Protein AF-0000000079329195 (afdb_homodimer)

Structure (mmCIF, N/CA/C/O backbone):
data_AF-0000000079329195-model_v1
#
loop_
_entity.id
_entity.type
_entity.pdbx_description
1 polymer 'AraC family transcriptional regulator'
#
loop_
_atom_site.group_PDB
_atom_site.id
_atom_site.type_symbol
_atom_site.label_atom_id
_atom_site.label_alt_id
_atom_site.label_comp_id
_atom_site.label_asym_id
_atom_site.label_entity_id
_atom_site.label_seq_id
_atom_site.pdbx_PDB_ins_code
_atom_site.Cartn_x
_atom_site.Cartn_y
_atom_site.Cartn_z
_atom_site.occupancy
_atom_site.B_iso_or_equiv
_atom_site.auth_seq_id
_atom_site.auth_comp_id
_atom_site.auth_asym_id
_atom_site.auth_atom_id
_atom_site.pdbx_PDB_model_num
ATOM 1 N N . MET A 1 1 ? -10.969 -7.875 4.312 1 73.19 1 MET A N 1
ATOM 2 C CA . MET A 1 1 ? -11.578 -8.938 3.518 1 73.19 1 MET A CA 1
ATOM 3 C C . MET A 1 1 ? -11.688 -10.227 4.328 1 73.19 1 MET A C 1
ATOM 5 O O . MET A 1 1 ? -10.75 -10.602 5.031 1 73.19 1 MET A O 1
ATOM 9 N N . LYS A 1 2 ? -12.828 -10.867 4.293 1 76.25 2 LYS A N 1
ATOM 10 C CA . LYS A 1 2 ? -13.008 -12.133 4.992 1 76.25 2 LYS A CA 1
ATOM 11 C C . LYS A 1 2 ? -12.469 -13.297 4.164 1 76.25 2 LYS A C 1
ATOM 13 O O . LYS A 1 2 ? -12.641 -13.328 2.943 1 76.25 2 LYS A O 1
ATOM 18 N N . GLU A 1 3 ? -11.719 -14.094 4.859 1 80.12 3 GLU A N 1
ATOM 19 C CA . GLU A 1 3 ? -11.266 -15.305 4.188 1 80.12 3 GLU A CA 1
ATOM 20 C C . GLU A 1 3 ? -12.438 -16.172 3.748 1 80.12 3 GLU A C 1
ATOM 22 O O . GLU A 1 3 ? -13.414 -16.312 4.484 1 80.12 3 GLU A O 1
ATOM 27 N N . LEU A 1 4 ? -12.289 -16.703 2.555 1 80.81 4 LEU A N 1
ATOM 28 C CA . LEU A 1 4 ? -13.312 -17.609 2.043 1 80.81 4 LEU A CA 1
ATOM 29 C C . LEU A 1 4 ? -12.953 -19.062 2.334 1 80.81 4 LEU A C 1
ATOM 31 O O . LEU A 1 4 ? -11.797 -19.375 2.627 1 80.81 4 LEU A O 1
ATOM 35 N N . THR A 1 5 ? -13.914 -19.906 2.211 1 79 5 THR A N 1
ATOM 36 C CA . THR A 1 5 ? -13.703 -21.312 2.553 1 79 5 THR A CA 1
ATOM 37 C C . THR A 1 5 ? -13.766 -22.188 1.306 1 79 5 THR A C 1
ATOM 39 O O . THR A 1 5 ? -13.797 -23.406 1.405 1 79 5 THR A O 1
ATOM 42 N N . SER A 1 6 ? -13.852 -21.594 0.176 1 77.75 6 SER A N 1
ATOM 43 C CA . SER A 1 6 ? -13.875 -22.297 -1.103 1 77.75 6 SER A CA 1
ATOM 44 C C . SER A 1 6 ? -12.961 -21.625 -2.119 1 77.75 6 SER A C 1
ATOM 46 O O . SER A 1 6 ? -12.984 -20.406 -2.275 1 77.75 6 SER A O 1
ATOM 48 N N . CYS A 1 7 ? -12.234 -22.422 -2.734 1 81.38 7 CYS A N 1
ATOM 49 C CA . CYS A 1 7 ? -11.344 -21.891 -3.76 1 81.38 7 CYS A CA 1
ATOM 50 C C . CYS A 1 7 ? -12.125 -21.312 -4.926 1 81.38 7 CYS A C 1
ATOM 52 O O . CYS A 1 7 ? -11.766 -20.25 -5.453 1 81.38 7 CYS A O 1
ATOM 54 N N . LYS A 1 8 ? -13.141 -22.062 -5.262 1 80.06 8 LYS A N 1
ATOM 55 C CA . LYS A 1 8 ? -13.977 -21.594 -6.363 1 80.06 8 LYS A CA 1
ATOM 56 C C . LYS A 1 8 ? -14.57 -20.219 -6.066 1 80.06 8 LYS A C 1
ATOM 58 O O . LYS A 1 8 ? -14.562 -19.344 -6.926 1 80.06 8 LYS A O 1
ATOM 63 N N . LYS A 1 9 ? -15.016 -20.078 -4.895 1 80.31 9 LYS A N 1
ATOM 64 C CA . LYS A 1 9 ? -15.586 -18.797 -4.5 1 80.31 9 LYS A CA 1
ATOM 65 C C . LYS A 1 9 ? -14.523 -17.688 -4.504 1 80.31 9 LYS A C 1
ATOM 67 O O . LYS A 1 9 ? -14.805 -16.562 -4.883 1 80.31 9 LYS A O 1
ATOM 72 N N . SER A 1 10 ? -13.422 -18.062 -4.035 1 84.06 10 SER A N 1
ATOM 73 C CA . SER A 1 10 ? -12.312 -17.109 -4 1 84.06 10 SER A CA 1
ATOM 74 C C . SER A 1 10 ? -11.938 -16.641 -5.402 1 84.06 10 SER A C 1
ATOM 76 O O . SER A 1 10 ? -11.773 -15.445 -5.641 1 84.06 10 SER A O 1
ATOM 78 N N . ILE A 1 11 ? -11.836 -17.531 -6.309 1 83.75 11 ILE A N 1
ATOM 79 C CA . ILE A 1 11 ? -11.492 -17.219 -7.691 1 83.75 11 ILE A CA 1
ATOM 80 C C . ILE A 1 11 ? -12.562 -16.328 -8.312 1 83.75 11 ILE A C 1
ATOM 82 O O . ILE A 1 11 ? -12.25 -15.32 -8.953 1 83.75 11 ILE A O 1
ATOM 86 N N . ASN A 1 12 ? -13.758 -16.719 -8.094 1 84.44 12 ASN A N 1
ATOM 87 C CA . ASN A 1 12 ? -14.867 -15.938 -8.625 1 84.44 12 ASN A CA 1
ATOM 88 C C . ASN A 1 12 ? -14.852 -14.508 -8.078 1 84.44 12 ASN A C 1
ATOM 90 O O . ASN A 1 12 ? -15.062 -13.555 -8.82 1 84.44 12 ASN A O 1
ATOM 94 N N . ASN A 1 13 ? -14.633 -14.422 -6.812 1 84 13 ASN A N 1
ATOM 95 C CA . ASN A 1 13 ? -14.547 -13.109 -6.184 1 84 13 ASN A CA 1
ATOM 96 C C . ASN A 1 13 ? -13.414 -12.273 -6.781 1 84 13 ASN A C 1
ATOM 98 O O . ASN A 1 13 ? -13.586 -11.086 -7.047 1 84 13 ASN A O 1
ATOM 102 N N . CYS A 1 14 ? -12.367 -12.867 -6.984 1 87 14 CYS A N 1
ATOM 103 C CA . CYS A 1 14 ? -11.188 -12.234 -7.57 1 87 14 CYS A CA 1
ATOM 104 C C . CYS A 1 14 ? -11.492 -11.711 -8.969 1 87 14 CYS A C 1
ATOM 106 O O . CYS A 1 14 ? -11.188 -10.562 -9.289 1 87 14 CYS A O 1
ATOM 108 N N . ILE A 1 15 ? -12.109 -12.562 -9.742 1 84.12 15 ILE A N 1
ATOM 109 C CA . ILE A 1 15 ? -12.383 -12.219 -11.133 1 84.12 15 ILE A CA 1
ATOM 110 C C . ILE A 1 15 ? -13.445 -11.125 -11.203 1 84.12 15 ILE A C 1
ATOM 112 O O . ILE A 1 15 ? -13.289 -10.141 -11.93 1 84.12 15 ILE A O 1
ATOM 116 N N . GLU A 1 16 ? -14.461 -11.258 -10.43 1 84.19 16 GLU A N 1
ATOM 117 C CA . GLU A 1 16 ? -15.578 -10.32 -10.445 1 84.19 16 GLU A CA 1
ATOM 118 C C . GLU A 1 16 ? -15.141 -8.93 -9.992 1 84.19 16 GLU A C 1
ATOM 120 O O . GLU A 1 16 ? -15.555 -7.922 -10.57 1 84.19 16 GLU A O 1
ATOM 125 N N . ASN A 1 17 ? -14.289 -8.891 -9.047 1 88.12 17 ASN A N 1
ATOM 126 C CA . ASN A 1 17 ? -13.914 -7.613 -8.453 1 88.12 17 ASN A CA 1
ATOM 127 C C . ASN A 1 17 ? -12.609 -7.082 -9.047 1 88.12 17 ASN A C 1
ATOM 129 O O . ASN A 1 17 ? -12.195 -5.965 -8.742 1 88.12 17 ASN A O 1
ATOM 133 N N . LYS A 1 18 ? -11.953 -7.887 -9.93 1 93.06 18 LYS A N 1
ATOM 134 C CA . LYS A 1 18 ? -10.656 -7.523 -10.5 1 93.06 18 LYS A CA 1
ATOM 135 C C . LYS A 1 18 ? -9.672 -7.102 -9.414 1 93.06 18 LYS A C 1
ATOM 137 O O . LYS A 1 18 ? -9.055 -6.039 -9.508 1 93.06 18 LYS A O 1
ATOM 142 N N . TYR A 1 19 ? -9.641 -7.926 -8.406 1 95.06 19 TYR A N 1
ATOM 143 C CA . TYR A 1 19 ? -8.852 -7.727 -7.199 1 95.06 19 TYR A CA 1
ATOM 144 C C . TYR A 1 19 ? -8.227 -9.039 -6.738 1 95.06 19 TYR A C 1
ATOM 146 O O . TYR A 1 19 ? -7.895 -9.898 -7.559 1 95.06 19 TYR A O 1
ATOM 154 N N . PHE A 1 20 ? -7.852 -9.18 -5.52 1 95.31 20 PHE A N 1
ATOM 155 C CA . PHE A 1 20 ? -7.395 -10.453 -4.988 1 95.31 20 PHE A CA 1
ATOM 156 C C . PHE A 1 20 ? -8.383 -11 -3.961 1 95.31 20 PHE A C 1
ATOM 158 O O . PHE A 1 20 ? -9.25 -10.266 -3.479 1 95.31 20 PHE A O 1
ATOM 165 N N . SER A 1 21 ? -8.281 -12.273 -3.678 1 94.12 21 SER A N 1
ATOM 166 C CA . SER A 1 21 ? -9.102 -12.961 -2.684 1 94.12 21 SER A CA 1
ATOM 167 C C . SER A 1 21 ? -8.312 -14.062 -1.986 1 94.12 21 SER A C 1
ATOM 169 O O . SER A 1 21 ? -7.387 -14.633 -2.566 1 94.12 21 SER A O 1
ATOM 171 N N . ILE A 1 22 ? -8.672 -14.344 -0.758 1 94.44 22 ILE A N 1
ATOM 172 C CA . ILE A 1 22 ? -7.969 -15.344 0.036 1 94.44 22 ILE A CA 1
ATOM 173 C C . ILE A 1 22 ? -8.953 -16.406 0.518 1 94.44 22 ILE A C 1
ATOM 175 O O . ILE A 1 22 ? -10.055 -16.078 0.973 1 94.44 22 ILE A O 1
ATOM 179 N N . ALA A 1 23 ? -8.531 -17.625 0.383 1 92.31 23 ALA A N 1
ATOM 180 C CA . ALA A 1 23 ? -9.297 -18.75 0.905 1 92.31 23 ALA A CA 1
ATOM 181 C C . ALA A 1 23 ? -8.453 -19.578 1.871 1 92.31 23 ALA A C 1
ATOM 183 O O . ALA A 1 23 ? -7.289 -19.875 1.594 1 92.31 23 ALA A O 1
ATOM 184 N N . HIS A 1 24 ? -8.961 -19.844 2.947 1 91.31 24 HIS A N 1
ATOM 185 C CA . HIS A 1 24 ? -8.398 -20.781 3.904 1 91.31 24 HIS A CA 1
ATOM 186 C C . HIS A 1 24 ? -9.188 -22.094 3.916 1 91.31 24 HIS A C 1
ATOM 188 O O . HIS A 1 24 ? -10.344 -22.125 4.336 1 91.31 24 HIS A O 1
ATOM 194 N N . LEU A 1 25 ? -8.516 -23.141 3.479 1 86.56 25 LEU A N 1
ATOM 195 C CA . LEU A 1 25 ? -9.211 -24.391 3.23 1 86.56 25 LEU A CA 1
ATOM 196 C C . LEU A 1 25 ? -8.703 -25.484 4.172 1 86.56 25 LEU A C 1
ATOM 198 O O . LEU A 1 25 ? -7.5 -25.625 4.375 1 86.56 25 LEU A O 1
ATOM 202 N N . HIS A 1 26 ? -9.617 -26.172 4.699 1 81.75 26 HIS A N 1
ATOM 203 C CA . HIS A 1 26 ? -9.289 -27.234 5.645 1 81.75 26 HIS A CA 1
ATOM 204 C C . HIS A 1 26 ? -9.602 -28.609 5.059 1 81.75 26 HIS A C 1
ATOM 206 O O . HIS A 1 26 ? -9.125 -29.625 5.562 1 81.75 26 HIS A O 1
ATOM 212 N N . SER A 1 27 ? -10.547 -28.641 4.148 1 71.94 27 SER A N 1
ATOM 213 C CA . SER A 1 27 ? -10.914 -29.906 3.533 1 71.94 27 SER A CA 1
ATOM 214 C C . SER A 1 27 ? -10.695 -29.875 2.025 1 71.94 27 SER A C 1
ATOM 216 O O . SER A 1 27 ? -10.516 -28.812 1.439 1 71.94 27 SER A O 1
ATOM 218 N N . GLU A 1 28 ? -10.438 -31.078 1.535 1 62.38 28 GLU A N 1
ATOM 219 C CA . GLU A 1 28 ? -10.273 -31.156 0.086 1 62.38 28 GLU A CA 1
ATOM 220 C C . GLU A 1 28 ? -11.547 -30.734 -0.636 1 62.38 28 GLU A C 1
ATOM 222 O O . GLU A 1 28 ? -12.656 -31.062 -0.197 1 62.38 28 GLU A O 1
ATOM 227 N N . GLU A 1 29 ? -11.438 -29.578 -1.275 1 57.03 29 GLU A N 1
ATOM 228 C CA . GLU A 1 29 ? -12.57 -29.344 -2.162 1 57.03 29 GLU A CA 1
ATOM 229 C C . GLU A 1 29 ? -12.562 -30.312 -3.34 1 57.03 29 GLU A C 1
ATOM 231 O O . GLU A 1 29 ? -11.508 -30.812 -3.734 1 57.03 29 GLU A O 1
ATOM 236 N N . GLU A 1 30 ? -13.672 -30.781 -3.672 1 51.38 30 GLU A N 1
ATOM 237 C CA . GLU A 1 30 ? -13.883 -31.656 -4.82 1 51.38 30 GLU A CA 1
ATOM 238 C C . GLU A 1 30 ? -13.07 -31.203 -6.023 1 51.38 30 GLU A C 1
ATOM 240 O O . GLU A 1 30 ? -13.133 -31.812 -7.09 1 51.38 30 GLU A O 1
ATOM 245 N N . THR A 1 31 ? -12.438 -30.109 -5.977 1 51.91 31 THR A N 1
ATOM 246 C CA . THR A 1 31 ? -11.875 -29.594 -7.215 1 51.91 31 THR A CA 1
ATOM 247 C C . THR A 1 31 ? -10.695 -30.438 -7.676 1 51.91 31 THR A C 1
ATOM 249 O O . THR A 1 31 ? -9.547 -29.984 -7.609 1 51.91 31 THR A O 1
ATOM 252 N N . MET A 1 32 ? -10.859 -31.766 -7.598 1 55.34 32 MET A N 1
ATOM 253 C CA . MET A 1 32 ? -9.82 -32.781 -7.773 1 55.34 32 MET A CA 1
ATOM 254 C C . MET A 1 32 ? -9.406 -32.875 -9.234 1 55.34 32 MET A C 1
ATOM 256 O O . MET A 1 32 ? -8.523 -33.688 -9.578 1 55.34 32 MET A O 1
ATOM 260 N N . ALA A 1 33 ? -10.047 -32.156 -10.211 1 65.94 33 ALA A N 1
ATOM 261 C CA . ALA A 1 33 ? -9.57 -32.344 -11.578 1 65.94 33 ALA A CA 1
ATOM 262 C C . ALA A 1 33 ? -8.555 -31.266 -11.961 1 65.94 33 ALA A C 1
ATOM 264 O O . ALA A 1 33 ? -8.5 -30.203 -11.336 1 65.94 33 ALA A O 1
ATOM 265 N N . ILE A 1 34 ? -7.695 -31.672 -12.719 1 70.94 34 ILE A N 1
ATOM 266 C CA . ILE A 1 34 ? -6.75 -30.734 -13.305 1 70.94 34 ILE A CA 1
ATOM 267 C C . ILE A 1 34 ? -7.5 -29.547 -13.891 1 70.94 34 ILE A C 1
ATOM 269 O O . ILE A 1 34 ? -8.516 -29.719 -14.57 1 70.94 34 ILE A O 1
ATOM 273 N N . HIS A 1 35 ? -7.133 -28.297 -13.414 1 76.56 35 HIS A N 1
ATOM 274 C CA . HIS A 1 35 ? -7.898 -27.141 -13.852 1 76.56 35 HIS A CA 1
ATOM 275 C C . HIS A 1 35 ? -6.984 -25.953 -14.133 1 76.56 35 HIS A C 1
ATOM 277 O O . HIS A 1 35 ? -5.777 -26.016 -13.883 1 76.56 35 HIS A O 1
ATOM 283 N N . ILE A 1 36 ? -7.605 -25.031 -14.844 1 75.56 36 ILE A N 1
ATOM 284 C CA . ILE A 1 36 ? -6.953 -23.781 -15.219 1 75.56 36 ILE A CA 1
ATOM 285 C C . ILE A 1 36 ? -7.898 -22.609 -14.953 1 75.56 36 ILE A C 1
ATOM 287 O O . ILE A 1 36 ? -9.109 -22.719 -15.172 1 75.56 36 ILE A O 1
ATOM 291 N N . HIS A 1 37 ? -7.316 -21.531 -14.375 1 79.25 37 HIS A N 1
ATOM 292 C CA . HIS A 1 37 ? -8.141 -20.359 -14.109 1 79.25 37 HIS A CA 1
ATOM 293 C C . HIS A 1 37 ? -7.438 -19.078 -14.539 1 79.25 37 HIS A C 1
ATOM 295 O O . HIS A 1 37 ? -6.234 -19.094 -14.805 1 79.25 37 HIS A O 1
ATOM 301 N N . ASP A 1 38 ? -8.195 -17.969 -14.602 1 83.75 38 ASP A N 1
ATOM 302 C CA . ASP A 1 38 ? -7.742 -16.719 -15.234 1 83.75 38 ASP A CA 1
ATOM 303 C C . ASP A 1 38 ? -7.125 -15.781 -14.211 1 83.75 38 ASP A C 1
ATOM 305 O O . ASP A 1 38 ? -7.254 -14.555 -14.328 1 83.75 38 ASP A O 1
ATOM 309 N N . CYS A 1 39 ? -6.609 -16.359 -13.242 1 91.94 39 CYS A N 1
ATOM 310 C CA . CYS A 1 39 ? -5.938 -15.539 -12.242 1 91.94 39 CYS A CA 1
ATOM 311 C C . CYS A 1 39 ? -4.625 -16.172 -11.797 1 91.94 39 CYS A C 1
ATOM 313 O O . CYS A 1 39 ? -4.375 -17.344 -12.086 1 91.94 39 CYS A O 1
ATOM 315 N N . TYR A 1 40 ? -3.773 -15.375 -11.258 1 95.44 40 TYR A N 1
ATOM 316 C CA . TYR A 1 40 ? -2.611 -15.922 -10.562 1 95.44 40 TYR A CA 1
ATOM 317 C C . TYR A 1 40 ? -3.02 -16.609 -9.266 1 95.44 40 TYR A C 1
ATOM 319 O O . TYR A 1 40 ? -4.012 -16.219 -8.641 1 95.44 40 TYR A O 1
ATOM 327 N N . GLU A 1 41 ? -2.311 -17.562 -8.914 1 95.69 41 GLU A N 1
ATOM 328 C CA . GLU A 1 41 ? -2.613 -18.266 -7.668 1 95.69 41 GLU A CA 1
ATOM 329 C C . GLU A 1 41 ? -1.355 -18.469 -6.828 1 95.69 41 GLU A C 1
ATOM 331 O O . GLU A 1 41 ? -0.314 -18.875 -7.348 1 95.69 41 GLU A O 1
ATOM 336 N N . VAL A 1 42 ? -1.418 -18.094 -5.582 1 97.38 42 VAL A N 1
ATOM 337 C CA . VAL A 1 42 ? -0.44 -18.469 -4.562 1 97.38 42 VAL A CA 1
ATOM 338 C C . VAL A 1 42 ? -1.014 -19.562 -3.674 1 97.38 42 VAL A C 1
ATOM 340 O O . VAL A 1 42 ? -2.068 -19.391 -3.059 1 97.38 42 VAL A O 1
ATOM 343 N N . TYR A 1 43 ? -0.365 -20.656 -3.654 1 95.31 43 TYR A N 1
ATOM 344 C CA . TYR A 1 43 ? -0.765 -21.812 -2.859 1 95.31 43 TYR A CA 1
ATOM 345 C C . TYR A 1 43 ? 0.207 -22.047 -1.709 1 95.31 43 TYR A C 1
ATOM 347 O O . TYR A 1 43 ? 1.387 -22.328 -1.932 1 95.31 43 TYR A O 1
ATOM 355 N N . TYR A 1 44 ? -0.266 -21.922 -0.487 1 96.44 44 TYR A N 1
ATOM 356 C CA . TYR A 1 44 ? 0.545 -22.141 0.707 1 96.44 44 TYR A CA 1
ATOM 357 C C . TYR A 1 44 ? 0.053 -23.344 1.494 1 96.44 44 TYR A C 1
ATOM 359 O O . TYR A 1 44 ? -1.077 -23.359 1.988 1 96.44 44 TYR A O 1
ATOM 367 N N . SER A 1 45 ? 0.906 -24.297 1.669 1 93.94 45 SER A N 1
ATOM 368 C CA . SER A 1 45 ? 0.524 -25.516 2.365 1 93.94 45 SER A CA 1
ATOM 369 C C . SER A 1 45 ? 0.824 -25.422 3.857 1 93.94 45 SER A C 1
ATOM 371 O O . SER A 1 45 ? 1.96 -25.156 4.254 1 93.94 45 SER A O 1
ATOM 373 N N . ILE A 1 46 ? -0.121 -25.641 4.609 1 91.75 46 ILE A N 1
ATOM 374 C CA . ILE A 1 46 ? 0.039 -25.625 6.059 1 91.75 46 ILE A CA 1
ATOM 375 C C . ILE A 1 46 ? 0.325 -27.031 6.566 1 91.75 46 ILE A C 1
ATOM 377 O O . ILE A 1 46 ? 1.242 -27.25 7.367 1 91.75 46 ILE A O 1
ATOM 381 N N . SER A 1 47 ? -0.375 -28.047 6.031 1 89 47 SER A N 1
ATOM 382 C CA . SER A 1 47 ? -0.294 -29.406 6.57 1 89 47 SER A CA 1
ATOM 383 C C . SER A 1 47 ? 0.6 -30.297 5.711 1 89 47 SER A C 1
ATOM 385 O O . SER A 1 47 ? 0.983 -31.391 6.125 1 89 47 SER A O 1
ATOM 387 N N . GLY A 1 48 ? 0.92 -29.859 4.504 1 86.44 48 GLY A N 1
ATOM 388 C CA . GLY A 1 48 ? 1.601 -30.719 3.543 1 86.44 48 GLY A CA 1
ATOM 389 C C . GLY A 1 48 ? 0.647 -31.5 2.654 1 86.44 48 GLY A C 1
ATOM 390 O O . GLY A 1 48 ? -0.552 -31.219 2.627 1 86.44 48 GLY A O 1
ATOM 391 N N . GLY A 1 49 ? 1.207 -32.344 1.825 1 83.19 49 GLY A N 1
ATOM 392 C CA . GLY A 1 49 ? 0.472 -33.156 0.875 1 83.19 49 GLY A CA 1
ATOM 393 C C . GLY A 1 49 ? 1.354 -34.125 0.119 1 83.19 49 GLY A C 1
ATOM 394 O O . GLY A 1 49 ? 2.436 -34.5 0.591 1 83.19 49 GLY A O 1
ATOM 395 N N . LYS A 1 50 ? 0.753 -34.594 -0.941 1 82.31 50 LYS A N 1
ATOM 396 C CA . LYS A 1 50 ? 1.53 -35.594 -1.672 1 82.31 50 LYS A CA 1
ATOM 397 C C . LYS A 1 50 ? 2.32 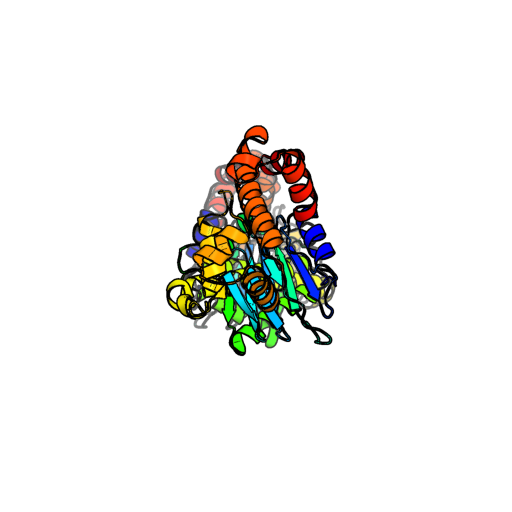-34.969 -2.809 1 82.31 50 LYS A C 1
ATOM 399 O O . LYS A 1 50 ? 3.484 -34.594 -2.635 1 82.31 50 LYS A O 1
ATOM 404 N N . GLN A 1 51 ? 1.543 -34.719 -3.955 1 87.81 51 GLN A N 1
ATOM 405 C CA . GLN A 1 51 ? 2.246 -34.156 -5.102 1 87.81 51 GLN A CA 1
ATOM 406 C C . GLN A 1 51 ? 1.443 -33.031 -5.734 1 87.81 51 GLN A C 1
ATOM 408 O O . GLN A 1 51 ? 0.213 -33.031 -5.668 1 87.81 51 GLN A O 1
ATOM 413 N N . PHE A 1 52 ? 2.188 -32.156 -6.242 1 90.06 52 PHE A N 1
ATOM 414 C CA . PHE A 1 52 ? 1.632 -31 -6.965 1 90.06 52 PHE A CA 1
ATOM 415 C C . PHE A 1 52 ? 2.164 -30.953 -8.391 1 90.06 52 PHE A C 1
ATOM 417 O O . PHE A 1 52 ? 3.355 -30.734 -8.609 1 90.06 52 PHE A O 1
ATOM 424 N N . LEU A 1 53 ? 1.288 -31.25 -9.297 1 89.38 53 LEU A N 1
ATOM 425 C CA . LEU A 1 53 ? 1.646 -31.156 -10.711 1 89.38 53 LEU A CA 1
ATOM 426 C C . LEU A 1 53 ? 1.258 -29.781 -11.266 1 89.38 53 LEU A C 1
ATOM 428 O O . LEU A 1 53 ? 0.077 -29.422 -11.281 1 89.38 53 LEU A O 1
ATOM 432 N N . ILE A 1 54 ? 2.215 -29 -11.672 1 90.88 54 ILE A N 1
ATOM 433 C CA . ILE A 1 54 ? 2 -27.703 -12.281 1 90.88 54 ILE A CA 1
ATOM 434 C C . ILE A 1 54 ? 2.668 -27.656 -13.656 1 90.88 54 ILE A C 1
ATOM 436 O O . ILE A 1 54 ? 3.896 -27.656 -13.758 1 90.88 54 ILE A O 1
ATOM 440 N N . ASP A 1 55 ? 1.82 -27.641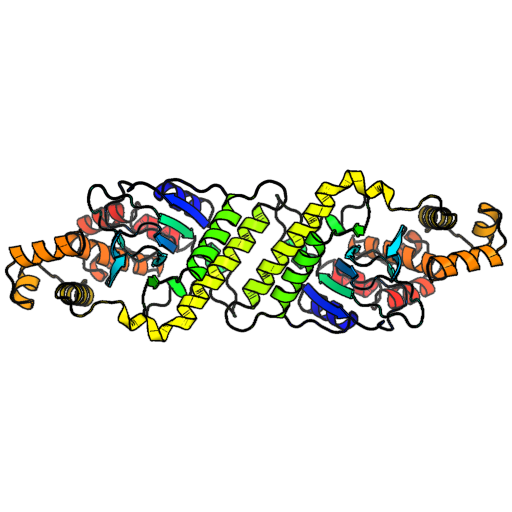 -14.656 1 89.62 55 ASP A N 1
ATOM 441 C CA . ASP A 1 55 ? 2.293 -27.703 -16.031 1 89.62 55 ASP A CA 1
ATOM 442 C C . ASP A 1 55 ? 3.215 -28.906 -16.25 1 89.62 55 ASP A C 1
ATOM 444 O O . ASP A 1 55 ? 2.805 -30.047 -16.062 1 89.62 55 ASP A O 1
ATOM 448 N N . ASN A 1 56 ? 4.496 -28.688 -16.406 1 87.88 56 ASN A N 1
ATOM 449 C CA . ASN A 1 56 ? 5.383 -29.797 -16.75 1 87.88 56 ASN A CA 1
ATOM 450 C C . ASN A 1 56 ? 6.312 -30.141 -15.586 1 87.88 56 ASN A C 1
ATOM 452 O O . ASN A 1 56 ? 7.332 -30.797 -15.773 1 87.88 56 ASN A O 1
ATOM 456 N N . LYS A 1 57 ? 5.949 -29.719 -14.398 1 89.75 57 LYS A N 1
ATOM 457 C CA . LYS A 1 57 ? 6.801 -29.969 -13.242 1 89.75 57 LYS A CA 1
ATOM 458 C C . LYS A 1 57 ? 6.008 -30.609 -12.109 1 89.75 57 LYS A C 1
ATOM 460 O O . LYS A 1 57 ? 4.863 -30.234 -11.852 1 89.75 57 LYS A O 1
ATOM 465 N N . LEU A 1 58 ? 6.656 -31.594 -11.547 1 89.75 58 LEU A N 1
ATOM 466 C CA . LEU A 1 58 ? 6.062 -32.312 -10.43 1 89.75 58 LEU A CA 1
ATOM 467 C C . LEU A 1 58 ? 6.793 -32 -9.125 1 89.75 58 LEU A C 1
ATOM 469 O O . LEU A 1 58 ? 8.023 -32.094 -9.062 1 89.75 58 LEU A O 1
ATOM 473 N N . TYR A 1 59 ? 6.016 -31.641 -8.062 1 90.31 59 TYR A N 1
ATOM 474 C CA . TYR A 1 59 ? 6.609 -31.266 -6.789 1 90.31 59 TYR A CA 1
ATOM 475 C C . TYR A 1 59 ? 6.043 -32.094 -5.652 1 90.31 59 TYR A C 1
ATOM 477 O O . TYR A 1 59 ? 4.855 -32.438 -5.645 1 90.31 59 TYR A O 1
ATOM 485 N N . ASP A 1 60 ? 6.918 -32.406 -4.699 1 88.88 60 ASP A N 1
ATOM 486 C CA . ASP A 1 60 ? 6.395 -32.812 -3.402 1 88.88 60 ASP A CA 1
ATOM 487 C C . ASP A 1 60 ? 5.836 -31.625 -2.627 1 88.88 60 ASP A C 1
ATOM 489 O O . ASP A 1 60 ? 6.262 -30.484 -2.834 1 88.88 60 ASP A O 1
ATOM 493 N N . ILE A 1 61 ? 4.945 -31.938 -1.694 1 90.44 61 ILE A N 1
ATOM 494 C CA . ILE A 1 61 ? 4.363 -30.875 -0.879 1 90.44 61 ILE A CA 1
ATOM 495 C C . ILE A 1 61 ? 4.703 -31.109 0.591 1 90.44 61 ILE A C 1
ATOM 497 O O . ILE A 1 61 ? 4.227 -32.094 1.198 1 90.44 61 ILE A O 1
ATOM 501 N N . ASN A 1 62 ? 5.488 -30.266 1.152 1 91.94 62 ASN A N 1
ATOM 502 C CA . ASN A 1 62 ? 5.762 -30.281 2.586 1 91.94 62 ASN A CA 1
ATOM 503 C C . ASN A 1 62 ? 5.098 -29.109 3.291 1 91.94 62 ASN A C 1
ATOM 505 O O . ASN A 1 62 ? 4.781 -28.094 2.662 1 91.94 62 ASN A O 1
ATOM 509 N N . PRO A 1 63 ? 4.855 -29.266 4.629 1 92.75 63 PRO A N 1
ATOM 510 C CA . PRO A 1 63 ? 4.355 -28.094 5.363 1 92.75 63 PRO A CA 1
ATOM 511 C C . PRO A 1 63 ? 5.258 -26.875 5.219 1 92.75 63 PRO A C 1
ATOM 513 O O . PRO A 1 63 ? 6.477 -26.984 5.395 1 92.75 63 PRO A O 1
ATOM 516 N N . GLY A 1 64 ? 4.621 -25.719 4.855 1 95 64 GLY A N 1
ATOM 517 C CA . GLY A 1 64 ? 5.387 -24.5 4.715 1 95 64 GLY A CA 1
ATOM 518 C C . GLY A 1 64 ? 5.777 -24.203 3.279 1 95 64 GLY A C 1
ATOM 519 O O . GLY A 1 64 ? 6.289 -23.125 2.98 1 95 64 GLY A O 1
ATOM 520 N N . ASP A 1 65 ? 5.508 -25.141 2.352 1 94.56 65 ASP A N 1
ATOM 521 C CA . ASP A 1 65 ? 5.809 -24.906 0.944 1 94.56 65 ASP A CA 1
ATOM 522 C C . ASP A 1 65 ? 4.84 -23.906 0.333 1 94.56 65 ASP A C 1
ATOM 524 O O . ASP A 1 65 ? 3.643 -23.922 0.635 1 94.56 65 ASP A O 1
ATOM 528 N N . LEU A 1 66 ? 5.383 -23.062 -0.479 1 97.12 66 LEU A N 1
ATOM 529 C CA . LEU A 1 66 ? 4.59 -22.078 -1.222 1 97.12 66 LEU A CA 1
ATOM 530 C C . LEU A 1 66 ? 4.773 -22.266 -2.725 1 97.12 66 LEU A C 1
ATOM 532 O O . LEU A 1 66 ? 5.898 -22.453 -3.199 1 97.12 66 LEU A O 1
ATOM 536 N N . PHE A 1 67 ? 3.676 -22.266 -3.459 1 95.88 67 PHE A N 1
ATOM 537 C CA . PHE A 1 67 ? 3.705 -22.422 -4.91 1 95.88 67 PHE A CA 1
ATOM 538 C C . PHE A 1 67 ? 3.047 -21.234 -5.598 1 95.88 67 PHE A C 1
ATOM 540 O O . PHE A 1 67 ? 2.023 -20.734 -5.133 1 95.88 67 PHE A O 1
ATOM 547 N N . VAL A 1 68 ? 3.588 -20.828 -6.688 1 97.12 68 VAL A N 1
ATOM 548 C CA . VAL A 1 68 ? 2.996 -19.766 -7.5 1 97.12 68 VAL A CA 1
ATOM 549 C C . VAL A 1 68 ? 2.605 -20.312 -8.867 1 97.12 68 VAL A C 1
ATOM 551 O O . VAL A 1 68 ? 3.393 -21.016 -9.508 1 97.12 68 VAL A O 1
ATOM 554 N N . ILE A 1 69 ? 1.389 -20 -9.312 1 94.75 69 ILE A N 1
ATOM 555 C CA . ILE A 1 69 ? 0.824 -20.562 -10.539 1 94.75 69 ILE A CA 1
ATOM 556 C C . ILE A 1 69 ? 0.341 -19.438 -11.445 1 94.75 69 ILE A C 1
ATOM 558 O O . ILE A 1 69 ? -0.418 -18.562 -11.016 1 94.75 69 ILE A O 1
ATOM 562 N N . ASN A 1 70 ? 0.758 -19.484 -12.68 1 94.25 70 ASN A N 1
ATOM 563 C CA . ASN A 1 70 ? 0.35 -18.516 -13.695 1 94.25 70 ASN A CA 1
ATOM 564 C C . ASN A 1 70 ? -1.064 -18.797 -14.195 1 94.25 70 ASN A C 1
ATOM 566 O O . ASN A 1 70 ? -1.558 -19.922 -14.086 1 94.25 70 ASN A O 1
ATOM 570 N N . GLN A 1 71 ? -1.694 -17.812 -14.797 1 89.06 71 GLN A N 1
ATOM 571 C CA . GLN A 1 71 ? -3.08 -17.906 -15.242 1 89.06 71 GLN A CA 1
ATOM 572 C C . GLN A 1 71 ? -3.211 -18.891 -16.406 1 89.06 71 GLN A C 1
ATOM 574 O O . GLN A 1 71 ? -4.316 -19.328 -16.734 1 89.06 71 GLN A O 1
ATOM 579 N N . PHE A 1 72 ? -2.148 -19.359 -16.984 1 87.5 72 PHE A N 1
ATOM 580 C CA . PHE A 1 72 ? -2.197 -20.234 -18.156 1 87.5 72 PHE A CA 1
ATOM 581 C C . PHE A 1 72 ? -1.74 -21.641 -17.781 1 87.5 72 PHE A C 1
ATOM 583 O O . PHE A 1 72 ? -1.723 -22.531 -18.641 1 87.5 72 PHE A O 1
ATOM 590 N N . GLU A 1 73 ? -1.379 -21.781 -16.609 1 89.69 73 GLU A N 1
ATOM 591 C CA . GLU A 1 73 ? -0.819 -23.062 -16.188 1 89.69 73 GLU A CA 1
ATOM 592 C C . GLU A 1 73 ? -1.891 -23.953 -15.578 1 89.69 73 GLU A C 1
ATOM 594 O O . GLU A 1 73 ? -2.615 -23.547 -14.672 1 89.69 73 GLU A O 1
ATOM 599 N N . SER A 1 74 ? -1.906 -25.156 -16.125 1 88.25 74 SER A N 1
ATOM 600 C CA . SER A 1 74 ? -2.748 -26.172 -15.492 1 88.25 74 SER A CA 1
ATOM 601 C C . SER A 1 74 ? -2.08 -26.75 -14.258 1 88.25 74 SER A C 1
ATOM 603 O O . SER A 1 74 ? -0.851 -26.766 -14.156 1 88.25 74 SER A O 1
ATOM 605 N N . HIS A 1 75 ? -2.883 -27.125 -13.289 1 88.69 75 HIS A N 1
ATOM 606 C CA . HIS A 1 75 ? -2.301 -27.703 -12.086 1 88.69 75 HIS A CA 1
ATOM 607 C C . HIS A 1 75 ? -3.281 -28.656 -11.406 1 88.69 75 HIS A C 1
ATOM 609 O O . HIS A 1 75 ? -4.484 -28.594 -11.664 1 88.69 75 HIS A O 1
ATOM 615 N N . TYR A 1 76 ? -2.625 -29.562 -10.656 1 86.75 76 TYR A N 1
ATOM 616 C CA . TYR A 1 76 ? -3.375 -30.609 -9.961 1 86.75 76 TYR A CA 1
ATOM 617 C C . TYR A 1 76 ? -2.666 -31.031 -8.68 1 86.75 76 TYR A C 1
ATOM 619 O O . TYR A 1 76 ? -1.458 -31.281 -8.688 1 86.75 76 TYR A O 1
ATOM 627 N N . VAL A 1 77 ? -3.49 -31.031 -7.672 1 84.88 77 VAL A N 1
ATOM 628 C CA . VAL A 1 77 ? -2.986 -31.531 -6.398 1 84.88 77 VAL A CA 1
ATOM 629 C C . VAL A 1 77 ? -3.516 -32.938 -6.16 1 84.88 77 VAL A C 1
ATOM 631 O O . VAL A 1 77 ? -4.727 -33.156 -6.152 1 84.88 77 VAL A O 1
ATOM 634 N N . SER A 1 78 ? -2.627 -33.844 -6.051 1 78.38 78 SER A N 1
ATOM 635 C CA . SER A 1 78 ? -3.043 -35.219 -5.863 1 78.38 78 SER A CA 1
ATOM 636 C C . SER A 1 78 ? -3.564 -35.469 -4.449 1 78.38 78 SER A C 1
ATOM 638 O O . SER A 1 78 ? -3.068 -34.875 -3.492 1 78.38 78 SER A O 1
ATOM 640 N N . GLN A 1 79 ? -4.816 -35.938 -4.324 1 64.88 79 GLN A N 1
ATOM 641 C CA . GLN A 1 79 ? -5.492 -36.219 -3.066 1 64.88 79 GLN A CA 1
ATOM 642 C C . GLN A 1 79 ? -5.023 -37.562 -2.473 1 64.88 79 GLN A C 1
ATOM 644 O O . GLN A 1 79 ? -4.82 -38.531 -3.199 1 64.88 79 GLN A O 1
ATOM 649 N N . ILE A 1 80 ? -4.246 -37.469 -1.366 1 55.97 80 ILE A N 1
ATOM 650 C CA . ILE A 1 80 ? -4.203 -38.781 -0.708 1 55.97 80 ILE A CA 1
ATOM 651 C C . ILE A 1 80 ? -5.359 -38.906 0.284 1 55.97 80 ILE A C 1
ATOM 653 O O . ILE A 1 80 ? -5.766 -37.906 0.891 1 55.97 80 ILE A O 1
ATOM 657 N N . SER A 1 81 ? -5.93 -40 0.343 1 55.88 81 SER A N 1
ATOM 658 C CA . SER A 1 81 ? -6.973 -40.438 1.269 1 55.88 81 SER A CA 1
ATOM 659 C C . SER A 1 81 ? -6.699 -39.938 2.682 1 55.88 81 SER A C 1
ATOM 661 O O . SER A 1 81 ? -5.543 -39.781 3.088 1 55.88 81 SER A O 1
ATOM 663 N N . LYS A 1 82 ? -7.715 -39.562 3.564 1 59.62 82 LYS A N 1
ATOM 664 C CA . LYS A 1 82 ? -8.031 -39.375 4.977 1 59.62 82 LYS A CA 1
ATOM 665 C C . LYS A 1 82 ? -7.164 -38.281 5.594 1 59.62 82 LYS A C 1
ATOM 667 O O . LYS A 1 82 ? -7.168 -38.094 6.812 1 59.62 82 LYS A O 1
ATOM 672 N N . MET A 1 83 ? -6.266 -37.594 4.598 1 61.28 83 MET A N 1
ATOM 673 C CA . MET A 1 83 ? -5.395 -36.688 5.355 1 61.28 83 MET A CA 1
ATOM 674 C C . MET A 1 83 ? -5.906 -35.281 5.297 1 61.28 83 MET A C 1
ATOM 676 O O . MET A 1 83 ? -6.516 -34.844 4.309 1 61.28 83 MET A O 1
ATOM 680 N N . ILE A 1 84 ? -5.898 -34.656 6.422 1 69.12 84 ILE A N 1
ATOM 681 C CA . ILE A 1 84 ? -6.145 -33.219 6.555 1 69.12 84 ILE A CA 1
ATOM 682 C C . ILE A 1 84 ? -5.262 -32.469 5.574 1 69.12 84 ILE A C 1
ATOM 684 O O . ILE A 1 84 ? -4.055 -32.719 5.496 1 69.12 84 ILE A O 1
ATOM 688 N N . HIS A 1 85 ? -5.805 -31.75 4.641 1 83.75 85 HIS A N 1
ATOM 689 C CA . HIS A 1 85 ? -5.098 -30.891 3.684 1 83.75 85 HIS A CA 1
ATOM 690 C C . HIS A 1 85 ? -5.438 -29.422 3.893 1 83.75 85 HIS A C 1
ATOM 692 O O . HIS A 1 85 ? -6.309 -28.875 3.213 1 83.75 85 HIS A O 1
ATOM 698 N N . GLU A 1 86 ? -4.734 -28.844 4.91 1 88.88 86 GLU A N 1
ATOM 699 C CA . GLU A 1 86 ? -4.949 -27.438 5.219 1 88.88 86 GLU A CA 1
ATOM 700 C C . GLU A 1 86 ? -4.027 -26.547 4.398 1 88.88 86 GLU A C 1
ATOM 702 O O . GLU A 1 86 ? -2.818 -26.766 4.336 1 88.88 86 GLU A O 1
ATOM 707 N N . ARG A 1 87 ? -4.617 -25.562 3.764 1 92.56 87 ARG A N 1
ATOM 708 C CA . ARG A 1 87 ? -3.844 -24.672 2.896 1 92.56 87 ARG A CA 1
ATOM 709 C C . ARG A 1 87 ? -4.504 -23.312 2.777 1 92.56 87 ARG A C 1
ATOM 711 O O . ARG A 1 87 ? -5.684 -23.156 3.105 1 92.56 87 ARG A O 1
ATOM 718 N N . ILE A 1 88 ? -3.758 -22.359 2.42 1 94.69 88 ILE A N 1
ATOM 719 C CA . ILE A 1 88 ? -4.227 -21.016 2.07 1 94.69 88 ILE A CA 1
ATOM 720 C C . ILE A 1 88 ? -3.984 -20.766 0.585 1 94.69 88 ILE A C 1
ATOM 722 O O . ILE A 1 88 ? -2.898 -21.031 0.069 1 94.69 88 ILE A O 1
ATOM 726 N N . VAL A 1 89 ? -5.016 -20.297 -0.088 1 94.12 89 VAL A N 1
ATOM 727 C CA . VAL A 1 89 ? -4.918 -19.969 -1.509 1 94.12 89 VAL A CA 1
ATOM 728 C C . VAL A 1 89 ? -5.246 -18.5 -1.732 1 94.12 89 VAL A C 1
ATOM 730 O O . VAL A 1 89 ? -6.285 -18.016 -1.279 1 94.12 89 VAL A O 1
ATOM 733 N N . ILE A 1 90 ? -4.359 -17.828 -2.367 1 95.94 90 ILE A N 1
ATOM 734 C CA . ILE A 1 90 ? -4.598 -16.453 -2.766 1 95.94 90 ILE A CA 1
ATOM 735 C C . ILE A 1 90 ? -4.805 -16.375 -4.277 1 95.94 90 ILE A C 1
ATOM 737 O O . ILE A 1 90 ? -3.926 -16.766 -5.047 1 95.94 90 ILE A O 1
ATOM 741 N N . SER A 1 91 ? -5.934 -15.914 -4.688 1 95 91 SER A N 1
ATOM 742 C CA . SER A 1 91 ? -6.219 -15.633 -6.09 1 95 91 SER A CA 1
ATOM 743 C C . SER A 1 91 ? -6.027 -14.156 -6.41 1 95 91 SER A C 1
ATOM 745 O O . SER A 1 91 ? -6.523 -13.289 -5.688 1 95 91 SER A O 1
ATOM 747 N N . ILE A 1 92 ? -5.336 -13.891 -7.488 1 96.69 92 ILE A N 1
ATOM 748 C CA . ILE A 1 92 ? -4.992 -12.508 -7.793 1 96.69 92 ILE A CA 1
ATOM 749 C C . ILE A 1 92 ? -5.316 -12.203 -9.25 1 96.69 92 ILE A C 1
ATOM 751 O O . ILE A 1 92 ? -4.812 -12.875 -10.156 1 96.69 92 ILE A O 1
ATOM 755 N N . HIS A 1 93 ? -6.09 -11.242 -9.43 1 94.81 93 HIS A N 1
ATOM 756 C CA . HIS A 1 93 ? -6.363 -10.82 -10.797 1 94.81 93 HIS A CA 1
ATOM 757 C C . HIS A 1 93 ? -5.113 -10.234 -11.453 1 94.81 93 HIS A C 1
ATOM 759 O O . HIS A 1 93 ? -4.48 -9.336 -10.898 1 94.81 93 HIS A O 1
ATOM 765 N N . PRO A 1 94 ? -4.77 -10.656 -12.664 1 93.75 94 PRO A N 1
ATOM 766 C CA . PRO A 1 94 ? -3.525 -10.203 -13.289 1 93.75 94 PRO A CA 1
ATOM 767 C C . PRO A 1 94 ? -3.492 -8.688 -13.508 1 93.75 94 PRO A C 1
ATOM 769 O O . PRO A 1 94 ? -2.459 -8.055 -13.289 1 93.75 94 PRO A O 1
ATOM 772 N N . ASP A 1 95 ? -4.574 -8.109 -13.883 1 93.38 95 ASP A N 1
ATOM 773 C CA . ASP A 1 95 ? -4.629 -6.664 -14.109 1 93.38 95 ASP A CA 1
ATOM 774 C C . ASP A 1 95 ? -4.387 -5.895 -12.812 1 93.38 95 ASP A C 1
ATOM 776 O O . ASP A 1 95 ? -3.748 -4.844 -12.82 1 93.38 95 ASP A O 1
ATOM 780 N N . PHE A 1 96 ? -4.938 -6.43 -11.789 1 96.25 96 PHE A N 1
ATOM 781 C CA . PHE A 1 96 ? -4.73 -5.793 -10.5 1 96.25 96 PHE A CA 1
ATOM 782 C C . PHE A 1 96 ? -3.252 -5.793 -10.125 1 96.25 96 PHE A C 1
ATOM 784 O O . PHE A 1 96 ? -2.699 -4.754 -9.758 1 96.25 96 PHE A O 1
ATOM 791 N N . LEU A 1 97 ? -2.65 -6.961 -10.211 1 96.5 97 LEU A N 1
ATOM 792 C CA . LEU A 1 97 ? -1.24 -7.074 -9.859 1 96.5 97 LEU A CA 1
ATOM 793 C C . LEU A 1 97 ? -0.382 -6.172 -10.742 1 96.5 97 LEU A C 1
ATOM 795 O O . LEU A 1 97 ? 0.571 -5.555 -10.258 1 96.5 97 LEU A O 1
ATOM 799 N N . LYS A 1 98 ? -0.702 -6.129 -11.992 1 94.56 98 LYS A N 1
ATOM 800 C CA . LYS A 1 98 ? -0.009 -5.246 -12.922 1 94.56 98 LYS A CA 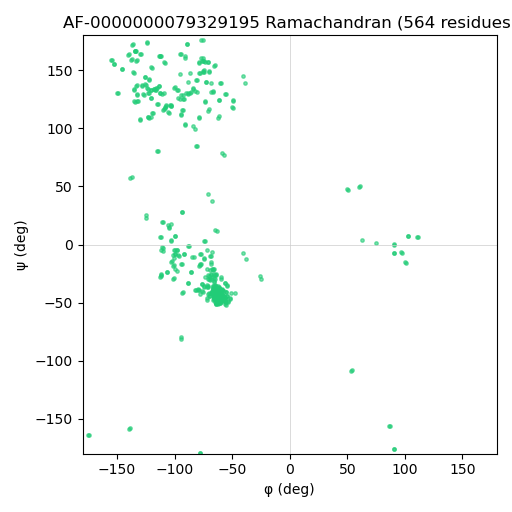1
ATOM 801 C C . LYS A 1 98 ? -0.164 -3.783 -12.508 1 94.56 98 LYS A C 1
ATOM 803 O O . LYS A 1 98 ? 0.794 -3.01 -12.578 1 94.56 98 LYS A O 1
ATOM 808 N N . SER A 1 99 ? -1.321 -3.424 -12.078 1 94.75 99 SER A N 1
ATOM 809 C CA . SER A 1 99 ? -1.622 -2.039 -11.727 1 94.75 99 SER A CA 1
ATOM 810 C C . SER A 1 99 ? -0.812 -1.591 -10.516 1 94.75 99 SER A C 1
ATOM 812 O O . SER A 1 99 ? -0.526 -0.402 -10.359 1 94.75 99 SER A O 1
ATOM 814 N N . ILE A 1 100 ? -0.49 -2.49 -9.68 1 94.62 100 ILE A N 1
ATOM 815 C CA . ILE A 1 100 ? 0.216 -2.082 -8.469 1 94.62 100 ILE A CA 1
ATOM 816 C C . ILE A 1 100 ? 1.719 -2.279 -8.656 1 94.62 100 ILE A C 1
ATOM 818 O O . ILE A 1 100 ? 2.514 -1.889 -7.801 1 94.62 100 ILE A O 1
ATOM 822 N N . SER A 1 101 ? 2.117 -2.932 -9.742 1 96.12 101 SER A N 1
ATOM 823 C CA . SER A 1 101 ? 3.533 -3.047 -10.078 1 96.12 101 SER A CA 1
ATOM 824 C C . SER A 1 101 ? 4.102 -1.713 -10.547 1 96.12 101 SER A C 1
ATOM 826 O O . SER A 1 101 ? 3.352 -0.815 -10.938 1 96.12 101 SER A O 1
ATOM 828 N N . THR A 1 102 ? 5.422 -1.6 -10.406 1 95.44 102 THR A N 1
ATOM 829 C CA . THR A 1 102 ? 6.113 -0.406 -10.883 1 95.44 102 THR A CA 1
ATOM 830 C C . THR A 1 102 ? 7.215 -0.775 -11.867 1 95.44 102 THR A C 1
ATOM 832 O O . THR A 1 102 ? 7.477 -1.957 -12.102 1 95.44 102 THR A O 1
ATOM 835 N N . THR A 1 103 ? 7.84 0.211 -12.469 1 93.31 103 THR A N 1
ATOM 836 C CA . THR A 1 103 ? 8.938 -0.025 -13.398 1 93.31 103 THR A CA 1
ATOM 837 C C . THR A 1 103 ? 10.133 -0.642 -12.68 1 93.31 103 THR A C 1
ATOM 839 O O . THR A 1 103 ? 10.898 -1.4 -13.281 1 93.31 103 THR A O 1
ATOM 842 N N . LYS A 1 104 ? 10.211 -0.375 -11.422 1 93.25 104 LYS A N 1
ATOM 843 C CA . LYS A 1 104 ? 11.328 -0.865 -10.625 1 93.25 104 LYS A CA 1
ATOM 844 C C . LYS A 1 104 ? 11.039 -2.254 -10.062 1 93.25 104 LYS A C 1
ATOM 846 O O . LYS A 1 104 ? 11.961 -3.059 -9.875 1 93.25 104 LYS A O 1
ATOM 851 N N . THR A 1 105 ? 9.781 -2.441 -9.781 1 96.25 105 THR A N 1
ATOM 852 C CA . THR A 1 105 ? 9.406 -3.686 -9.117 1 96.25 105 THR A CA 1
ATOM 853 C C . THR A 1 105 ? 8.242 -4.355 -9.844 1 96.25 105 THR A C 1
ATOM 855 O O . THR A 1 105 ? 7.094 -3.926 -9.711 1 96.25 105 THR A O 1
ATOM 858 N N . ASP A 1 106 ? 8.539 -5.43 -10.531 1 96.62 106 ASP A N 1
ATOM 859 C CA . ASP A 1 106 ? 7.512 -6.234 -11.18 1 96.62 106 ASP A CA 1
ATOM 860 C C . ASP A 1 106 ? 7.012 -7.344 -10.258 1 96.62 106 ASP A C 1
ATOM 862 O O . ASP A 1 106 ? 7.652 -8.391 -10.133 1 96.62 106 ASP A O 1
ATOM 866 N N . LEU A 1 107 ? 5.848 -7.152 -9.695 1 96.88 107 LEU A N 1
ATOM 867 C CA . LEU A 1 107 ? 5.301 -8.102 -8.734 1 96.88 107 LEU A CA 1
ATOM 868 C C . LEU A 1 107 ? 4.797 -9.359 -9.43 1 96.88 107 LEU A C 1
ATOM 870 O O . LEU A 1 107 ? 4.531 -10.367 -8.781 1 96.88 107 LEU A O 1
ATOM 874 N N . SER A 1 108 ? 4.684 -9.344 -10.742 1 96.12 108 SER A N 1
ATOM 875 C CA . SER A 1 108 ? 4.215 -10.508 -11.477 1 96.12 108 SER A CA 1
ATOM 876 C C . SER A 1 108 ? 5.367 -11.445 -11.836 1 96.12 108 SER A C 1
ATOM 878 O O . SER A 1 108 ? 5.152 -12.516 -12.406 1 96.12 108 SER A O 1
ATOM 880 N N . TYR A 1 109 ? 6.582 -11.062 -11.469 1 95.38 109 TYR A N 1
ATOM 881 C CA . TYR A 1 109 ? 7.781 -11.805 -11.836 1 95.38 109 TYR A CA 1
ATOM 882 C C . TYR A 1 109 ? 7.645 -13.281 -11.461 1 95.38 109 TYR A C 1
ATOM 884 O O . TYR A 1 109 ? 7.918 -14.164 -12.273 1 95.38 109 TYR A O 1
ATOM 892 N N . CYS A 1 110 ? 7.184 -13.539 -10.273 1 94.62 110 CYS A N 1
ATOM 893 C CA . CYS A 1 110 ? 7.141 -14.914 -9.773 1 94.62 110 CYS A CA 1
ATOM 894 C C . CYS A 1 110 ? 6.105 -15.734 -10.539 1 94.62 110 CYS A C 1
ATOM 896 O O . CYS A 1 110 ? 6.133 -16.969 -10.5 1 94.62 110 CYS A O 1
ATOM 898 N N . PHE A 1 111 ? 5.203 -15.109 -11.234 1 95.88 111 PHE A N 1
ATOM 899 C CA . PHE A 1 111 ? 4.188 -15.812 -12.016 1 95.88 111 PHE A CA 1
ATOM 900 C C . PHE A 1 111 ? 4.594 -15.898 -13.477 1 95.88 111 PHE A C 1
ATOM 902 O O . PHE A 1 111 ? 4.164 -16.812 -14.195 1 95.88 111 PHE A O 1
ATOM 909 N N . THR A 1 112 ? 5.434 -15.023 -13.914 1 92.81 112 THR A N 1
ATOM 910 C CA . THR A 1 112 ? 5.625 -14.898 -15.352 1 92.81 112 THR A CA 1
ATOM 911 C C . THR A 1 112 ? 7.02 -15.367 -15.758 1 92.81 112 THR A C 1
ATOM 913 O O . THR A 1 112 ? 7.258 -15.695 -16.922 1 92.81 112 THR A O 1
ATOM 916 N N . HIS A 1 113 ? 7.934 -15.266 -14.844 1 91.31 113 HIS A N 1
ATOM 917 C CA . HIS A 1 113 ? 9.266 -15.773 -15.148 1 91.31 113 HIS A CA 1
ATOM 918 C C . HIS A 1 113 ? 9.281 -17.297 -15.211 1 91.31 113 HIS A C 1
ATOM 920 O O . HIS A 1 113 ? 9.086 -17.969 -14.203 1 91.31 113 HIS A O 1
ATOM 926 N N . ARG A 1 114 ? 9.555 -17.844 -16.391 1 88.94 114 ARG A N 1
ATOM 927 C CA . ARG A 1 114 ? 9.523 -19.281 -16.625 1 88.94 114 ARG A CA 1
ATOM 928 C C . ARG A 1 114 ? 10.711 -19.734 -17.469 1 88.94 114 ARG A C 1
ATOM 930 O O . ARG A 1 114 ? 10.531 -20.391 -18.484 1 88.94 114 ARG A O 1
ATOM 937 N N . ASP A 1 115 ? 11.797 -19.453 -16.969 1 86.31 115 ASP A N 1
ATOM 938 C CA . ASP A 1 115 ? 12.984 -19.922 -17.672 1 86.31 115 ASP A CA 1
ATOM 939 C C . ASP A 1 115 ? 13.211 -21.406 -17.438 1 86.31 115 ASP A C 1
ATOM 941 O O . ASP A 1 115 ? 12.406 -22.062 -16.781 1 86.31 115 ASP A O 1
ATOM 945 N N . GLU A 1 116 ? 14.156 -22.031 -18.016 1 79.06 116 GLU A N 1
ATOM 946 C CA . GLU A 1 116 ? 14.391 -23.469 -17.969 1 79.06 116 GLU A CA 1
ATOM 947 C C . GLU A 1 116 ? 14.617 -23.953 -16.547 1 79.06 116 GLU A C 1
ATOM 949 O O . GLU A 1 116 ? 14.25 -25.078 -16.188 1 79.06 116 GLU A O 1
ATOM 954 N N . ASN A 1 117 ? 15.125 -23.078 -15.688 1 81.19 117 ASN A N 1
ATOM 955 C CA . ASN A 1 117 ? 15.469 -23.469 -14.32 1 81.19 117 ASN A CA 1
ATOM 956 C C . ASN A 1 117 ? 14.453 -22.938 -13.312 1 81.19 117 ASN A C 1
ATOM 958 O O . ASN A 1 117 ? 14.672 -23.016 -12.102 1 81.19 117 ASN A O 1
ATOM 962 N N . PHE A 1 118 ? 13.375 -22.578 -13.812 1 88 118 PHE A N 1
ATOM 963 C CA . PHE A 1 118 ? 12.414 -21.953 -12.914 1 88 118 PHE A CA 1
ATOM 964 C C . PHE A 1 118 ? 11.758 -22.984 -12.008 1 88 118 PHE A C 1
ATOM 966 O O . PHE A 1 118 ? 11.617 -24.156 -12.391 1 88 118 PHE A O 1
ATOM 973 N N . SER A 1 119 ? 11.367 -22.625 -10.82 1 91.69 119 SER A N 1
ATOM 974 C CA . SER A 1 119 ? 10.586 -23.422 -9.883 1 91.69 119 SER A CA 1
ATOM 975 C C . SER A 1 119 ? 9.336 -22.672 -9.43 1 91.69 119 SER A C 1
ATOM 977 O O . SER A 1 119 ? 9.383 -21.469 -9.164 1 91.69 119 SER A O 1
ATOM 979 N N . HIS A 1 120 ? 8.273 -23.406 -9.367 1 94.75 120 HIS A N 1
ATOM 980 C CA . HIS A 1 120 ? 7.047 -22.844 -8.828 1 94.75 120 HIS A CA 1
ATOM 981 C C . HIS A 1 120 ? 7.082 -22.797 -7.309 1 94.75 120 HIS A C 1
ATOM 983 O O . HIS A 1 120 ? 6.223 -22.172 -6.684 1 94.75 120 HIS A O 1
ATOM 989 N N . LYS A 1 121 ? 8.07 -23.391 -6.734 1 94.69 121 LYS A N 1
ATOM 990 C CA . LYS A 1 121 ? 8.023 -23.703 -5.309 1 94.69 121 LYS A CA 1
ATOM 991 C C . LYS A 1 121 ? 9.062 -22.906 -4.531 1 94.69 121 LYS A C 1
ATOM 993 O O . LYS A 1 121 ? 10.203 -22.75 -4.98 1 94.69 121 LYS A O 1
ATOM 998 N N . LEU A 1 122 ? 8.68 -22.391 -3.418 1 94.25 122 LEU A N 1
ATOM 999 C CA . LEU A 1 122 ? 9.57 -21.891 -2.373 1 94.25 122 LEU A CA 1
ATOM 1000 C C . LEU A 1 122 ? 9.383 -22.688 -1.082 1 94.25 122 LEU A C 1
ATOM 1002 O O . LEU A 1 122 ? 8.25 -22.984 -0.685 1 94.25 122 LEU A O 1
ATOM 1006 N N . GLU A 1 123 ? 10.453 -23.047 -0.536 1 93.69 123 GLU A N 1
ATOM 1007 C CA . GLU A 1 123 ? 10.43 -23.641 0.794 1 93.69 123 GLU A CA 1
ATOM 1008 C C . GLU A 1 123 ? 10.672 -22.594 1.877 1 93.69 123 GLU A C 1
ATOM 1010 O O . GLU A 1 123 ? 11.797 -22.125 2.049 1 93.69 123 GLU A O 1
ATOM 1015 N N . PHE A 1 124 ? 9.648 -22.375 2.604 1 93.94 124 PHE A N 1
ATOM 1016 C CA . PHE A 1 124 ? 9.766 -21.359 3.643 1 93.94 124 PHE A CA 1
ATOM 1017 C C . PHE A 1 124 ? 10.383 -21.938 4.906 1 93.94 124 PHE A C 1
ATOM 1019 O O . PHE A 1 124 ? 10.023 -23.031 5.332 1 93.94 124 PHE A O 1
ATOM 1026 N N . ASP A 1 125 ? 11.305 -21.188 5.434 1 93.12 125 ASP A N 1
ATOM 1027 C CA . ASP A 1 125 ? 11.742 -21.531 6.785 1 93.12 125 ASP A CA 1
ATOM 1028 C C . ASP A 1 125 ? 10.727 -21.047 7.824 1 93.12 125 ASP A C 1
ATOM 1030 O O . ASP A 1 125 ? 9.688 -20.484 7.473 1 93.12 125 ASP A O 1
ATOM 1034 N N . LYS A 1 126 ? 11 -21.281 9.039 1 94.94 126 LYS A N 1
ATOM 1035 C CA . LYS A 1 126 ? 10.031 -21 10.102 1 94.94 126 LYS A CA 1
ATOM 1036 C C . LYS A 1 126 ? 9.711 -19.5 10.164 1 94.94 126 LYS A C 1
ATOM 1038 O O . LYS A 1 126 ? 8.555 -19.125 10.352 1 94.94 126 LYS A O 1
ATOM 1043 N N . GLU A 1 127 ? 10.648 -18.688 10.047 1 95 127 GLU A N 1
ATOM 1044 C CA . GLU A 1 127 ? 10.445 -17.25 10.094 1 95 127 GLU A CA 1
ATOM 1045 C C . GLU A 1 127 ? 9.578 -16.766 8.93 1 95 127 GLU A C 1
ATOM 1047 O O . GLU A 1 127 ? 8.672 -15.961 9.117 1 95 127 GLU A O 1
ATOM 1052 N N . GLN A 1 128 ? 9.891 -17.25 7.805 1 94.94 128 GLN A N 1
ATOM 1053 C CA . GLN A 1 128 ? 9.117 -16.906 6.613 1 94.94 128 GLN A CA 1
ATOM 1054 C C . GLN A 1 128 ? 7.676 -17.375 6.734 1 94.94 128 GLN A C 1
ATOM 1056 O O . GLN A 1 128 ? 6.746 -16.688 6.324 1 94.94 128 GLN A O 1
ATOM 1061 N N . GLN A 1 129 ? 7.539 -18.547 7.285 1 96.38 129 GLN A N 1
ATOM 1062 C CA . GLN A 1 129 ? 6.199 -19.078 7.52 1 96.38 129 GLN A CA 1
ATOM 1063 C C . GLN A 1 129 ? 5.41 -18.156 8.453 1 96.38 129 GLN A C 1
ATOM 1065 O O . GLN A 1 129 ? 4.258 -17.828 8.172 1 96.38 129 GLN A O 1
ATOM 1070 N N . ASN A 1 130 ? 6.031 -17.781 9.477 1 96.31 130 ASN A N 1
ATOM 1071 C CA . ASN A 1 130 ? 5.383 -16.906 10.445 1 96.31 130 ASN A CA 1
ATOM 1072 C C . ASN A 1 130 ? 5.02 -15.555 9.828 1 96.31 130 ASN A C 1
ATOM 1074 O O . ASN A 1 130 ? 3.936 -15.023 10.086 1 96.31 130 ASN A O 1
ATOM 1078 N N . ARG A 1 131 ? 5.895 -15.039 9.102 1 95.75 131 ARG A N 1
ATOM 1079 C CA . ARG A 1 131 ? 5.66 -13.758 8.445 1 95.75 131 ARG A CA 1
ATOM 1080 C C . ARG A 1 131 ? 4.492 -13.852 7.473 1 95.75 131 ARG A C 1
ATOM 1082 O O . ARG A 1 131 ? 3.658 -12.945 7.406 1 95.75 131 ARG A O 1
ATOM 1089 N N . PHE A 1 132 ? 4.496 -14.906 6.711 1 97.06 132 PHE A N 1
ATOM 1090 C CA . PHE A 1 132 ? 3.396 -15.125 5.777 1 97.06 132 PHE A CA 1
ATOM 1091 C C . PHE A 1 132 ? 2.061 -15.141 6.512 1 97.06 132 PHE A C 1
ATOM 1093 O O . PHE A 1 132 ? 1.13 -14.422 6.133 1 97.06 132 PHE A O 1
ATOM 1100 N N . MET A 1 133 ? 2.006 -15.883 7.547 1 95.69 133 MET A N 1
ATOM 1101 C CA . MET A 1 133 ? 0.763 -16.016 8.297 1 95.69 133 MET A CA 1
ATOM 1102 C C . MET A 1 133 ? 0.378 -14.695 8.961 1 95.69 133 MET A C 1
ATOM 1104 O O . MET A 1 133 ? -0.808 -14.391 9.094 1 95.69 133 MET A O 1
ATOM 1108 N N . TYR A 1 134 ? 1.388 -14.008 9.375 1 95.94 134 TYR A N 1
ATOM 1109 C CA . TYR A 1 134 ? 1.14 -12.688 9.945 1 95.94 134 TYR A CA 1
ATOM 1110 C C . TYR A 1 134 ? 0.372 -11.805 8.969 1 95.94 134 TYR A C 1
ATOM 1112 O O . TYR A 1 134 ? -0.628 -11.188 9.336 1 95.94 134 TYR A O 1
ATOM 1120 N N . PHE A 1 135 ? 0.791 -11.727 7.77 1 96.31 135 PHE A N 1
ATOM 1121 C CA . PHE A 1 135 ? 0.148 -10.883 6.773 1 96.31 135 PHE A CA 1
ATOM 1122 C C . PHE A 1 135 ? -1.251 -11.391 6.449 1 96.31 135 PHE A C 1
ATOM 1124 O O . PHE A 1 135 ? -2.182 -10.602 6.277 1 96.31 135 PHE A O 1
ATOM 1131 N N . ILE A 1 136 ? -1.374 -12.703 6.387 1 95.94 136 ILE A N 1
ATOM 1132 C CA . ILE A 1 136 ? -2.688 -13.273 6.105 1 95.94 136 ILE A CA 1
ATOM 1133 C C . ILE A 1 136 ? -3.67 -12.883 7.207 1 95.94 136 ILE A C 1
ATOM 1135 O O . ILE A 1 136 ? -4.789 -12.445 6.922 1 95.94 136 ILE A O 1
ATOM 1139 N N . ASN A 1 137 ? -3.24 -13.031 8.359 1 94.62 137 ASN A N 1
ATOM 1140 C CA . ASN A 1 137 ? -4.094 -12.68 9.492 1 94.62 137 ASN A CA 1
ATOM 1141 C C . ASN A 1 137 ? -4.395 -11.18 9.516 1 94.62 137 ASN A C 1
ATOM 1143 O O . ASN A 1 137 ? -5.512 -10.773 9.828 1 94.62 137 ASN A O 1
ATOM 1147 N N . LYS A 1 138 ? -3.385 -10.445 9.289 1 94 138 LYS A N 1
ATOM 1148 C CA . LYS A 1 138 ? -3.545 -9 9.25 1 94 138 LYS A CA 1
ATOM 1149 C C . LYS A 1 138 ? -4.59 -8.586 8.219 1 94 138 LYS A C 1
ATOM 1151 O O . LYS A 1 138 ? -5.426 -7.719 8.484 1 94 138 LYS A O 1
ATOM 1156 N N . ILE A 1 139 ? -4.57 -9.133 7.059 1 94 139 ILE A N 1
ATOM 1157 C CA . ILE A 1 139 ? -5.5 -8.852 5.973 1 94 139 ILE A CA 1
ATOM 1158 C C . ILE A 1 139 ? -6.914 -9.273 6.379 1 94 139 ILE A C 1
ATOM 1160 O O . ILE A 1 139 ? -7.879 -8.555 6.113 1 94 139 ILE A O 1
ATOM 1164 N N . ALA A 1 140 ? -6.992 -10.336 7.102 1 89.62 140 ALA A N 1
ATOM 1165 C CA . ALA A 1 140 ? -8.289 -10.945 7.402 1 89.62 140 ALA A CA 1
ATOM 1166 C C . ALA A 1 140 ? -8.93 -10.289 8.625 1 89.62 140 ALA A C 1
ATOM 1168 O O . ALA A 1 140 ? -10.148 -10.336 8.789 1 89.62 140 ALA A O 1
ATOM 1169 N N . SER A 1 141 ? -8.234 -9.719 9.461 1 86.62 141 SER A N 1
ATOM 1170 C CA . SER A 1 141 ? -8.75 -9.344 10.781 1 86.62 141 SER A CA 1
ATOM 1171 C C . SER A 1 141 ? -9.125 -7.867 10.828 1 86.62 141 SER A C 1
ATOM 1173 O O . SER A 1 141 ? -9.789 -7.426 11.766 1 86.62 141 SER A O 1
ATOM 1175 N N . CYS A 1 142 ? -8.859 -7.137 9.945 1 80.81 142 CYS A N 1
ATOM 1176 C CA . CYS A 1 142 ? -9.039 -5.695 10.094 1 80.81 142 CYS A CA 1
ATOM 1177 C C . CYS A 1 142 ? -10.469 -5.293 9.742 1 80.81 142 CYS A C 1
ATOM 1179 O O . CYS A 1 142 ? -11.039 -5.781 8.766 1 80.81 142 CYS A O 1
ATOM 1181 N N . GLU A 1 143 ? -11 -4.531 10.641 1 85.81 143 GLU A N 1
ATOM 1182 C CA . GLU A 1 143 ? -12.344 -3.986 10.438 1 85.81 143 GLU A CA 1
ATOM 1183 C C . GLU A 1 143 ? -12.391 -2.496 10.758 1 85.81 143 GLU A C 1
ATOM 1185 O O . GLU A 1 143 ? -11.5 -1.972 11.43 1 85.81 143 GLU A O 1
ATOM 1190 N N . GLY A 1 144 ? -13.461 -1.808 10.148 1 89.31 144 GLY A N 1
ATOM 1191 C CA . GLY A 1 144 ? -13.664 -0.4 10.453 1 89.31 144 GLY A CA 1
ATOM 1192 C C . GLY A 1 144 ? -12.852 0.523 9.562 1 89.31 144 GLY A C 1
ATOM 1193 O O . GLY A 1 144 ? -12.492 0.159 8.445 1 89.31 144 GLY A O 1
ATOM 1194 N N . PHE A 1 145 ? -12.57 1.738 10.039 1 91.44 145 PHE A N 1
ATOM 1195 C CA . PHE A 1 145 ? -11.859 2.76 9.273 1 91.44 145 PHE A CA 1
ATOM 1196 C C . PHE A 1 145 ? -10.461 2.287 8.906 1 91.44 145 PHE A C 1
ATOM 1198 O O . PHE A 1 145 ? -9.703 1.838 9.766 1 91.44 145 PHE A O 1
ATOM 1205 N N . GLY A 1 146 ? -10.195 2.314 7.645 1 94.5 146 GLY A N 1
ATOM 1206 C CA . GLY A 1 146 ? -8.852 2.033 7.168 1 94.5 146 GLY A CA 1
ATOM 1207 C C . GLY A 1 146 ? -8.625 0.566 6.859 1 94.5 146 GLY A C 1
ATOM 1208 O O . GLY A 1 146 ? -7.547 0.184 6.398 1 94.5 146 GLY A O 1
ATOM 1209 N N . SER A 1 147 ? -9.609 -0.261 7.199 1 94.06 147 SER A N 1
ATOM 1210 C CA . SER A 1 147 ? -9.438 -1.696 7 1 94.06 147 SER A CA 1
ATOM 1211 C C . SER A 1 147 ? -9.078 -2.016 5.555 1 94.06 147 SER A C 1
ATOM 1213 O O . SER A 1 147 ? -8.227 -2.871 5.293 1 94.06 147 SER A O 1
ATOM 1215 N N . ASP A 1 148 ? -9.703 -1.345 4.652 1 94.62 148 ASP A N 1
ATOM 1216 C CA . ASP A 1 148 ? -9.406 -1.561 3.238 1 94.62 148 ASP A CA 1
ATOM 1217 C C . ASP A 1 148 ? -7.977 -1.142 2.908 1 94.62 148 ASP A C 1
ATOM 1219 O O . ASP A 1 148 ? -7.297 -1.806 2.123 1 94.62 148 ASP A O 1
ATOM 1223 N N . MET A 1 149 ? -7.5 -0.117 3.527 1 95.31 149 MET A N 1
ATOM 1224 C CA . MET A 1 149 ? -6.145 0.37 3.303 1 95.31 149 MET A CA 1
ATOM 1225 C C . MET A 1 149 ? -5.117 -0.6 3.879 1 95.31 149 MET A C 1
ATOM 1227 O O . MET A 1 149 ? -4.07 -0.837 3.27 1 95.31 149 MET A O 1
ATOM 1231 N N . ILE A 1 150 ? -5.43 -1.077 5.035 1 95.31 150 ILE A N 1
ATOM 1232 C CA . ILE A 1 150 ? -4.535 -2.039 5.676 1 95.31 150 ILE A CA 1
ATOM 1233 C C . ILE A 1 150 ? -4.484 -3.322 4.848 1 95.31 150 ILE A C 1
ATOM 1235 O O . ILE A 1 150 ? -3.41 -3.887 4.637 1 95.31 150 ILE A O 1
ATOM 1239 N N . GLU A 1 151 ? -5.625 -3.762 4.426 1 95.38 151 GLU A N 1
ATOM 1240 C CA . GLU A 1 151 ? -5.699 -4.918 3.535 1 95.38 151 GLU A CA 1
ATOM 1241 C C . GLU A 1 151 ? -4.824 -4.719 2.301 1 95.38 151 GLU A C 1
ATOM 1243 O O . GLU A 1 151 ? -3.996 -5.574 1.977 1 95.38 151 GLU A O 1
ATOM 1248 N N . TYR A 1 152 ? -4.965 -3.611 1.69 1 96.19 152 TYR A N 1
ATOM 1249 C CA . TYR A 1 152 ? -4.266 -3.258 0.46 1 96.19 152 TYR A CA 1
ATOM 1250 C C . TYR A 1 152 ? -2.76 -3.186 0.69 1 96.19 152 TYR A C 1
ATOM 1252 O O . TYR A 1 152 ? -1.984 -3.822 -0.028 1 96.19 152 TYR A O 1
ATOM 1260 N N . SER A 1 153 ? -2.348 -2.492 1.653 1 96.38 153 SER A N 1
ATOM 1261 C CA . SER A 1 153 ? -0.927 -2.311 1.931 1 96.38 153 SER A CA 1
ATOM 1262 C C . SER A 1 153 ? -0.28 -3.617 2.377 1 96.38 153 SER A C 1
ATOM 1264 O O . SER A 1 153 ? 0.863 -3.906 2.016 1 96.38 153 SER A O 1
ATOM 1266 N N . SER A 1 154 ? -0.993 -4.359 3.197 1 96.75 154 SER A N 1
ATOM 1267 C CA . SER A 1 154 ? -0.487 -5.652 3.641 1 96.75 154 SER A CA 1
ATOM 1268 C C . SER A 1 154 ? -0.287 -6.602 2.463 1 96.75 154 SER A C 1
ATOM 1270 O O . SER A 1 154 ? 0.704 -7.332 2.41 1 96.75 154 SER A O 1
ATOM 1272 N N . PHE A 1 155 ? -1.203 -6.555 1.543 1 97.62 155 PHE A N 1
ATOM 1273 C CA . PHE A 1 155 ? -1.078 -7.387 0.351 1 97.62 155 PHE A CA 1
ATOM 1274 C C . PHE A 1 155 ? 0.162 -7.004 -0.448 1 97.62 155 PHE A C 1
ATOM 1276 O O . PHE A 1 155 ? 0.91 -7.875 -0.898 1 97.62 155 PHE A O 1
ATOM 1283 N N . ILE A 1 156 ? 0.358 -5.746 -0.615 1 97.25 156 ILE A N 1
ATOM 1284 C CA . ILE A 1 156 ? 1.509 -5.273 -1.377 1 97.25 156 ILE A CA 1
ATOM 1285 C C . ILE A 1 156 ? 2.799 -5.762 -0.718 1 97.25 156 ILE A C 1
ATOM 1287 O O . ILE A 1 156 ? 3.699 -6.262 -1.396 1 97.25 156 ILE A O 1
ATOM 1291 N N . GLU A 1 157 ? 2.861 -5.617 0.532 1 96.25 157 GLU A N 1
ATOM 1292 C CA . GLU A 1 157 ? 4.066 -6.043 1.234 1 96.25 157 GLU A CA 1
ATOM 1293 C C . GLU A 1 157 ? 4.258 -7.555 1.136 1 96.25 157 GLU A C 1
ATOM 1295 O O . GLU A 1 157 ? 5.371 -8.031 0.909 1 96.25 157 GLU A O 1
ATOM 1300 N N . LEU A 1 158 ? 3.193 -8.25 1.339 1 97.44 158 LEU A N 1
ATOM 1301 C CA . LEU A 1 158 ? 3.236 -9.703 1.214 1 97.44 158 LEU A CA 1
ATOM 1302 C C . LEU A 1 158 ? 3.764 -10.109 -0.157 1 97.44 158 LEU A C 1
ATOM 1304 O O . LEU A 1 158 ? 4.711 -10.898 -0.253 1 97.44 158 LEU A O 1
ATOM 1308 N N . MET A 1 159 ? 3.195 -9.586 -1.206 1 97.81 159 MET A N 1
ATOM 1309 C CA . MET A 1 159 ? 3.57 -9.938 -2.572 1 97.81 159 MET A CA 1
ATOM 1310 C C . MET A 1 159 ? 5.004 -9.516 -2.871 1 97.81 159 MET A C 1
ATOM 1312 O O . MET A 1 159 ? 5.715 -10.203 -3.609 1 97.81 159 MET A O 1
ATOM 1316 N N . THR A 1 160 ? 5.371 -8.367 -2.338 1 97.25 160 THR A N 1
ATOM 1317 C CA . THR A 1 160 ? 6.742 -7.898 -2.523 1 97.25 160 THR A CA 1
ATOM 1318 C C . THR A 1 160 ? 7.738 -8.883 -1.919 1 97.25 160 THR A C 1
ATOM 1320 O O . THR A 1 160 ? 8.719 -9.25 -2.562 1 97.25 160 THR A O 1
ATOM 1323 N N . ASN A 1 161 ? 7.453 -9.289 -0.712 1 95.38 161 ASN A N 1
ATOM 1324 C CA . ASN A 1 161 ? 8.336 -10.234 -0.04 1 95.38 161 ASN A CA 1
ATOM 1325 C C . ASN A 1 161 ? 8.391 -11.57 -0.779 1 95.38 161 ASN A C 1
ATOM 1327 O O . ASN A 1 161 ? 9.461 -12.164 -0.925 1 95.38 161 ASN A O 1
ATOM 1331 N N . LEU A 1 162 ? 7.301 -12.023 -1.245 1 96.31 162 LEU A N 1
ATOM 1332 C CA . LEU A 1 162 ? 7.223 -13.281 -1.984 1 96.31 162 LEU A CA 1
ATOM 1333 C C . LEU A 1 162 ? 8.016 -13.195 -3.285 1 96.31 162 LEU A C 1
ATOM 1335 O O . LEU A 1 162 ? 8.836 -14.07 -3.574 1 96.31 162 LEU A O 1
ATOM 1339 N N . THR A 1 163 ? 7.754 -12.188 -4.02 1 96.75 163 THR A N 1
ATOM 1340 C CA . THR A 1 163 ? 8.422 -12.016 -5.309 1 96.75 163 THR A CA 1
ATOM 1341 C C . THR A 1 163 ? 9.922 -11.859 -5.125 1 96.75 163 THR A C 1
ATOM 1343 O O . THR A 1 163 ? 10.711 -12.422 -5.891 1 96.75 163 THR A O 1
ATOM 1346 N N . LYS A 1 164 ? 10.273 -11.117 -4.105 1 94.94 164 LYS A N 1
ATOM 1347 C CA . LYS A 1 164 ? 11.695 -10.953 -3.805 1 94.94 164 LYS A CA 1
ATOM 1348 C C . LYS A 1 164 ? 12.352 -12.305 -3.537 1 94.94 164 LYS A C 1
ATOM 1350 O O . LYS A 1 164 ? 13.477 -12.547 -3.977 1 94.94 164 LYS A O 1
ATOM 1355 N N . ALA A 1 165 ? 11.719 -13.156 -2.791 1 93.56 165 ALA A N 1
ATOM 1356 C CA . ALA A 1 165 ? 12.25 -14.484 -2.488 1 93.56 165 ALA A CA 1
ATOM 1357 C C . ALA A 1 165 ? 12.484 -15.281 -3.766 1 93.56 165 ALA A C 1
ATOM 1359 O O . ALA A 1 165 ? 13.477 -16 -3.877 1 93.56 165 ALA A O 1
ATOM 1360 N N . PHE A 1 166 ? 11.617 -15.188 -4.738 1 93.62 166 PHE A N 1
ATOM 1361 C CA . PHE A 1 166 ? 11.781 -15.875 -6.012 1 93.62 166 PHE A CA 1
ATOM 1362 C C . PHE A 1 166 ? 12.945 -15.281 -6.797 1 93.62 166 PHE A C 1
ATOM 1364 O O . PHE A 1 166 ? 13.734 -16.016 -7.402 1 93.62 166 PHE A O 1
ATOM 1371 N N . VAL A 1 167 ? 13.008 -13.969 -6.75 1 91.94 167 VAL A N 1
ATOM 1372 C CA . VAL A 1 167 ? 14.078 -13.281 -7.465 1 91.94 167 VAL A CA 1
ATOM 1373 C C . VAL A 1 167 ? 15.43 -13.656 -6.867 1 91.94 167 VAL A C 1
ATOM 1375 O O . VAL A 1 167 ? 16.375 -13.953 -7.594 1 91.94 167 VAL A O 1
ATOM 1378 N N . ASP A 1 168 ? 15.484 -13.664 -5.582 1 89.19 168 ASP A N 1
ATOM 1379 C CA . ASP A 1 168 ? 16.734 -13.945 -4.887 1 89.19 168 ASP A CA 1
ATOM 1380 C C . ASP A 1 168 ? 17.156 -15.398 -5.07 1 89.19 168 ASP A C 1
ATOM 1382 O O . ASP A 1 168 ? 18.344 -15.719 -5.02 1 89.19 168 ASP A O 1
ATOM 1386 N N . ASN A 1 169 ? 16.25 -16.281 -5.309 1 84.81 169 ASN A N 1
ATOM 1387 C CA . ASN A 1 169 ? 16.547 -17.719 -5.395 1 84.81 169 ASN A CA 1
ATOM 1388 C C . ASN A 1 169 ? 16.547 -18.203 -6.844 1 84.81 169 ASN A C 1
ATOM 1390 O O . ASN A 1 169 ? 16.531 -19.406 -7.102 1 84.81 169 ASN A O 1
ATOM 1394 N N . LYS A 1 170 ? 16.578 -17.406 -7.758 1 78.12 170 LYS A N 1
ATOM 1395 C CA . LYS A 1 170 ? 16.469 -17.75 -9.172 1 78.12 170 LYS A CA 1
ATOM 1396 C C . LYS A 1 170 ? 17.531 -18.766 -9.578 1 78.12 170 LYS A C 1
ATOM 1398 O O . LYS A 1 170 ? 17.25 -19.688 -10.359 1 78.12 170 LYS A O 1
ATOM 1403 N N . ASP A 1 171 ? 18.641 -18.688 -8.977 1 67.88 171 ASP A N 1
ATOM 1404 C CA . ASP A 1 171 ? 19.734 -19.562 -9.391 1 67.88 171 ASP A CA 1
ATOM 1405 C C . ASP A 1 171 ? 19.766 -20.828 -8.539 1 67.88 171 ASP A C 1
ATOM 1407 O O . ASP A 1 171 ? 20.422 -21.812 -8.898 1 67.88 171 ASP A O 1
ATOM 1411 N N . SER A 1 172 ? 19.109 -20.844 -7.422 1 60.25 172 SER A N 1
ATOM 1412 C CA . SER A 1 172 ? 19.25 -21.953 -6.484 1 60.25 172 SER A CA 1
ATOM 1413 C C . SER A 1 172 ? 18.062 -22.906 -6.578 1 60.25 172 SER A C 1
ATOM 1415 O O . SER A 1 172 ? 18.125 -24.031 -6.078 1 60.25 172 SER A O 1
ATOM 1417 N N . LEU A 1 173 ? 16.984 -22.609 -7.09 1 57.12 173 LEU A N 1
ATOM 1418 C CA . LEU A 1 173 ? 15.75 -23.391 -7.039 1 57.12 173 LEU A CA 1
ATOM 1419 C C . LEU A 1 173 ? 15.844 -24.609 -7.953 1 57.12 173 LEU A C 1
ATOM 1421 O O . LEU A 1 173 ? 14.914 -25.406 -8.016 1 57.12 173 LEU A O 1
ATOM 1425 N N . LEU A 1 174 ? 17 -24.844 -8.617 1 54.12 174 LEU A N 1
ATOM 1426 C CA . LEU A 1 174 ? 17.203 -25.969 -9.516 1 54.12 174 LEU A CA 1
ATOM 1427 C C . LEU A 1 174 ? 16.891 -27.281 -8.812 1 54.12 174 LEU A C 1
ATOM 1429 O O . LEU A 1 174 ? 16.469 -28.25 -9.453 1 54.12 174 LEU A O 1
ATOM 1433 N N . SER A 1 175 ? 17.188 -27.359 -7.508 1 50.09 175 SER A N 1
ATOM 1434 C CA . SER A 1 175 ? 17.344 -28.688 -6.949 1 50.09 175 SER A CA 1
ATOM 1435 C C . SER A 1 175 ? 15.992 -29.344 -6.699 1 50.09 175 SER A C 1
ATOM 1437 O O . SER A 1 175 ? 15.922 -30.547 -6.41 1 50.09 175 SER A O 1
ATOM 1439 N N . CYS A 1 176 ? 15.023 -28.625 -6.684 1 49.12 176 CYS A N 1
ATOM 1440 C CA . CYS A 1 176 ? 13.93 -29.312 -6.02 1 49.12 176 CYS A CA 1
ATOM 1441 C C . CYS A 1 176 ? 13.172 -30.203 -6.996 1 49.12 176 CYS A C 1
ATOM 1443 O O . CYS A 1 176 ? 12.297 -30.969 -6.598 1 49.12 176 CYS A O 1
ATOM 1445 N N . TYR A 1 177 ? 13.516 -30 -8.344 1 50.53 177 TYR A N 1
ATOM 1446 C CA . TYR A 1 177 ? 12.812 -30.906 -9.258 1 50.53 177 TYR A CA 1
ATOM 1447 C C . TYR A 1 177 ? 13.523 -32.25 -9.352 1 50.53 177 TYR A C 1
ATOM 1449 O O . TYR A 1 177 ? 14.742 -32.312 -9.531 1 50.53 177 TYR A O 1
ATOM 1457 N N . LYS A 1 178 ? 13.023 -33.219 -8.703 1 50.62 178 LYS A N 1
ATOM 1458 C CA . LYS A 1 178 ? 13.602 -34.531 -8.742 1 50.62 178 LYS A CA 1
ATOM 1459 C C . LYS A 1 178 ? 13.656 -35.062 -10.172 1 50.62 178 LYS A C 1
ATOM 1461 O O . LYS A 1 178 ? 12.625 -35.469 -10.734 1 50.62 178 LYS A O 1
ATOM 1466 N N . TYR A 1 179 ? 14.562 -34.688 -10.984 1 47.75 179 TYR A N 1
ATOM 1467 C CA . TYR A 1 179 ? 14.789 -35.219 -12.312 1 47.75 179 TYR A CA 1
ATOM 1468 C C . TYR A 1 179 ? 14.867 -36.75 -12.25 1 47.75 179 TYR A C 1
ATOM 1470 O O . TYR A 1 179 ? 14.469 -37.438 -13.195 1 47.75 179 TYR A O 1
ATOM 1478 N N . ASN A 1 180 ? 15.523 -37.219 -11.281 1 53.81 180 ASN A N 1
ATOM 1479 C CA . ASN A 1 180 ? 15.938 -38.594 -11.484 1 53.81 180 ASN A CA 1
ATOM 1480 C C . ASN A 1 180 ? 14.742 -39.531 -11.57 1 53.81 180 ASN A C 1
ATOM 1482 O O . ASN A 1 180 ? 14.914 -40.75 -11.672 1 53.81 180 ASN A O 1
ATOM 1486 N N . ASN A 1 181 ? 13.477 -38.906 -11.727 1 78.06 181 ASN A N 1
ATOM 1487 C CA . ASN A 1 181 ? 12.414 -39.906 -11.609 1 78.06 181 ASN A CA 1
ATOM 1488 C C . ASN A 1 181 ? 11.75 -40.188 -12.953 1 78.06 181 ASN A C 1
ATOM 1490 O O . ASN A 1 181 ? 11.68 -39.281 -13.812 1 78.06 181 ASN A O 1
ATOM 1494 N N . LYS A 1 182 ? 11.828 -41.438 -13.438 1 87.19 182 LYS A N 1
ATOM 1495 C CA . LYS A 1 182 ? 11.172 -41.938 -14.625 1 87.19 182 LYS A CA 1
ATOM 1496 C C . LYS A 1 182 ? 9.914 -41.156 -14.969 1 87.19 182 LYS A C 1
ATOM 1498 O O . LYS A 1 182 ? 9.648 -40.875 -16.141 1 87.19 182 LYS A O 1
ATOM 1503 N N . ILE A 1 183 ? 9.352 -40.625 -14.023 1 89.94 183 ILE A N 1
ATOM 1504 C CA . ILE A 1 183 ? 8.109 -39.906 -14.219 1 89.94 183 ILE A CA 1
ATOM 1505 C C . ILE A 1 183 ? 8.406 -38.531 -14.789 1 89.94 183 ILE A C 1
ATOM 1507 O O . ILE A 1 183 ? 7.707 -38.062 -15.695 1 89.94 183 ILE A O 1
ATOM 1511 N N . GLN A 1 184 ? 9.391 -37.906 -14.383 1 88.69 184 GLN A N 1
ATOM 1512 C CA . GLN A 1 184 ? 9.773 -36.594 -14.898 1 88.69 184 GLN A CA 1
ATOM 1513 C C . GLN A 1 184 ? 10.18 -36.688 -16.375 1 88.69 184 GLN A C 1
ATOM 1515 O O . GLN A 1 184 ? 9.914 -35.781 -17.141 1 88.69 184 GLN A O 1
ATOM 1520 N N . GLU A 1 185 ? 10.867 -37.719 -16.641 1 90.81 185 GLU A N 1
ATOM 1521 C CA . GLU A 1 185 ? 11.242 -37.938 -18.031 1 90.81 185 GLU A CA 1
ATOM 1522 C C . GLU A 1 185 ? 10.008 -38.094 -18.922 1 90.81 185 GLU A C 1
ATOM 1524 O O . GLU A 1 185 ? 9.977 -37.562 -20.031 1 90.81 185 GLU A O 1
ATOM 1529 N N . ILE A 1 186 ? 9.109 -38.844 -18.391 1 93.88 186 ILE A N 1
ATOM 1530 C CA . ILE A 1 186 ? 7.875 -39.062 -19.125 1 93.88 186 ILE A CA 1
ATOM 1531 C C . ILE A 1 186 ? 7.148 -37.719 -19.328 1 93.88 186 ILE A C 1
ATOM 1533 O O . ILE A 1 186 ? 6.746 -37.375 -20.438 1 93.88 186 ILE A O 1
ATOM 1537 N N . ILE A 1 187 ? 7.047 -36.969 -18.297 1 92 187 ILE A N 1
ATOM 1538 C CA . ILE A 1 187 ? 6.395 -35.688 -18.344 1 92 187 ILE A CA 1
ATOM 1539 C C . ILE A 1 187 ? 7.117 -34.75 -19.328 1 92 187 ILE A C 1
ATOM 1541 O O . ILE A 1 187 ? 6.484 -34.125 -20.172 1 92 187 ILE A O 1
ATOM 1545 N N . GLY A 1 188 ? 8.406 -34.719 -19.203 1 91.75 188 GLY A N 1
ATOM 1546 C CA . GLY A 1 188 ? 9.211 -33.906 -20.109 1 91.75 188 GLY A CA 1
ATOM 1547 C C . GLY A 1 188 ? 9.008 -34.25 -21.562 1 91.75 188 GLY A C 1
ATOM 1548 O O . GLY A 1 188 ? 8.844 -33.375 -22.406 1 91.75 188 GLY A O 1
ATOM 1549 N N . TYR A 1 189 ? 9.039 -35.531 -21.812 1 94.19 189 TYR A N 1
ATOM 1550 C CA . TYR A 1 189 ? 8.852 -36 -23.172 1 94.19 189 TYR A CA 1
ATOM 1551 C C . TYR A 1 189 ? 7.48 -35.594 -23.703 1 94.19 189 TYR A C 1
ATOM 1553 O O . TYR A 1 189 ? 7.359 -35.094 -24.828 1 94.19 189 TYR A O 1
ATOM 1561 N N . ILE A 1 190 ? 6.484 -35.844 -22.891 1 94.19 190 ILE A N 1
ATOM 1562 C CA . ILE A 1 190 ? 5.129 -35.469 -23.281 1 94.19 190 ILE A CA 1
ATOM 1563 C C . ILE A 1 190 ? 5.059 -33.969 -23.594 1 94.19 190 ILE A C 1
ATOM 1565 O O . ILE A 1 190 ? 4.488 -33.594 -24.625 1 94.19 190 ILE A O 1
ATOM 1569 N N . ASN A 1 191 ? 5.598 -33.219 -22.766 1 92.5 191 ASN A N 1
ATOM 1570 C CA . ASN A 1 191 ? 5.555 -31.766 -22.953 1 92.5 191 ASN A CA 1
ATOM 1571 C C . ASN A 1 191 ? 6.262 -31.344 -24.234 1 92.5 191 ASN A C 1
ATOM 1573 O O . ASN A 1 191 ? 5.781 -30.469 -24.953 1 92.5 191 ASN A O 1
ATOM 1577 N N . ASP A 1 192 ? 7.387 -31.953 -24.531 1 93.62 192 ASP A N 1
ATOM 1578 C CA . ASP A 1 192 ? 8.172 -31.625 -25.719 1 93.62 192 ASP A CA 1
ATOM 1579 C C . ASP A 1 192 ? 7.422 -32 -26.984 1 93.62 192 ASP A C 1
ATOM 1581 O O . ASP A 1 192 ? 7.699 -31.469 -28.062 1 93.62 192 ASP A O 1
ATOM 1585 N N . HIS A 1 193 ? 6.488 -32.906 -26.844 1 95 193 HIS A N 1
ATOM 1586 C CA . HIS A 1 193 ? 5.809 -33.438 -28.031 1 95 193 HIS A CA 1
ATOM 1587 C C . HIS A 1 193 ? 4.297 -33.281 -27.906 1 95 193 HIS A C 1
ATOM 1589 O O . HIS A 1 193 ? 3.539 -34.031 -28.531 1 95 193 HIS A O 1
ATOM 1595 N N . VAL A 1 194 ? 3.863 -32.344 -27.156 1 94.06 194 VAL A N 1
ATOM 1596 C CA . VAL A 1 194 ? 2.469 -32.281 -26.734 1 94.06 194 VAL A CA 1
ATOM 1597 C C . VAL A 1 194 ? 1.592 -31.891 -27.922 1 94.06 194 VAL A C 1
ATOM 1599 O O . VAL A 1 194 ? 0.409 -32.25 -27.969 1 94.06 194 VAL A O 1
ATOM 1602 N N . ILE A 1 195 ? 2.127 -31.281 -28.938 1 93.44 195 ILE A N 1
ATOM 1603 C CA . ILE A 1 195 ? 1.339 -30.812 -30.062 1 93.44 195 ILE A CA 1
ATOM 1604 C C . ILE A 1 195 ? 1.28 -31.891 -31.141 1 93.44 195 ILE A C 1
ATOM 1606 O O . ILE A 1 195 ? 0.555 -31.766 -32.125 1 93.44 195 ILE A O 1
ATOM 1610 N N . GLU A 1 196 ? 2.068 -32.938 -30.953 1 93.31 196 GLU A N 1
ATOM 1611 C CA . GLU A 1 196 ? 2.07 -34.062 -31.875 1 93.31 196 GLU A CA 1
ATOM 1612 C C . GLU A 1 196 ? 1.041 -35.125 -31.469 1 93.31 196 GLU A C 1
ATOM 1614 O O . GLU A 1 196 ? 0.351 -34.969 -30.453 1 93.31 196 GLU A O 1
ATOM 1619 N N . ASN A 1 197 ? 0.906 -36.094 -32.375 1 90.62 197 ASN A N 1
ATOM 1620 C CA . ASN A 1 197 ? 0.034 -37.219 -32.031 1 90.62 197 ASN A CA 1
ATOM 1621 C C . ASN A 1 197 ? 0.745 -38.219 -31.141 1 90.62 197 ASN A C 1
ATOM 1623 O O . ASN A 1 197 ? 1.286 -39.219 -31.641 1 90.62 197 ASN A O 1
ATOM 1627 N N . ILE A 1 198 ? 0.728 -37.969 -29.875 1 91.94 198 ILE A N 1
ATOM 1628 C CA . ILE A 1 198 ? 1.378 -38.875 -28.922 1 91.94 198 ILE A CA 1
ATOM 1629 C C . ILE A 1 198 ? 0.353 -39.812 -28.328 1 91.94 198 ILE A C 1
ATOM 1631 O O . ILE A 1 198 ? -0.706 -39.406 -27.859 1 91.94 198 ILE A O 1
ATOM 1635 N N . THR A 1 199 ? 0.636 -41.156 -28.438 1 93 199 THR A N 1
ATOM 1636 C CA . THR A 1 199 ? -0.23 -42.188 -27.891 1 93 199 THR A CA 1
ATOM 1637 C C . THR A 1 199 ? 0.469 -42.906 -26.75 1 93 199 THR A C 1
ATOM 1639 O O . THR A 1 199 ? 1.688 -42.812 -26.594 1 93 199 THR A O 1
ATOM 1642 N N . ILE A 1 200 ? -0.355 -43.562 -26 1 95.69 200 ILE A N 1
ATOM 1643 C CA . ILE A 1 200 ? 0.186 -44.375 -24.922 1 95.69 200 ILE A CA 1
ATOM 1644 C C . ILE A 1 200 ? 1.149 -45.438 -25.484 1 95.69 200 ILE A C 1
ATOM 1646 O O . ILE A 1 200 ? 2.195 -45.719 -24.891 1 95.69 200 ILE A O 1
ATOM 1650 N N . THR A 1 201 ? 0.748 -45.938 -26.594 1 95.56 201 THR A N 1
ATOM 1651 C CA . THR A 1 201 ? 1.586 -46.938 -27.25 1 95.56 201 THR A CA 1
ATOM 1652 C C . THR A 1 201 ? 2.957 -46.344 -27.578 1 95.56 201 THR A C 1
ATOM 1654 O O . THR A 1 201 ? 3.984 -46.969 -27.312 1 95.56 201 THR A O 1
ATOM 1657 N N . HIS A 1 202 ? 2.947 -45.219 -28.156 1 94.94 202 HIS A N 1
ATOM 1658 C CA . HIS A 1 202 ? 4.191 -44.531 -28.5 1 94.94 202 HIS A CA 1
ATOM 1659 C C . HIS A 1 202 ? 5.043 -44.312 -27.25 1 94.94 202 HIS A C 1
ATOM 1661 O O . HIS A 1 202 ? 6.254 -44.531 -27.281 1 94.94 202 HIS A O 1
ATOM 1667 N N . LEU A 1 203 ? 4.422 -43.875 -26.219 1 96.12 203 LEU A N 1
ATOM 1668 C CA . LEU A 1 203 ? 5.137 -43.562 -24.984 1 96.12 203 LEU A CA 1
ATOM 1669 C C . LEU A 1 203 ? 5.719 -44.844 -24.375 1 96.12 203 LEU A C 1
ATOM 1671 O O . LEU A 1 203 ? 6.871 -44.844 -23.922 1 96.12 203 LEU A O 1
ATOM 1675 N N . ALA A 1 204 ? 4.941 -45.844 -24.328 1 95.62 204 ALA A N 1
ATOM 1676 C CA . ALA A 1 204 ? 5.395 -47.125 -23.797 1 95.62 204 ALA A CA 1
ATOM 1677 C C . ALA A 1 204 ? 6.617 -47.656 -24.562 1 95.62 204 ALA A C 1
ATOM 1679 O O . ALA A 1 204 ? 7.598 -48.094 -23.938 1 95.62 204 ALA A O 1
ATOM 1680 N N . GLU A 1 205 ? 6.59 -47.562 -25.812 1 96 205 GLU A N 1
ATOM 1681 C CA . GLU A 1 205 ? 7.703 -48 -26.656 1 96 205 GLU A CA 1
ATOM 1682 C C . GLU A 1 205 ? 8.938 -47.125 -26.422 1 96 205 GLU A C 1
ATOM 1684 O O . GLU A 1 205 ? 10.047 -47.656 -26.266 1 96 205 GLU A O 1
ATOM 1689 N N . HIS A 1 206 ? 8.75 -45.875 -26.359 1 95.38 206 HIS A N 1
ATOM 1690 C CA . HIS A 1 206 ? 9.852 -44.938 -26.203 1 95.38 206 HIS A CA 1
ATOM 1691 C C . HIS A 1 206 ? 10.594 -45.188 -24.891 1 95.38 206 HIS A C 1
ATOM 1693 O O . HIS A 1 206 ? 11.812 -45.062 -24.828 1 95.38 206 HIS A O 1
ATOM 1699 N N . PHE A 1 207 ? 9.859 -45.531 -23.922 1 95.44 207 PHE A N 1
ATOM 1700 C CA . PHE A 1 207 ? 10.453 -45.625 -22.594 1 95.44 207 PHE A CA 1
ATOM 1701 C C . PHE A 1 207 ? 10.68 -47.094 -22.234 1 95.44 207 PHE A C 1
ATOM 1703 O O . PHE A 1 207 ? 11.039 -47.406 -21.094 1 95.44 207 PHE A O 1
ATOM 1710 N N . PHE A 1 208 ? 10.406 -47.969 -23.125 1 95.75 208 PHE A N 1
ATOM 1711 C CA . PHE A 1 208 ? 10.625 -49.406 -22.984 1 95.75 208 PHE A CA 1
ATOM 1712 C C . PHE A 1 208 ? 9.828 -49.969 -21.812 1 95.75 208 PHE A C 1
ATOM 1714 O O . PHE A 1 208 ? 10.375 -50.688 -20.969 1 95.75 208 PHE A O 1
ATOM 1721 N N . LEU A 1 209 ? 8.555 -49.625 -21.797 1 95.56 209 LEU A N 1
ATOM 1722 C CA . LEU A 1 209 ? 7.613 -50.094 -20.781 1 95.56 209 LEU A CA 1
ATOM 1723 C C . LEU A 1 209 ? 6.355 -50.656 -21.438 1 95.56 209 LEU A C 1
ATOM 1725 O O . LEU A 1 209 ? 6.102 -50.438 -22.625 1 95.56 209 LEU A O 1
ATOM 1729 N N . SER A 1 210 ? 5.598 -51.406 -20.641 1 96.5 210 SER A N 1
ATOM 1730 C CA . SER A 1 210 ? 4.281 -51.812 -21.125 1 96.5 210 SER A CA 1
ATOM 1731 C C . SER A 1 210 ? 3.273 -50.688 -21 1 96.5 210 SER A C 1
ATOM 1733 O O . SER A 1 210 ? 3.451 -49.781 -20.188 1 96.5 210 SER A O 1
ATOM 1735 N N . GLU A 1 211 ? 2.289 -50.719 -21.75 1 96.44 211 GLU A N 1
ATOM 1736 C CA . GLU A 1 211 ? 1.254 -49.688 -21.703 1 96.44 211 GLU A CA 1
ATOM 1737 C C . GLU A 1 211 ? 0.59 -49.625 -20.328 1 96.44 211 GLU A C 1
ATOM 1739 O O . GLU A 1 211 ? 0.357 -48.531 -19.797 1 96.44 211 GLU A O 1
ATOM 1744 N N . SER A 1 212 ? 0.371 -50.812 -19.844 1 96.31 212 SER A N 1
ATOM 1745 C CA . SER A 1 212 ? -0.274 -50.906 -18.531 1 96.31 212 SER A CA 1
ATOM 1746 C C . SER A 1 212 ? 0.614 -50.312 -17.438 1 96.31 212 SER A C 1
ATOM 1748 O O . SER A 1 212 ? 0.128 -49.625 -16.547 1 96.31 212 SER A O 1
ATOM 1750 N N . TYR A 1 213 ? 1.79 -50.562 -17.531 1 94.88 213 TYR A N 1
ATOM 1751 C CA . TYR A 1 213 ? 2.717 -50.156 -16.5 1 94.88 213 TYR A CA 1
ATOM 1752 C C . TYR A 1 213 ? 2.924 -48.625 -16.547 1 94.88 213 TYR A C 1
ATOM 1754 O O . TYR A 1 213 ? 2.898 -47.969 -15.5 1 94.88 213 TYR A O 1
ATOM 1762 N N . ILE A 1 214 ? 3.156 -48.062 -17.672 1 95.31 214 ILE A N 1
ATOM 1763 C CA . ILE A 1 214 ? 3.408 -46.625 -17.781 1 95.31 214 ILE A CA 1
ATOM 1764 C C . ILE A 1 214 ? 2.182 -45.844 -17.297 1 95.31 214 ILE A C 1
ATOM 1766 O O . ILE A 1 214 ? 2.311 -44.812 -16.656 1 95.31 214 ILE A O 1
ATOM 1770 N N . CYS A 1 215 ? 1.003 -46.281 -17.641 1 95.81 215 CYS A N 1
ATOM 1771 C CA . CYS A 1 215 ? -0.221 -45.656 -17.172 1 95.81 215 CYS A CA 1
ATOM 1772 C C . CYS A 1 215 ? -0.33 -45.719 -15.648 1 95.81 215 CYS A C 1
ATOM 1774 O O . CYS A 1 215 ? -0.669 -44.75 -15 1 95.81 215 CYS A O 1
ATOM 1776 N N . ARG A 1 216 ? 0.008 -46.844 -15.133 1 93.94 216 ARG A N 1
ATOM 1777 C CA . ARG A 1 216 ? -0.099 -47.062 -13.695 1 93.94 216 ARG A CA 1
ATOM 1778 C C . ARG A 1 216 ? 0.864 -46.188 -12.93 1 93.94 216 ARG A C 1
ATOM 1780 O O . ARG A 1 216 ? 0.466 -45.5 -11.969 1 93.94 216 ARG A O 1
ATOM 1787 N N . ILE A 1 217 ? 2.062 -46.125 -13.289 1 91.44 217 ILE A N 1
ATOM 1788 C CA . ILE A 1 217 ? 3.055 -45.375 -12.523 1 91.44 217 ILE A CA 1
ATOM 1789 C C . ILE A 1 217 ? 2.801 -43.875 -12.672 1 91.44 217 ILE A C 1
ATOM 1791 O O . ILE A 1 217 ? 3.045 -43.125 -11.742 1 91.44 217 ILE A O 1
ATOM 1795 N N . PHE A 1 218 ? 2.369 -43.5 -13.836 1 92.5 218 PHE A N 1
ATOM 1796 C CA . PHE A 1 218 ? 2.051 -42.094 -14.039 1 92.5 218 PHE A CA 1
ATOM 1797 C C . PHE A 1 218 ? 0.924 -41.656 -13.117 1 92.5 218 PHE A C 1
ATOM 1799 O O . PHE A 1 218 ? 1.039 -40.625 -12.43 1 92.5 218 PHE A O 1
ATOM 1806 N N . LYS A 1 219 ? -0.091 -42.406 -13.062 1 90.69 219 LYS A N 1
ATOM 1807 C CA . LYS A 1 219 ? -1.241 -42.062 -12.219 1 90.69 219 LYS A CA 1
ATOM 1808 C C . LYS A 1 219 ? -0.863 -42.094 -10.742 1 90.69 219 LYS A C 1
ATOM 1810 O O . LYS A 1 219 ? -1.306 -41.25 -9.969 1 90.69 219 LYS A O 1
ATOM 1815 N N . LEU A 1 220 ? -0.118 -43.031 -10.383 1 87 220 LEU A N 1
ATOM 1816 C CA . LEU A 1 220 ? 0.321 -43.125 -9 1 87 220 LEU A CA 1
ATOM 1817 C C . LEU A 1 220 ? 1.14 -41.906 -8.586 1 87 220 LEU A C 1
ATOM 1819 O O . LEU A 1 220 ? 1.017 -41.438 -7.461 1 87 220 LEU A O 1
ATOM 1823 N N . ALA A 1 221 ? 1.922 -41.469 -9.484 1 85.81 221 ALA A N 1
ATOM 1824 C CA . ALA A 1 221 ? 2.85 -40.375 -9.172 1 85.81 221 ALA A CA 1
ATOM 1825 C C . ALA A 1 221 ? 2.15 -39.031 -9.25 1 85.81 221 ALA A C 1
ATOM 1827 O O . ALA A 1 221 ? 2.41 -38.156 -8.43 1 85.81 221 ALA A O 1
ATOM 1828 N N . THR A 1 222 ? 1.274 -38.844 -10.227 1 86.94 222 THR A N 1
ATOM 1829 C CA . THR A 1 222 ? 0.756 -37.5 -10.523 1 86.94 222 THR A CA 1
ATOM 1830 C C . THR A 1 222 ? -0.689 -37.375 -10.047 1 86.94 222 THR A C 1
ATOM 1832 O O . THR A 1 222 ? -1.205 -36.25 -9.914 1 86.94 222 THR A O 1
ATOM 1835 N N . GLY A 1 223 ? -1.336 -38.469 -9.938 1 84.12 223 GLY A N 1
ATOM 1836 C CA . GLY A 1 223 ? -2.729 -38.469 -9.516 1 84.12 223 GLY A CA 1
ATOM 1837 C C . GLY A 1 223 ? -3.699 -38.375 -10.68 1 84.12 223 GLY A C 1
ATOM 1838 O O . GLY A 1 223 ? -4.914 -38.406 -10.484 1 84.12 223 GLY A O 1
ATOM 1839 N N . THR A 1 224 ? -3.172 -38.312 -11.867 1 88.56 224 THR A N 1
ATOM 1840 C CA . THR A 1 224 ? -4.027 -38.188 -13.039 1 88.56 224 THR A CA 1
ATOM 1841 C C . THR A 1 224 ? -3.539 -39.125 -14.156 1 88.56 224 THR A C 1
ATOM 1843 O O . THR A 1 224 ? -2.504 -39.781 -14.023 1 88.56 224 THR A O 1
ATOM 1846 N N . THR A 1 225 ? -4.32 -39.219 -15.219 1 93.12 225 THR A N 1
ATOM 1847 C CA . THR A 1 225 ? -3.943 -40.094 -16.328 1 93.12 225 THR A CA 1
ATOM 1848 C C . THR A 1 225 ? -3.129 -39.312 -17.359 1 93.12 225 THR A C 1
ATOM 1850 O O . THR A 1 225 ? -3.197 -38.094 -17.438 1 93.12 225 THR A O 1
ATOM 1853 N N . ILE A 1 226 ? -2.457 -40.062 -18.156 1 94.62 226 ILE A N 1
ATOM 1854 C CA . ILE A 1 226 ? -1.624 -39.5 -19.203 1 94.62 226 ILE A CA 1
ATOM 1855 C C . ILE A 1 226 ? -2.494 -38.688 -20.172 1 94.62 226 ILE A C 1
ATOM 1857 O O . ILE A 1 226 ? -2.164 -37.562 -20.531 1 94.62 226 ILE A O 1
ATOM 1861 N N . ASN A 1 227 ? -3.561 -39.219 -20.562 1 93.88 227 ASN A N 1
ATOM 1862 C CA . ASN A 1 227 ? -4.43 -38.562 -21.531 1 93.88 227 ASN A CA 1
ATOM 1863 C C . ASN A 1 227 ? -4.996 -37.25 -20.953 1 93.88 227 ASN A C 1
ATOM 1865 O O . ASN A 1 227 ? -5.059 -36.25 -21.656 1 93.88 227 ASN A O 1
ATOM 1869 N N . LYS A 1 228 ? -5.43 -37.281 -19.703 1 92.62 228 LYS A N 1
ATOM 1870 C CA . LYS A 1 228 ? -5.922 -36.062 -19.062 1 92.62 228 LYS A CA 1
ATOM 1871 C C . LYS A 1 228 ? -4.828 -35.031 -18.984 1 92.62 228 LYS A C 1
ATOM 1873 O O . LYS A 1 228 ? -5.09 -33.844 -19.172 1 92.62 228 LYS A O 1
ATOM 1878 N N . TYR A 1 229 ? -3.68 -35.5 -18.703 1 93.06 229 TYR A N 1
ATOM 1879 C CA . TYR A 1 229 ? -2.539 -34.594 -18.625 1 93.06 229 TYR A CA 1
ATOM 1880 C C . TYR A 1 229 ? -2.258 -33.938 -19.969 1 93.06 229 TYR A C 1
ATOM 1882 O O . TYR A 1 229 ? -2.07 -32.719 -20.047 1 93.06 229 TYR A O 1
ATOM 1890 N N . ILE A 1 230 ? -2.18 -34.719 -20.984 1 94.25 230 ILE A N 1
ATOM 1891 C CA . ILE A 1 230 ? -1.929 -34.188 -22.328 1 94.25 230 ILE A CA 1
ATOM 1892 C C . ILE A 1 230 ? -2.984 -33.156 -22.703 1 94.25 230 ILE A C 1
ATOM 1894 O O . ILE A 1 230 ? -2.652 -32.062 -23.172 1 94.25 230 ILE A O 1
ATOM 1898 N N . THR A 1 231 ? -4.195 -33.469 -22.453 1 93.25 231 THR A N 1
ATOM 1899 C CA . THR A 1 231 ? -5.293 -32.562 -22.766 1 93.25 231 THR A CA 1
ATOM 1900 C C . THR A 1 231 ? -5.137 -31.25 -22.016 1 93.25 231 THR A C 1
ATOM 1902 O O . THR A 1 231 ? -5.305 -30.172 -22.594 1 93.25 231 THR A O 1
ATOM 1905 N N . ALA A 1 232 ? -4.828 -31.359 -20.766 1 92.44 232 ALA A N 1
ATOM 1906 C CA . ALA A 1 232 ? -4.66 -30.172 -19.938 1 92.44 232 ALA A CA 1
ATOM 1907 C C . ALA A 1 232 ? -3.535 -29.281 -20.469 1 92.44 232 ALA A C 1
ATOM 1909 O O . ALA A 1 232 ? -3.664 -28.062 -20.5 1 92.44 232 ALA A O 1
ATOM 1910 N N . ARG A 1 233 ? -2.5 -29.875 -20.828 1 93.56 233 ARG A N 1
ATOM 1911 C CA . ARG A 1 233 ? -1.368 -29.141 -21.375 1 93.56 233 ARG A CA 1
ATOM 1912 C C . ARG A 1 233 ? -1.75 -28.422 -22.672 1 93.56 233 ARG A C 1
ATOM 1914 O O . ARG A 1 233 ? -1.385 -27.266 -22.875 1 93.56 233 ARG A O 1
ATOM 1921 N N . ARG A 1 234 ? -2.428 -29.125 -23.484 1 93.81 234 ARG A N 1
ATOM 1922 C CA . ARG A 1 234 ? -2.865 -28.547 -24.75 1 93.81 234 ARG A CA 1
ATOM 1923 C C . ARG A 1 234 ? -3.807 -27.375 -24.5 1 93.81 234 ARG A C 1
ATOM 1925 O O . ARG A 1 234 ? -3.73 -26.359 -25.203 1 93.81 234 ARG A O 1
ATOM 1932 N N . ILE A 1 235 ? -4.648 -27.531 -23.516 1 91.56 235 ILE A N 1
ATOM 1933 C CA . ILE A 1 235 ? -5.566 -26.453 -23.156 1 91.56 235 ILE A CA 1
ATOM 1934 C C . ILE A 1 235 ? -4.773 -25.25 -22.656 1 91.56 235 ILE A C 1
ATOM 1936 O O . ILE A 1 235 ? -5.105 -24.094 -22.969 1 91.56 235 ILE A O 1
ATOM 1940 N N . SER A 1 236 ? -3.795 -25.5 -21.859 1 93.06 236 SER A N 1
ATOM 1941 C CA . SER A 1 236 ? -2.924 -24.438 -21.375 1 93.06 236 SER A CA 1
ATOM 1942 C C . SER A 1 236 ? -2.324 -23.641 -22.531 1 93.06 236 SER A C 1
ATOM 1944 O O . SER A 1 236 ? -2.318 -22.406 -22.516 1 93.06 236 SER A O 1
ATOM 1946 N N . ILE A 1 237 ? -1.883 -24.312 -23.5 1 92.5 237 ILE A N 1
ATOM 1947 C CA . ILE A 1 237 ? -1.286 -23.688 -24.688 1 92.5 237 ILE A CA 1
ATOM 1948 C C . ILE A 1 237 ? -2.348 -22.906 -25.438 1 92.5 237 ILE A C 1
ATOM 1950 O O . ILE A 1 237 ? -2.104 -21.766 -25.844 1 92.5 237 ILE A O 1
ATOM 1954 N N . ALA A 1 238 ? -3.467 -23.469 -25.562 1 91.94 238 ALA A N 1
ATOM 1955 C CA . ALA A 1 238 ? -4.559 -22.812 -26.281 1 91.94 238 ALA A CA 1
ATOM 1956 C C . ALA A 1 238 ? -4.934 -21.5 -25.594 1 91.94 238 ALA A C 1
ATOM 1958 O O . ALA A 1 238 ? -5.121 -20.484 -26.266 1 91.94 238 ALA A O 1
ATOM 1959 N N . LYS A 1 239 ? -5.055 -21.578 -24.328 1 90.5 239 LYS A N 1
ATOM 1960 C CA . LYS A 1 239 ? -5.402 -20.375 -23.562 1 90.5 239 LYS A CA 1
ATOM 1961 C C . LYS A 1 239 ? -4.391 -19.266 -23.797 1 90.5 239 LYS A C 1
ATOM 1963 O O . LYS A 1 239 ? -4.766 -18.109 -24 1 90.5 239 LYS A O 1
ATOM 1968 N N . SER A 1 240 ? -3.223 -19.625 -23.734 1 90 240 SER A N 1
ATOM 1969 C CA . SER A 1 240 ? -2.15 -18.656 -23.953 1 90 240 SER A CA 1
ATOM 1970 C C . SER A 1 240 ? -2.215 -18.062 -25.359 1 90 240 SER A C 1
ATOM 1972 O O . SER A 1 240 ? -2.113 -16.844 -25.516 1 90 240 SER A O 1
ATOM 1974 N N . LEU A 1 241 ? -2.412 -18.875 -26.312 1 91.62 241 LEU A N 1
ATOM 1975 C CA . LEU A 1 241 ? -2.488 -18.422 -27.703 1 91.62 241 LEU A CA 1
ATOM 1976 C C . LEU A 1 241 ? -3.672 -17.484 -27.906 1 91.62 241 LEU A C 1
ATOM 1978 O O . LEU A 1 241 ? -3.535 -16.438 -28.547 1 91.62 241 LEU A O 1
ATOM 1982 N N . LEU A 1 242 ? -4.75 -17.844 -27.344 1 89.25 242 LEU A N 1
ATOM 1983 C CA . LEU A 1 242 ? -5.957 -17.047 -27.5 1 89.25 242 LEU A CA 1
ATOM 1984 C C . LEU A 1 242 ? -5.789 -15.68 -26.828 1 89.25 242 LEU A C 1
ATOM 1986 O O . LEU A 1 242 ? -6.227 -14.664 -27.359 1 89.25 242 LEU A O 1
ATOM 1990 N N . SER A 1 243 ? -5.176 -15.742 -25.703 1 86.62 243 SER A N 1
ATOM 1991 C CA . SER A 1 243 ? -4.961 -14.5 -24.953 1 86.62 243 SER A CA 1
ATOM 1992 C C . SER A 1 243 ? -4.004 -13.57 -25.703 1 86.62 243 SER A C 1
ATOM 1994 O O . SER A 1 243 ? -4.027 -12.359 -25.484 1 86.62 243 SER A O 1
ATOM 1996 N N . ASN A 1 244 ? -3.242 -14.141 -26.578 1 85.75 244 ASN A N 1
ATOM 1997 C CA . ASN A 1 244 ? -2.271 -13.359 -27.328 1 85.75 244 ASN A CA 1
ATOM 1998 C C . ASN A 1 244 ? -2.787 -13.023 -28.734 1 85.75 244 ASN A C 1
ATOM 2000 O O . ASN A 1 244 ? -2.014 -12.633 -29.609 1 85.75 244 ASN A O 1
ATOM 2004 N N . GLY A 1 245 ? -4.047 -13.352 -28.984 1 85.25 245 GLY A N 1
ATOM 2005 C CA . GLY A 1 245 ? -4.699 -12.828 -30.172 1 85.25 245 GLY A CA 1
ATOM 2006 C C . GLY A 1 245 ? -4.805 -13.836 -31.297 1 85.25 245 GLY A C 1
ATOM 2007 O O . GLY A 1 245 ? -5.211 -13.5 -32.406 1 85.25 245 GLY A O 1
ATOM 2008 N N . SER A 1 246 ? -4.461 -15.078 -31.078 1 87.44 246 SER A N 1
ATOM 2009 C CA . SER A 1 246 ? -4.578 -16.094 -32.125 1 87.44 246 SER A CA 1
ATOM 2010 C C . SER A 1 246 ? -6.035 -16.344 -32.5 1 87.44 246 SER A C 1
ATOM 2012 O O . SER A 1 246 ? -6.934 -16.156 -31.656 1 87.44 246 SER A O 1
ATOM 2014 N N . SER A 1 247 ? -6.156 -16.797 -33.75 1 86.62 247 SER A N 1
ATOM 2015 C CA . SER A 1 247 ? -7.504 -17.078 -34.219 1 86.62 247 SER A CA 1
ATOM 2016 C C . SER A 1 247 ? -8.047 -18.375 -33.625 1 86.62 247 SER A C 1
ATOM 2018 O O . SER A 1 247 ? -7.309 -19.344 -33.469 1 86.62 247 SER A O 1
ATOM 2020 N N . ILE A 1 248 ? -9.312 -18.406 -33.438 1 83.44 248 ILE A N 1
ATOM 2021 C CA . ILE A 1 248 ? -10 -19.531 -32.844 1 83.44 248 ILE A CA 1
ATOM 2022 C C . ILE A 1 248 ? -9.969 -20.734 -33.812 1 83.44 248 ILE A C 1
ATOM 2024 O O . ILE A 1 248 ? -9.906 -21.875 -33.375 1 83.44 248 ILE A O 1
ATOM 2028 N N . SER A 1 249 ? -9.961 -20.344 -35.062 1 83.94 249 SER A N 1
ATOM 2029 C CA . SER A 1 249 ? -10.078 -21.391 -36.062 1 83.94 249 SER A CA 1
ATOM 2030 C C . SER A 1 249 ? -8.812 -22.25 -36.125 1 83.94 249 SER A C 1
ATOM 2032 O O . SER A 1 249 ? -8.883 -23.438 -36.438 1 83.94 249 SER A O 1
ATOM 2034 N N . ASP A 1 250 ? -7.742 -21.688 -35.781 1 88 250 ASP A N 1
ATOM 2035 C CA . ASP A 1 250 ? -6.492 -22.406 -36 1 88 250 ASP A CA 1
ATOM 2036 C C . ASP A 1 250 ? -5.875 -22.859 -34.688 1 88 250 ASP A C 1
ATOM 2038 O O . ASP A 1 250 ? -4.934 -23.656 -34.656 1 88 250 ASP A O 1
ATOM 2042 N N . VAL A 1 251 ? -6.441 -22.469 -33.594 1 93.12 251 VAL A N 1
ATOM 2043 C CA . VAL A 1 251 ? -5.797 -22.656 -32.281 1 93.12 251 VAL A CA 1
ATOM 2044 C C . VAL A 1 251 ? -5.82 -24.125 -31.906 1 93.12 251 VAL A C 1
ATOM 2046 O O . VAL A 1 251 ? -4.867 -24.641 -31.312 1 93.12 251 VAL A O 1
ATOM 2049 N N . TYR A 1 252 ? -6.891 -24.828 -32.25 1 91.88 252 TYR A N 1
ATOM 2050 C CA . TYR A 1 252 ? -7 -26.203 -31.797 1 91.88 252 TYR A CA 1
ATOM 2051 C C . TYR A 1 252 ? -5.941 -27.078 -32.469 1 91.88 252 TYR A C 1
ATOM 2053 O O . TYR A 1 252 ? -5.414 -28 -31.828 1 91.88 252 TYR A O 1
ATOM 2061 N N . ILE A 1 253 ? -5.508 -26.734 -33.656 1 91.5 253 ILE A N 1
ATOM 2062 C CA . ILE A 1 253 ? -4.453 -27.469 -34.375 1 91.5 253 ILE A CA 1
ATOM 2063 C C . ILE A 1 253 ? -3.094 -27.078 -33.781 1 91.5 253 ILE A C 1
ATOM 2065 O O . ILE A 1 253 ? -2.248 -27.953 -33.531 1 91.5 253 ILE A O 1
ATOM 2069 N N . GLU A 1 254 ? -3.006 -25.875 -33.562 1 92.69 254 GLU A N 1
ATOM 2070 C CA . GLU A 1 254 ? -1.735 -25.344 -33.062 1 92.69 254 GLU A CA 1
ATOM 2071 C C . GLU A 1 254 ? -1.401 -25.906 -31.672 1 92.69 254 GLU A C 1
ATOM 2073 O O . GLU A 1 254 ? -0.228 -26.031 -31.328 1 92.69 254 GLU A O 1
ATOM 2078 N N . CYS A 1 255 ? -2.439 -26.281 -31.016 1 93.38 255 CYS A N 1
ATOM 2079 C CA . CYS A 1 255 ? -2.189 -26.766 -29.656 1 93.38 255 CYS A CA 1
ATOM 2080 C C . CYS A 1 255 ? -2.193 -28.281 -29.609 1 93.38 255 CYS A C 1
ATOM 2082 O O . CYS A 1 255 ? -1.954 -28.875 -28.547 1 93.38 255 CYS A O 1
ATOM 2084 N N . GLY A 1 256 ? -2.498 -28.953 -30.703 1 92.62 256 GLY A N 1
ATOM 2085 C CA . GLY A 1 256 ? -2.271 -30.391 -30.797 1 92.62 256 GLY A CA 1
ATOM 2086 C C . GLY A 1 256 ? -3.557 -31.188 -30.828 1 92.62 256 GLY A C 1
ATOM 2087 O O . GLY A 1 256 ? -3.525 -32.438 -30.766 1 92.62 256 GLY A O 1
ATOM 2088 N N . PHE A 1 257 ? -4.695 -30.531 -30.906 1 93.5 257 PHE A N 1
ATOM 2089 C CA . PHE A 1 257 ? -5.953 -31.25 -31.031 1 93.5 257 PHE A CA 1
ATOM 2090 C C . PHE A 1 257 ? -6.184 -31.672 -32.469 1 93.5 257 PHE A C 1
ATOM 2092 O O . PHE A 1 257 ? -5.859 -30.938 -33.406 1 93.5 257 PHE A O 1
ATOM 2099 N N . ASN A 1 258 ? -6.707 -32.812 -32.594 1 87.75 258 ASN A N 1
ATOM 2100 C CA . ASN A 1 258 ? -6.992 -33.312 -33.938 1 87.75 258 ASN A CA 1
ATOM 2101 C C . ASN A 1 258 ? -8.469 -33.156 -34.312 1 87.75 258 ASN A C 1
ATOM 2103 O O . ASN A 1 258 ? -8.867 -33.375 -35.438 1 87.75 258 ASN A O 1
ATOM 2107 N N . ASP A 1 259 ? -9.242 -32.844 -33.375 1 90 259 ASP A N 1
ATOM 2108 C CA . ASP A 1 259 ? -10.688 -32.75 -33.5 1 90 259 ASP A CA 1
ATOM 2109 C C . ASP A 1 259 ? -11.234 -31.484 -32.844 1 90 259 ASP A C 1
ATOM 2111 O O . ASP A 1 259 ? -11.078 -31.312 -31.625 1 90 259 ASP A O 1
ATOM 2115 N N . TYR A 1 260 ? -11.922 -30.703 -33.656 1 91.62 260 TYR A N 1
ATOM 2116 C CA . TYR A 1 260 ? -12.445 -29.422 -33.156 1 91.62 260 TYR A CA 1
ATOM 2117 C C . TYR A 1 260 ? -13.5 -29.641 -32.094 1 91.62 260 TYR A C 1
ATOM 2119 O O . TYR A 1 260 ? -13.516 -28.922 -31.078 1 91.62 260 TYR A O 1
ATOM 2127 N N . SER A 1 261 ? -14.281 -30.594 -32.281 1 93.25 261 SER A N 1
ATOM 2128 C CA . SER A 1 261 ? -15.336 -30.875 -31.297 1 93.25 261 SER A CA 1
ATOM 2129 C C . SER A 1 261 ? -14.758 -31.281 -29.953 1 93.25 261 SER A C 1
ATOM 2131 O O . SER A 1 261 ? -15.227 -30.828 -28.906 1 93.25 261 SER A O 1
ATOM 2133 N N . ASN A 1 262 ? -13.758 -32.062 -30.047 1 93.12 262 ASN A N 1
ATOM 2134 C CA . ASN A 1 262 ? -13.094 -32.469 -28.828 1 93.12 262 ASN A CA 1
ATOM 2135 C C . ASN A 1 262 ? -12.406 -31.297 -28.141 1 93.12 262 ASN A C 1
ATOM 2137 O O . ASN A 1 262 ? -12.414 -31.203 -26.906 1 93.12 262 ASN A O 1
ATOM 2141 N N . PHE A 1 263 ? -11.875 -30.469 -28.969 1 94.31 263 PHE A N 1
ATOM 2142 C CA . PHE A 1 263 ? -11.234 -29.266 -28.438 1 94.31 263 PHE A CA 1
ATOM 2143 C C . PHE A 1 263 ? -12.25 -28.391 -27.703 1 94.31 263 PHE A C 1
ATOM 2145 O O . PHE A 1 263 ? -12.016 -27.984 -26.562 1 94.31 263 PHE A O 1
ATOM 2152 N N . LEU A 1 264 ? -13.312 -28.156 -28.281 1 92.81 264 LEU A N 1
ATOM 2153 C CA . LEU A 1 264 ? -14.336 -27.297 -27.703 1 92.81 264 LEU A CA 1
ATOM 2154 C C . LEU A 1 264 ? -14.82 -27.844 -26.359 1 92.81 264 LEU A C 1
ATOM 2156 O O . LEU A 1 264 ? -14.93 -27.109 -25.375 1 92.81 264 LEU A O 1
ATOM 2160 N N . LYS A 1 265 ? -15.039 -29.094 -26.328 1 93.38 265 LYS A N 1
ATOM 2161 C CA . LYS A 1 265 ? -15.539 -29.75 -25.125 1 93.38 265 LYS A CA 1
ATOM 2162 C C . LYS A 1 265 ? -14.516 -29.688 -23.984 1 93.38 265 LYS A C 1
ATOM 2164 O O . LYS A 1 265 ? -14.844 -29.344 -22.859 1 93.38 265 LYS A O 1
ATOM 2169 N N . SER A 1 266 ? -13.336 -30.016 -24.359 1 91.62 266 SER A N 1
ATOM 2170 C CA . SER A 1 266 ? -12.266 -30.062 -23.359 1 91.62 266 SER A CA 1
ATOM 2171 C C . SER A 1 266 ? -11.969 -28.672 -22.812 1 91.62 266 SER A C 1
ATOM 2173 O O . SER A 1 266 ? -11.734 -28.5 -21.625 1 91.62 266 SER A O 1
ATOM 2175 N N . PHE A 1 267 ? -11.969 -27.719 -23.719 1 91.62 267 PHE A N 1
ATOM 2176 C CA . PHE A 1 267 ? -11.703 -26.344 -23.328 1 91.62 267 PHE A CA 1
ATOM 2177 C C . PHE A 1 267 ? -12.781 -25.828 -22.375 1 91.62 267 PHE A C 1
ATOM 2179 O O . PHE A 1 267 ? -12.469 -25.281 -21.312 1 91.62 267 PHE A O 1
ATOM 2186 N N . LYS A 1 268 ? -13.898 -26.062 -22.672 1 88.88 268 LYS A N 1
ATOM 2187 C CA . LYS A 1 268 ? -15.008 -25.609 -21.828 1 88.88 268 LYS A CA 1
ATOM 2188 C C . LYS A 1 268 ? -14.961 -26.281 -20.453 1 88.88 268 LYS A C 1
ATOM 2190 O O . LYS A 1 268 ? -15.219 -25.625 -19.438 1 88.88 268 LYS A O 1
ATOM 2195 N N . LYS A 1 269 ? -14.672 -27.484 -20.453 1 86.81 269 LYS A N 1
ATOM 2196 C CA . LYS A 1 269 ? -14.602 -28.234 -19.203 1 86.81 269 LYS A CA 1
ATOM 2197 C C . LYS A 1 269 ? -13.492 -27.703 -18.312 1 86.81 269 LYS A C 1
ATOM 2199 O O . LYS A 1 269 ? -13.68 -27.547 -17.094 1 86.81 269 LYS A O 1
ATOM 2204 N N . ALA A 1 270 ? -12.383 -27.422 -18.859 1 84 270 ALA A N 1
ATOM 2205 C CA . ALA A 1 270 ? -11.203 -27.031 -18.094 1 84 270 ALA A CA 1
ATOM 2206 C C . ALA A 1 270 ? -11.266 -25.562 -17.672 1 84 270 ALA A C 1
ATOM 2208 O O . ALA A 1 270 ? -10.867 -25.203 -16.562 1 84 270 ALA A O 1
ATOM 2209 N N . VAL A 1 271 ? -11.773 -24.719 -18.578 1 82.5 271 VAL A N 1
ATOM 2210 C CA . VAL A 1 271 ? -11.688 -23.266 -18.391 1 82.5 271 VAL A CA 1
ATOM 2211 C C . VAL A 1 271 ? -13.031 -22.734 -17.891 1 82.5 271 VAL A C 1
ATOM 2213 O O . VAL A 1 271 ? -13.078 -21.703 -17.234 1 82.5 271 VAL A O 1
ATOM 2216 N N . GLY A 1 272 ? -14.062 -23.375 -18.25 1 80.19 272 GLY A N 1
ATOM 2217 C CA . GLY A 1 272 ? -15.391 -22.969 -17.797 1 80.19 272 GLY A CA 1
ATOM 2218 C C . GLY A 1 272 ? -16.156 -22.188 -18.844 1 80.19 272 GLY A C 1
ATOM 2219 O O . GLY A 1 272 ? -17.375 -22.016 -18.734 1 80.19 272 GLY A O 1
ATOM 2220 N N . VAL A 1 273 ? -15.484 -21.688 -19.875 1 81.44 273 VAL A N 1
ATOM 2221 C CA . VAL A 1 273 ? -16.125 -20.953 -20.969 1 81.44 273 VAL A CA 1
ATOM 2222 C C . VAL A 1 273 ? -15.602 -21.453 -22.312 1 81.44 273 VAL A C 1
ATOM 2224 O O . VAL A 1 273 ? -14.562 -22.109 -22.375 1 81.44 273 VAL A O 1
ATOM 2227 N N . SER A 1 274 ? -16.297 -21.078 -23.344 1 87.75 274 SER A N 1
ATOM 2228 C CA . SER A 1 274 ? -15.859 -21.484 -24.672 1 87.75 274 SER A CA 1
ATOM 2229 C C . SER A 1 274 ? -14.656 -20.672 -25.125 1 87.75 274 SER A C 1
ATOM 2231 O O . SER A 1 274 ? -14.422 -19.562 -24.656 1 87.75 274 SER A O 1
ATOM 2233 N N . PRO A 1 275 ? -13.922 -21.266 -26.078 1 89.06 275 PRO A N 1
ATOM 2234 C CA . PRO A 1 275 ? -12.781 -20.516 -26.625 1 89.06 275 PRO A CA 1
ATOM 2235 C C . PRO A 1 275 ? -13.188 -19.172 -27.219 1 89.06 275 PRO A C 1
ATOM 2237 O O . PRO A 1 275 ? -12.461 -18.188 -27.078 1 89.06 275 PRO A O 1
ATOM 2240 N N . LYS A 1 276 ? -14.281 -19.156 -27.875 1 85.81 276 LYS A N 1
ATOM 2241 C CA . LYS A 1 276 ? -14.766 -17.922 -28.469 1 85.81 276 LYS A CA 1
ATOM 2242 C C . LYS A 1 276 ? -15.023 -16.859 -27.406 1 85.81 276 LYS A C 1
ATOM 2244 O O . LYS A 1 276 ? -14.555 -15.727 -27.531 1 85.81 276 LYS A O 1
ATOM 2249 N N . LYS A 1 277 ? -15.703 -17.188 -26.453 1 81.69 277 LYS A N 1
ATOM 2250 C CA . LYS A 1 277 ? -16 -16.266 -25.359 1 81.69 277 LYS A CA 1
ATOM 2251 C C . LYS A 1 277 ? -14.727 -15.828 -24.656 1 81.69 277 LYS A C 1
ATOM 2253 O O . LYS A 1 277 ? -14.602 -14.664 -24.266 1 81.69 277 LYS A O 1
ATOM 2258 N N . TYR A 1 278 ? -13.852 -16.781 -24.562 1 83.75 278 TYR A N 1
ATOM 2259 C CA . TYR A 1 278 ? -12.594 -16.484 -23.875 1 83.75 278 TYR A CA 1
ATOM 2260 C C . TYR A 1 278 ? -11.773 -15.477 -24.672 1 83.75 278 TYR A C 1
ATOM 2262 O O . TYR A 1 278 ? -11.172 -14.57 -24.094 1 83.75 278 TYR A O 1
ATOM 2270 N N . SER A 1 279 ? -11.719 -15.617 -25.922 1 81.62 279 SER A N 1
ATOM 2271 C CA . SER A 1 279 ? -10.922 -14.742 -26.781 1 81.62 279 SER A CA 1
ATOM 2272 C C . SER A 1 279 ? -11.461 -13.32 -26.766 1 81.62 279 SER A C 1
ATOM 2274 O O . SER A 1 279 ? -10.703 -12.359 -26.938 1 81.62 279 SER A O 1
ATOM 2276 N N . THR A 1 280 ? -12.727 -13.133 -26.609 1 72.44 280 THR A N 1
ATOM 2277 C CA . THR A 1 280 ? -13.336 -11.805 -26.609 1 72.44 280 THR A CA 1
ATOM 2278 C C . THR A 1 280 ? -13.07 -11.086 -25.297 1 72.44 280 THR A C 1
ATOM 2280 O O . THR A 1 280 ? -12.93 -9.859 -25.266 1 72.44 280 THR A O 1
ATOM 2283 N N . PHE A 1 281 ? -13.023 -11.812 -24.297 1 62.81 281 PHE A N 1
ATOM 2284 C CA . PHE A 1 281 ? -12.805 -11.227 -22.984 1 62.81 281 PHE A CA 1
ATOM 2285 C C . PHE A 1 281 ? -11.344 -10.805 -22.812 1 62.81 281 PHE A C 1
ATOM 2287 O O . PHE A 1 281 ? -11.055 -9.805 -22.156 1 62.81 281 PHE A O 1
ATOM 2294 N N . SER A 1 282 ? -10.422 -11.523 -23.344 1 57.66 282 SER A N 1
ATOM 2295 C CA . SER A 1 282 ? -9 -11.273 -23.188 1 57.66 282 SER A CA 1
ATOM 2296 C C . SER A 1 282 ? -8.555 -10.062 -24 1 57.66 282 SER A C 1
ATOM 2298 O O . SER A 1 282 ? -7.539 -9.438 -23.688 1 57.66 282 SER A O 1
ATOM 2300 N N . MET A 1 283 ? -9.242 -9.766 -25.109 1 50.97 283 MET A N 1
ATOM 2301 C CA . MET A 1 283 ? -8.898 -8.633 -25.969 1 50.97 283 MET A CA 1
ATOM 2302 C C . MET A 1 283 ? -9.406 -7.328 -25.359 1 50.97 283 MET A C 1
ATOM 2304 O O . MET A 1 283 ? -8.945 -6.246 -25.734 1 50.97 283 MET A O 1
ATOM 2308 N N . ASN A 1 284 ? -10.32 -7.262 -24.438 1 46.28 284 ASN A N 1
ATOM 2309 C CA . ASN A 1 284 ? -10.797 -5.984 -23.906 1 46.28 284 ASN A CA 1
ATOM 2310 C C . ASN A 1 284 ? -10.031 -5.578 -22.656 1 46.28 284 ASN A C 1
ATOM 2312 O O . ASN A 1 284 ? -9.758 -6.41 -21.797 1 46.28 284 ASN A O 1
ATOM 2316 N N . MET B 1 1 ? 13.25 5.336 0.14 1 72.5 1 MET B N 1
ATOM 2317 C CA . MET B 1 1 ? 13.523 6.77 0.076 1 72.5 1 MET B CA 1
ATOM 2318 C C . MET B 1 1 ? 14.461 7.191 1.2 1 72.5 1 MET B C 1
ATOM 2320 O O . MET B 1 1 ? 14.297 6.773 2.346 1 72.5 1 MET B O 1
ATOM 2324 N N . LYS B 1 2 ? 15.469 7.961 0.887 1 75.94 2 LYS B N 1
ATOM 2325 C CA . LYS B 1 2 ? 16.391 8.461 1.904 1 75.94 2 LYS B CA 1
ATOM 2326 C C . LYS B 1 2 ? 15.812 9.664 2.633 1 75.94 2 LYS B C 1
ATOM 2328 O O . LYS B 1 2 ? 15.18 10.523 2.014 1 75.94 2 LYS B O 1
ATOM 2333 N N . GLU B 1 3 ? 15.898 9.562 3.926 1 80.06 3 GLU B N 1
ATOM 2334 C CA . GLU B 1 3 ? 15.492 10.727 4.707 1 80.06 3 GLU B CA 1
ATOM 2335 C C . GLU B 1 3 ? 16.328 11.953 4.359 1 80.06 3 GLU B C 1
ATOM 2337 O O . GLU B 1 3 ? 17.547 11.852 4.184 1 80.06 3 GLU B O 1
ATOM 2342 N N . LEU B 1 4 ? 15.641 13.078 4.285 1 80.62 4 LEU B N 1
ATOM 2343 C CA . LEU B 1 4 ? 16.328 14.328 4.023 1 80.62 4 LEU B CA 1
ATOM 2344 C C . LEU B 1 4 ? 16.641 15.062 5.324 1 80.62 4 LEU B C 1
ATOM 2346 O O . LEU B 1 4 ? 16.047 14.773 6.363 1 80.62 4 LEU B O 1
ATOM 2350 N N . THR B 1 5 ? 17.516 15.992 5.23 1 78.75 5 THR B N 1
ATOM 2351 C CA . THR B 1 5 ? 17.953 16.688 6.434 1 78.75 5 THR B CA 1
ATOM 2352 C C . THR B 1 5 ? 17.469 18.141 6.422 1 78.75 5 THR B C 1
ATOM 2354 O O . THR B 1 5 ? 17.891 18.953 7.258 1 78.75 5 THR B O 1
ATOM 2357 N N . SER B 1 6 ? 16.672 18.484 5.469 1 77.38 6 SER B N 1
ATOM 2358 C CA . SER B 1 6 ? 16.109 19.812 5.348 1 77.38 6 SER B CA 1
ATOM 2359 C C . SER B 1 6 ? 14.617 19.766 5.023 1 77.38 6 SER B C 1
ATOM 2361 O O . SER B 1 6 ? 14.203 19 4.145 1 77.38 6 SER B O 1
ATOM 2363 N N . CYS B 1 7 ? 13.938 20.516 5.711 1 80.94 7 CYS B N 1
ATOM 2364 C CA . CYS B 1 7 ? 12.5 20.578 5.461 1 80.94 7 CYS B CA 1
ATOM 2365 C C . CYS B 1 7 ? 12.211 21.156 4.078 1 80.94 7 CYS B C 1
ATOM 2367 O O . CYS B 1 7 ? 11.328 20.656 3.371 1 80.94 7 CYS B O 1
ATOM 2369 N N . LYS B 1 8 ? 12.977 22.172 3.791 1 80.38 8 LYS B N 1
ATOM 2370 C CA . LYS B 1 8 ? 12.797 22.812 2.486 1 80.38 8 LYS B CA 1
ATOM 2371 C C . LYS B 1 8 ? 13.031 21.812 1.355 1 80.38 8 LYS B C 1
ATOM 2373 O O . LYS B 1 8 ? 12.25 21.75 0.402 1 80.38 8 LYS B O 1
ATOM 2378 N N . LYS B 1 9 ? 14.023 21.062 1.503 1 80.38 9 LYS B N 1
ATOM 2379 C CA . LYS B 1 9 ? 14.328 20.062 0.486 1 80.38 9 LYS B CA 1
ATOM 2380 C C . LYS B 1 9 ? 13.234 19 0.417 1 80.38 9 LYS B C 1
ATOM 2382 O O . LYS B 1 9 ? 12.883 18.531 -0.668 1 80.38 9 LYS B O 1
ATOM 2387 N N . SER B 1 10 ? 12.805 18.656 1.551 1 84.25 10 SER B N 1
ATOM 2388 C CA . SER B 1 10 ? 11.742 17.656 1.622 1 84.25 10 SER B CA 1
ATOM 2389 C C . SER B 1 10 ? 10.477 18.141 0.925 1 84.25 10 SER B C 1
ATOM 2391 O O . SER B 1 10 ? 9.883 17.406 0.13 1 84.25 10 SER B O 1
ATOM 2393 N N . ILE B 1 11 ? 10.094 19.328 1.173 1 83.81 11 ILE B N 1
ATOM 2394 C CA . ILE B 1 11 ? 8.906 19.922 0.572 1 83.81 11 ILE B CA 1
ATOM 2395 C C . ILE B 1 11 ? 9.078 20 -0.943 1 83.81 11 ILE B C 1
ATOM 2397 O O . ILE B 1 11 ? 8.172 19.641 -1.698 1 83.81 11 ILE B O 1
ATOM 2401 N N . ASN B 1 12 ? 10.211 20.469 -1.312 1 84.56 12 ASN B N 1
ATOM 2402 C CA . ASN B 1 12 ? 10.484 20.562 -2.742 1 84.56 12 ASN B CA 1
ATOM 2403 C C . ASN B 1 12 ? 10.414 19.203 -3.426 1 84.56 12 ASN B C 1
ATOM 2405 O O . ASN B 1 12 ? 9.844 19.078 -4.512 1 84.56 12 ASN B O 1
ATOM 2409 N N . ASN B 1 13 ? 10.992 18.25 -2.797 1 83.94 13 ASN B N 1
ATOM 2410 C CA . ASN B 1 13 ? 10.938 16.906 -3.33 1 83.94 13 ASN B CA 1
ATOM 2411 C C . ASN B 1 13 ? 9.508 16.391 -3.445 1 83.94 13 ASN B C 1
ATOM 2413 O O . ASN B 1 13 ? 9.141 15.781 -4.453 1 83.94 13 ASN B O 1
ATOM 2417 N N . CYS B 1 14 ? 8.773 16.656 -2.502 1 87 14 CYS B N 1
ATOM 2418 C CA . CYS B 1 14 ? 7.371 16.266 -2.459 1 87 14 CYS B CA 1
ATOM 2419 C C . CYS B 1 14 ? 6.594 16.906 -3.604 1 87 14 CYS B C 1
ATOM 2421 O O . CYS B 1 14 ? 5.852 16.234 -4.312 1 87 14 CYS B O 1
ATOM 2423 N N . ILE B 1 15 ? 6.824 18.188 -3.77 1 84.25 15 ILE B N 1
ATOM 2424 C CA . ILE B 1 15 ? 6.082 18.938 -4.773 1 84.25 15 ILE B CA 1
ATOM 2425 C C . ILE B 1 15 ? 6.52 18.5 -6.172 1 84.25 15 ILE B C 1
ATOM 2427 O O . ILE B 1 15 ? 5.684 18.25 -7.039 1 84.25 15 ILE B O 1
ATOM 2431 N N . GLU B 1 16 ? 7.781 18.375 -6.359 1 84.19 16 GLU B N 1
ATOM 2432 C CA . GLU B 1 16 ? 8.336 18.031 -7.664 1 84.19 16 GLU B CA 1
ATOM 2433 C C . GLU B 1 16 ? 7.902 16.641 -8.109 1 84.19 16 GLU B C 1
ATOM 2435 O O . GLU B 1 16 ? 7.574 16.422 -9.273 1 84.19 16 GLU B O 1
ATOM 2440 N N . ASN B 1 17 ? 7.84 15.75 -7.199 1 88.06 17 ASN B N 1
ATOM 2441 C CA . ASN B 1 17 ? 7.57 14.359 -7.547 1 88.06 17 ASN B CA 1
ATOM 2442 C C . ASN B 1 17 ? 6.094 14.016 -7.359 1 88.06 17 ASN B C 1
ATOM 2444 O O . ASN B 1 17 ? 5.66 12.914 -7.707 1 88.06 17 ASN B O 1
ATOM 2448 N N . LYS B 1 18 ? 5.289 14.984 -6.816 1 92.88 18 LYS B N 1
ATOM 2449 C CA . LYS B 1 18 ? 3.879 14.742 -6.52 1 92.88 18 LYS B CA 1
ATOM 2450 C C . LYS B 1 18 ? 3.697 13.461 -5.711 1 92.88 18 LYS B C 1
ATOM 2452 O O . LYS B 1 18 ? 2.887 12.602 -6.07 1 92.88 18 LYS B O 1
ATOM 2457 N N . TYR B 1 19 ? 4.516 13.359 -4.715 1 95 19 TYR B N 1
ATOM 2458 C CA . TYR B 1 19 ? 4.617 12.211 -3.824 1 95 19 TYR B CA 1
ATOM 2459 C C . TYR B 1 19 ? 4.793 12.656 -2.377 1 95 19 TYR B C 1
ATOM 2461 O O . TYR B 1 19 ? 4.285 13.703 -1.978 1 95 19 TYR B O 1
ATOM 2469 N N . PHE B 1 20 ? 5.309 11.844 -1.525 1 95.25 20 PHE B N 1
ATOM 2470 C CA . PHE B 1 20 ? 5.652 12.266 -0.173 1 95.25 20 PHE B CA 1
ATOM 2471 C C . PHE B 1 20 ? 7.164 12.25 0.033 1 95.25 20 PHE B C 1
ATOM 2473 O O . PHE B 1 20 ? 7.895 11.656 -0.763 1 95.25 20 PHE B O 1
ATOM 2480 N N . SER B 1 21 ? 7.609 12.938 1.058 1 94.06 21 SER B N 1
ATOM 2481 C CA . SER B 1 21 ? 9.016 12.992 1.446 1 94.06 21 SER B CA 1
ATOM 2482 C C . SER B 1 21 ? 9.164 13.094 2.961 1 94.06 21 SER B C 1
ATOM 2484 O O . SER B 1 21 ? 8.289 13.617 3.645 1 94.06 21 SER B O 1
ATOM 2486 N N . ILE B 1 22 ? 10.258 12.57 3.467 1 94.44 22 ILE B N 1
ATOM 2487 C CA . ILE B 1 22 ? 10.508 12.555 4.906 1 94.44 22 ILE B CA 1
ATOM 2488 C C . ILE B 1 22 ? 11.828 13.258 5.211 1 94.44 22 ILE B C 1
ATOM 2490 O O . ILE B 1 22 ? 12.828 13.039 4.527 1 94.44 22 ILE B O 1
ATOM 2494 N N . ALA B 1 23 ? 11.75 14.094 6.207 1 92.19 23 ALA B N 1
ATOM 2495 C CA . ALA B 1 23 ? 12.953 14.758 6.711 1 92.19 23 ALA B CA 1
ATOM 2496 C C . ALA B 1 23 ? 13.156 14.469 8.195 1 92.19 23 ALA B C 1
ATOM 2498 O O . ALA B 1 23 ? 12.211 14.539 8.984 1 92.19 23 ALA B O 1
ATOM 2499 N N . HIS B 1 24 ? 14.266 14.086 8.539 1 91.19 24 HIS B N 1
ATOM 2500 C CA . HIS B 1 24 ? 14.703 13.961 9.93 1 91.19 24 HIS B CA 1
ATOM 2501 C C . HIS B 1 24 ? 15.656 15.086 10.312 1 91.19 24 HIS B C 1
ATOM 2503 O O . HIS B 1 24 ? 16.781 15.164 9.805 1 91.19 24 HIS B O 1
ATOM 2509 N N . LEU B 1 25 ? 15.172 15.922 11.203 1 86.38 25 LEU B N 1
ATOM 2510 C CA . LEU B 1 25 ? 15.883 17.156 11.492 1 86.38 25 LEU B CA 1
ATOM 2511 C C . LEU B 1 25 ? 16.391 17.172 12.93 1 86.38 25 LEU B C 1
ATOM 2513 O O . LEU B 1 25 ? 15.656 16.812 13.852 1 86.38 25 LEU B O 1
ATOM 2517 N N . HIS B 1 26 ? 17.562 17.547 13.062 1 81.5 26 HIS B N 1
ATOM 2518 C CA . HIS B 1 26 ? 18.188 17.594 14.375 1 81.5 26 HIS B CA 1
ATOM 2519 C C . HIS B 1 26 ? 18.453 19.031 14.82 1 81.5 26 HIS B C 1
ATOM 2521 O O . HIS B 1 26 ? 18.672 19.281 16.016 1 81.5 26 HIS B O 1
ATOM 2527 N N . SER B 1 27 ? 18.594 19.906 13.82 1 72.06 27 SER B N 1
ATOM 2528 C CA . SER B 1 27 ? 18.844 21.312 14.148 1 72.06 27 SER B CA 1
ATOM 2529 C C . SER B 1 27 ? 17.75 22.219 13.586 1 72.06 27 SER B C 1
ATOM 2531 O O . SER B 1 27 ? 16.969 21.797 12.734 1 72.06 27 SER B O 1
ATOM 2533 N N . GLU B 1 28 ? 17.594 23.312 14.281 1 61.66 28 GLU B N 1
ATOM 2534 C CA . GLU B 1 28 ? 16.609 24.266 13.789 1 61.66 28 GLU B CA 1
ATOM 2535 C C . GLU B 1 28 ? 16.984 24.797 12.406 1 61.66 28 GLU B C 1
ATOM 2537 O O . GLU B 1 28 ? 18.156 25.062 12.141 1 61.66 28 GLU B O 1
ATOM 2542 N N . GLU B 1 29 ? 16.203 24.344 11.422 1 57.03 29 GLU B N 1
ATOM 2543 C CA . GLU B 1 29 ? 16.438 25.062 10.164 1 57.03 29 GLU B CA 1
ATOM 2544 C C . GLU B 1 29 ? 15.961 26.5 10.25 1 57.03 29 GLU B C 1
ATOM 2546 O O . GLU B 1 29 ? 15.039 26.812 11.016 1 57.03 29 GLU B O 1
ATOM 2551 N N . GLU B 1 30 ? 16.734 27.391 9.867 1 51.47 30 GLU B N 1
ATOM 2552 C CA . GLU B 1 30 ? 16.438 28.812 9.82 1 51.47 30 GLU B CA 1
ATOM 2553 C C . GLU B 1 30 ? 15 29.078 9.398 1 51.47 30 GLU B C 1
ATOM 2555 O O . GLU B 1 30 ? 14.555 30.219 9.359 1 51.47 30 GLU B O 1
ATOM 2560 N N . THR B 1 31 ? 14.273 28.156 8.914 1 51.94 31 THR B N 1
ATOM 2561 C CA . THR B 1 31 ? 12.984 28.531 8.344 1 51.94 31 THR B CA 1
ATOM 2562 C C . THR B 1 31 ? 12.039 29.031 9.43 1 51.94 31 THR B C 1
ATOM 2564 O O . THR B 1 31 ? 11.062 28.344 9.766 1 51.94 31 THR B O 1
ATOM 2567 N N . MET B 1 32 ? 12.539 29.75 10.406 1 55.31 32 MET B N 1
ATOM 2568 C CA . MET B 1 32 ? 11.883 30.141 11.648 1 55.31 32 MET B CA 1
ATOM 2569 C C . MET B 1 32 ? 10.742 31.125 11.383 1 55.31 32 MET B C 1
ATOM 2571 O O . MET B 1 32 ? 10.031 31.531 12.305 1 55.31 32 MET B O 1
ATOM 2575 N N . ALA B 1 33 ? 10.508 31.641 10.148 1 66.25 33 ALA B N 1
ATOM 2576 C CA . ALA B 1 33 ? 9.375 32.531 9.992 1 66.25 33 ALA B CA 1
ATOM 2577 C C . ALA B 1 33 ? 8.086 31.781 9.711 1 66.25 33 ALA B C 1
ATOM 2579 O O . ALA B 1 33 ? 8.125 30.609 9.297 1 66.25 33 ALA B O 1
ATOM 2580 N N . ILE B 1 34 ? 7.09 32.312 10.164 1 70.94 34 ILE B N 1
ATOM 2581 C CA . ILE B 1 34 ? 5.766 31.766 9.867 1 70.94 34 ILE B CA 1
ATOM 2582 C C . ILE B 1 34 ? 5.633 31.531 8.359 1 70.94 34 ILE B C 1
ATOM 2584 O O . ILE B 1 34 ? 6.008 32.375 7.555 1 70.94 34 ILE B O 1
ATOM 2588 N N . HIS B 1 35 ? 5.293 30.234 7.98 1 76.81 35 HIS B N 1
ATOM 2589 C CA . HIS B 1 35 ? 5.27 29.922 6.555 1 76.81 35 HIS B CA 1
ATOM 2590 C C . HIS B 1 35 ? 4.09 29.016 6.211 1 76.81 35 HIS B C 1
ATOM 2592 O O . HIS B 1 35 ? 3.371 28.562 7.102 1 76.81 35 HIS B O 1
ATOM 2598 N N . ILE B 1 36 ? 3.861 29.031 4.914 1 75.69 36 ILE B N 1
ATOM 2599 C CA . ILE B 1 36 ? 2.805 28.219 4.324 1 75.69 36 ILE B CA 1
ATOM 2600 C C . ILE B 1 36 ? 3.348 27.469 3.104 1 75.69 36 ILE B C 1
ATOM 2602 O O . ILE B 1 36 ? 4.145 28.016 2.338 1 75.69 36 ILE B O 1
ATOM 2606 N N . HIS B 1 37 ? 2.957 26.172 3.012 1 79.06 37 HIS B N 1
ATOM 2607 C CA . HIS B 1 37 ? 3.408 25.406 1.858 1 79.06 37 HIS B CA 1
ATOM 2608 C C . HIS B 1 37 ? 2.264 24.594 1.251 1 79.06 37 HIS B C 1
ATOM 2610 O O . HIS B 1 37 ? 1.203 24.453 1.865 1 79.06 37 HIS B O 1
ATOM 2616 N N . ASP B 1 38 ? 2.469 24.062 0.017 1 83.31 38 ASP B N 1
ATOM 2617 C CA . ASP B 1 38 ? 1.405 23.5 -0.804 1 83.31 38 ASP B CA 1
ATOM 2618 C C . ASP B 1 38 ? 1.295 21.984 -0.59 1 83.31 38 ASP B C 1
ATOM 2620 O O . ASP B 1 38 ? 0.964 21.25 -1.518 1 83.31 38 ASP B O 1
ATOM 2624 N N . CYS B 1 39 ? 1.673 21.609 0.53 1 91.81 39 CYS B N 1
ATOM 2625 C CA . CYS B 1 39 ? 1.55 20.188 0.843 1 91.81 39 CYS B CA 1
ATOM 2626 C C . CYS B 1 39 ? 1.024 19.984 2.26 1 91.81 39 CYS B C 1
ATOM 2628 O O . CYS B 1 39 ? 1 20.922 3.057 1 91.81 39 CYS B O 1
ATOM 2630 N N . TYR B 1 40 ? 0.497 18.844 2.498 1 95.38 40 TYR B N 1
ATOM 2631 C CA . TYR B 1 40 ? 0.209 18.438 3.871 1 95.38 40 TYR B CA 1
ATOM 2632 C C . TYR B 1 40 ? 1.496 18.172 4.645 1 95.38 40 TYR B C 1
ATOM 2634 O O . TYR B 1 40 ? 2.508 17.781 4.062 1 95.38 40 TYR B O 1
ATOM 2642 N N . GLU B 1 41 ? 1.453 18.422 5.863 1 95.62 41 GLU B N 1
ATOM 2643 C CA . GLU B 1 41 ? 2.633 18.172 6.688 1 95.62 41 GLU B CA 1
ATOM 2644 C C . GLU B 1 41 ? 2.27 17.422 7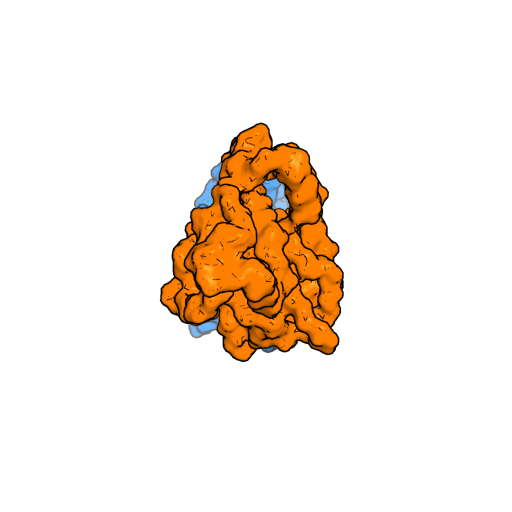.961 1 95.62 41 GLU B C 1
ATOM 2646 O O . GLU B 1 41 ? 1.29 17.75 8.633 1 95.62 41 GLU B O 1
ATOM 2651 N N . VAL B 1 42 ? 2.977 16.359 8.242 1 97.38 42 VAL B N 1
ATOM 2652 C CA . VAL B 1 42 ? 2.977 15.68 9.539 1 97.38 42 VAL B CA 1
ATOM 2653 C C . VAL B 1 42 ? 4.254 16.031 10.297 1 97.38 42 VAL B C 1
ATOM 2655 O O . VAL B 1 42 ? 5.359 15.789 9.812 1 97.38 42 VAL B O 1
ATOM 2658 N N . TYR B 1 43 ? 4.09 16.609 11.406 1 95.25 43 TYR B N 1
ATOM 2659 C CA . TYR B 1 43 ? 5.191 17 12.273 1 95.25 43 TYR B CA 1
ATOM 2660 C C . TYR B 1 43 ? 5.238 16.141 13.523 1 95.25 43 TYR B C 1
ATOM 2662 O O . TYR B 1 43 ? 4.305 16.156 14.328 1 95.25 43 TYR B O 1
ATOM 2670 N N . TYR B 1 44 ? 6.301 15.383 13.711 1 96.38 44 TYR B N 1
ATOM 2671 C CA . TYR B 1 44 ? 6.488 14.523 14.875 1 96.38 44 TYR B CA 1
ATOM 2672 C C . TYR B 1 44 ? 7.668 14.992 15.711 1 96.38 44 TYR B C 1
ATOM 2674 O O . TYR B 1 44 ? 8.812 14.984 15.25 1 96.38 44 TYR B O 1
ATOM 2682 N N . SER B 1 45 ? 7.41 15.305 16.938 1 93.94 45 SER B N 1
ATOM 2683 C CA . SER B 1 45 ? 8.461 15.812 17.812 1 93.94 45 SER B CA 1
ATOM 2684 C C . SER B 1 45 ? 9.125 14.688 18.594 1 93.94 45 SER B C 1
ATOM 2686 O O . SER B 1 45 ? 8.445 13.922 19.281 1 93.94 45 SER B O 1
ATOM 2688 N N . ILE B 1 46 ? 10.344 14.609 18.484 1 91.69 46 ILE B N 1
ATOM 2689 C CA . ILE B 1 46 ? 11.102 13.602 19.219 1 91.69 46 ILE B CA 1
ATOM 2690 C C . ILE B 1 46 ? 11.594 14.172 20.547 1 91.69 46 ILE B C 1
ATOM 2692 O O . ILE B 1 46 ? 11.461 13.539 21.594 1 91.69 46 ILE B O 1
ATOM 2696 N N . SER B 1 47 ? 12.055 1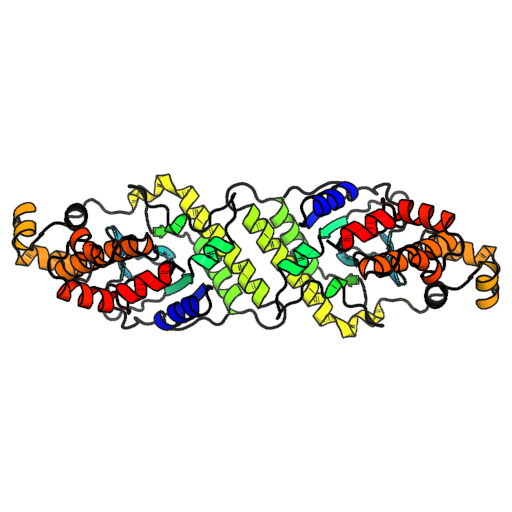5.43 20.547 1 89.06 47 SER B N 1
ATOM 2697 C CA . SER B 1 47 ? 12.703 16 21.719 1 89.06 47 SER B CA 1
ATOM 2698 C C . SER B 1 47 ? 11.758 16.938 22.469 1 89.06 47 SER B C 1
ATOM 2700 O O . SER B 1 47 ? 12.031 17.328 23.594 1 89.06 47 SER B O 1
ATOM 2702 N N . GLY B 1 48 ? 10.664 17.344 21.844 1 86.31 48 GLY B N 1
ATOM 2703 C CA . GLY B 1 48 ? 9.812 18.391 22.391 1 86.31 48 GLY B CA 1
ATOM 2704 C C . GLY B 1 48 ? 10.203 19.781 21.922 1 86.31 48 GLY B C 1
ATOM 2705 O O . GLY B 1 48 ? 11.008 19.922 21 1 86.31 48 GLY B O 1
ATOM 2706 N N . GLY B 1 49 ? 9.516 20.75 22.453 1 83 49 GLY B N 1
ATOM 2707 C CA . GLY B 1 49 ? 9.711 22.156 22.109 1 83 49 GLY B CA 1
ATOM 2708 C C . GLY B 1 49 ? 8.867 23.094 22.969 1 83 49 GLY B C 1
ATOM 2709 O O . GLY B 1 49 ? 8.469 22.75 24.078 1 83 49 GLY B O 1
ATOM 2710 N N . LYS B 1 50 ? 8.805 24.297 22.422 1 82.12 50 LYS B N 1
ATOM 2711 C CA . LYS B 1 50 ? 8.062 25.266 23.219 1 82.12 50 LYS B CA 1
ATOM 2712 C C . LYS B 1 50 ? 6.605 25.344 22.781 1 82.12 50 LYS B C 1
ATOM 2714 O O . LYS B 1 50 ? 5.742 24.656 23.328 1 82.12 50 LYS B O 1
A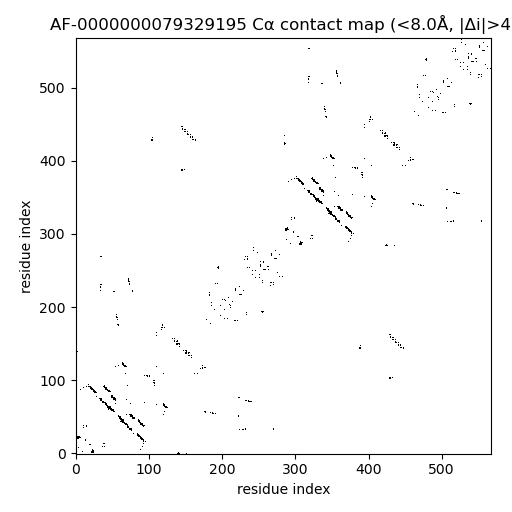TOM 2719 N N . GLN B 1 51 ? 6.422 26.156 21.641 1 87.81 51 GLN B N 1
ATOM 2720 C CA . GLN B 1 51 ? 5.039 26.312 21.203 1 87.81 51 GLN B CA 1
ATOM 2721 C C . GLN B 1 51 ? 4.93 26.156 19.688 1 87.81 51 GLN B C 1
ATOM 2723 O O . GLN B 1 51 ? 5.879 26.438 18.953 1 87.81 51 GLN B O 1
ATOM 2728 N N . PHE B 1 52 ? 3.82 25.641 19.344 1 89.94 52 PHE B N 1
ATOM 2729 C CA . PHE B 1 52 ? 3.469 25.484 17.938 1 89.94 52 PHE B CA 1
ATOM 2730 C C . PHE B 1 52 ? 2.189 26.234 17.609 1 89.94 52 PHE B C 1
ATOM 2732 O O . PHE B 1 52 ? 1.11 25.891 18.094 1 89.94 52 PHE B O 1
ATOM 2739 N N . LEU B 1 53 ? 2.375 27.297 16.859 1 89.31 53 LEU B N 1
ATOM 2740 C CA . LEU B 1 53 ? 1.221 28.047 16.375 1 89.31 53 LEU B CA 1
ATOM 2741 C C . LEU B 1 53 ? 0.783 27.562 15.008 1 89.31 53 LEU B C 1
ATOM 2743 O O . LEU B 1 53 ? 1.546 27.656 14.039 1 89.31 53 LEU B O 1
ATOM 2747 N N . ILE B 1 54 ? -0.399 27.016 14.906 1 90.69 54 ILE B N 1
ATOM 2748 C CA . ILE B 1 54 ? -0.98 26.562 13.648 1 90.69 54 ILE B CA 1
ATOM 2749 C C . ILE B 1 54 ? -2.324 27.25 13.422 1 90.69 54 ILE B C 1
ATOM 2751 O O . ILE B 1 54 ? -3.297 26.984 14.133 1 90.69 54 ILE B O 1
ATOM 2755 N N . ASP B 1 55 ? -2.299 28.125 12.438 1 89.56 55 ASP B N 1
ATOM 2756 C CA . ASP B 1 55 ? -3.479 28.938 12.156 1 89.56 55 ASP B CA 1
ATOM 2757 C C . ASP B 1 55 ? -3.955 29.672 13.414 1 89.56 55 ASP B C 1
ATOM 2759 O O . ASP B 1 55 ? -3.213 30.469 13.992 1 89.56 55 ASP B O 1
ATOM 2763 N N . ASN B 1 56 ? -5.07 29.281 13.984 1 87.69 56 ASN B N 1
ATOM 2764 C CA . ASN B 1 56 ? -5.613 30.031 15.102 1 87.69 56 ASN B CA 1
ATOM 2765 C C . ASN B 1 56 ? -5.5 29.25 16.406 1 87.69 56 ASN B C 1
ATOM 2767 O O . ASN B 1 56 ? -6.191 29.562 17.391 1 87.69 56 ASN B O 1
ATOM 2771 N N . LYS B 1 57 ? -4.629 28.281 16.422 1 89.69 57 LYS B N 1
ATOM 2772 C CA . LYS B 1 57 ? -4.484 27.469 17.625 1 89.69 57 LYS B CA 1
ATOM 2773 C C . LYS B 1 57 ? -3.023 27.391 18.078 1 89.69 57 LYS B C 1
ATOM 2775 O O . LYS B 1 57 ? -2.123 27.281 17.234 1 89.69 57 LYS B O 1
ATOM 2780 N N . LEU B 1 58 ? -2.895 27.516 19.359 1 89.75 58 LEU B N 1
ATOM 2781 C CA . LEU B 1 58 ? -1.569 27.469 19.969 1 89.75 58 LEU B CA 1
ATOM 2782 C C . LEU B 1 58 ? -1.405 26.188 20.797 1 89.75 58 LEU B C 1
ATOM 2784 O O . LEU B 1 58 ? -2.258 25.875 21.625 1 89.75 58 LEU B O 1
ATOM 2788 N N . TYR B 1 59 ? -0.272 25.453 20.547 1 90.38 59 TYR B N 1
ATOM 2789 C CA . TYR B 1 59 ? -0.039 24.188 21.234 1 90.38 59 TYR B CA 1
ATOM 2790 C C . TYR B 1 59 ? 1.311 24.188 21.938 1 90.38 59 TYR B C 1
ATOM 2792 O O . TYR B 1 59 ? 2.287 24.734 21.422 1 90.38 59 TYR B O 1
ATOM 2800 N N . ASP B 1 60 ? 1.325 23.531 23.094 1 89 60 ASP B N 1
ATOM 2801 C CA . ASP B 1 60 ? 2.623 23.109 23.609 1 89 60 ASP B CA 1
ATOM 2802 C C . ASP B 1 60 ? 3.178 21.922 22.844 1 89 60 ASP B C 1
ATOM 2804 O O . ASP B 1 60 ? 2.416 21.141 22.266 1 89 60 ASP B O 1
ATOM 2808 N N . ILE B 1 61 ? 4.492 21.781 22.922 1 90.44 61 ILE B N 1
ATOM 2809 C CA . ILE B 1 61 ? 5.125 20.656 22.234 1 90.44 61 ILE B CA 1
ATOM 2810 C C . ILE B 1 61 ? 5.84 19.766 23.25 1 90.44 61 ILE B C 1
ATOM 2812 O O . ILE B 1 61 ? 6.832 20.172 23.844 1 90.44 61 ILE B O 1
ATOM 2816 N N . ASN B 1 62 ? 5.363 18.578 23.422 1 92 62 ASN B N 1
ATOM 2817 C CA . ASN B 1 62 ? 6.035 17.578 24.234 1 92 62 ASN B CA 1
ATOM 2818 C C . ASN B 1 62 ? 6.629 16.469 23.375 1 92 62 ASN B C 1
ATOM 2820 O O . ASN B 1 62 ? 6.203 16.266 22.234 1 92 62 ASN B O 1
ATOM 2824 N N . PRO B 1 63 ? 7.656 15.766 23.922 1 92.75 63 PRO B N 1
ATOM 2825 C CA . PRO B 1 63 ? 8.148 14.602 23.172 1 92.75 63 PRO B CA 1
ATOM 2826 C C . PRO B 1 63 ? 7.055 13.586 22.859 1 92.75 63 PRO B C 1
ATOM 2828 O O . PRO B 1 63 ? 6.281 13.211 23.75 1 92.75 63 PRO B O 1
ATOM 2831 N N . GLY B 1 64 ? 6.992 13.203 21.547 1 95 64 GLY B N 1
ATOM 2832 C CA . GLY B 1 64 ? 5.996 12.219 21.141 1 95 64 GLY B CA 1
ATOM 2833 C C . GLY B 1 64 ? 4.746 12.844 20.562 1 95 64 GLY B C 1
ATOM 2834 O O . GLY B 1 64 ? 3.889 12.141 20.016 1 95 64 GLY B O 1
ATOM 2835 N N . ASP B 1 65 ? 4.652 14.195 20.609 1 94.62 65 ASP B N 1
ATOM 2836 C CA . ASP B 1 65 ? 3.504 14.867 20.016 1 94.62 65 ASP B CA 1
ATOM 2837 C C . ASP B 1 65 ? 3.572 14.836 18.484 1 94.62 65 ASP B C 1
ATOM 2839 O O . ASP B 1 65 ? 4.648 14.977 17.906 1 94.62 65 ASP B O 1
ATOM 2843 N N . LEU B 1 66 ? 2.43 14.617 17.906 1 97.12 66 LEU B N 1
ATOM 2844 C CA . LEU B 1 66 ? 2.293 14.641 16.453 1 97.12 66 LEU B CA 1
ATOM 2845 C C . LEU B 1 66 ? 1.292 15.703 16.016 1 97.12 66 LEU B C 1
ATOM 2847 O O . LEU B 1 66 ? 0.218 15.836 16.609 1 97.12 66 LEU B O 1
ATOM 2851 N N . PHE B 1 67 ? 1.657 16.5 15.023 1 95.88 67 PHE B N 1
ATOM 2852 C CA . PHE B 1 67 ? 0.796 17.547 14.508 1 95.88 67 PHE B CA 1
ATOM 2853 C C . PHE B 1 67 ? 0.528 17.359 13.016 1 95.88 67 PHE B C 1
ATOM 2855 O O . PHE B 1 67 ? 1.428 16.969 12.266 1 95.88 67 PHE B O 1
ATOM 2862 N N . VAL B 1 68 ? -0.649 17.625 12.594 1 97.12 68 VAL B N 1
ATOM 2863 C CA . VAL B 1 68 ? -1.004 17.578 11.18 1 97.12 68 VAL B CA 1
ATOM 2864 C C . VAL B 1 68 ? -1.392 18.969 10.695 1 97.12 68 VAL B C 1
ATOM 2866 O O . VAL B 1 68 ? -2.168 19.672 11.352 1 97.12 68 VAL B O 1
ATOM 2869 N N . ILE B 1 69 ? -0.844 19.375 9.547 1 94.69 69 ILE B N 1
ATOM 2870 C CA . ILE B 1 69 ? -1.014 20.734 9.023 1 94.69 69 ILE B CA 1
ATOM 2871 C C . ILE B 1 69 ? -1.525 20.672 7.59 1 94.69 69 ILE B C 1
ATOM 2873 O O . ILE B 1 69 ? -0.944 19.984 6.746 1 94.69 69 ILE B O 1
ATOM 2877 N N . ASN B 1 70 ? -2.578 21.391 7.328 1 94.06 70 ASN B N 1
ATOM 2878 C CA . ASN B 1 70 ? -3.162 21.5 5.996 1 94.06 70 ASN B CA 1
ATOM 2879 C C . ASN B 1 70 ? -2.334 22.406 5.09 1 94.06 70 ASN B C 1
ATOM 2881 O O . ASN B 1 70 ? -1.582 23.25 5.574 1 94.06 70 ASN B O 1
ATOM 2885 N N . GLN B 1 71 ? -2.518 22.281 3.795 1 89 71 GLN B N 1
ATOM 2886 C CA . GLN B 1 71 ? -1.728 23.016 2.818 1 89 71 GLN B CA 1
ATOM 2887 C C . GLN B 1 71 ? -2.061 24.516 2.859 1 89 71 GLN B C 1
ATOM 2889 O O . GLN B 1 71 ? -1.317 25.328 2.322 1 89 71 GLN B O 1
ATOM 2894 N N . PHE B 1 72 ? -3.074 24.922 3.557 1 87.31 72 PHE B N 1
ATOM 2895 C CA . PHE B 1 72 ? -3.494 26.328 3.586 1 87.31 72 PHE B CA 1
ATOM 2896 C C . PHE B 1 72 ? -3.211 26.953 4.945 1 87.31 72 PHE B C 1
ATOM 2898 O O . PHE B 1 72 ? -3.461 28.141 5.156 1 87.31 72 PHE B O 1
ATOM 2905 N N . GLU B 1 73 ? -2.744 26.156 5.789 1 89.5 73 GLU B N 1
ATOM 2906 C CA . GLU B 1 73 ? -2.553 26.641 7.156 1 89.5 73 GLU B CA 1
ATOM 2907 C C . GLU B 1 73 ? -1.138 27.172 7.359 1 89.5 73 GLU B C 1
ATOM 2909 O O . GLU B 1 73 ? -0.16 26.484 7.051 1 89.5 73 GLU B O 1
ATOM 2914 N N . SER B 1 74 ? -1.131 28.375 7.883 1 88.19 74 SER B N 1
ATOM 2915 C CA . SER B 1 74 ? 0.157 28.906 8.32 1 88.19 74 SER B CA 1
ATOM 2916 C C . SER B 1 74 ? 0.579 28.312 9.656 1 88.19 74 SER B C 1
ATOM 2918 O O . SER B 1 74 ? -0.269 27.922 10.461 1 88.19 74 SER B O 1
ATOM 2920 N N . HIS B 1 75 ? 1.871 28.156 9.844 1 88.56 75 HIS B N 1
ATOM 2921 C CA . HIS B 1 75 ? 2.338 27.625 11.117 1 88.56 75 HIS B CA 1
ATOM 2922 C C . HIS B 1 75 ? 3.744 28.109 11.438 1 88.56 75 HIS B C 1
ATOM 2924 O O . HIS B 1 75 ? 4.469 28.562 10.555 1 88.56 75 HIS B O 1
ATOM 2930 N N . TYR B 1 76 ? 3.963 28.078 12.766 1 86.69 76 TYR B N 1
ATOM 2931 C CA . TYR B 1 76 ? 5.234 28.562 13.297 1 86.69 76 TYR B CA 1
ATOM 2932 C C . TYR B 1 76 ? 5.609 27.812 14.578 1 86.69 76 TYR B C 1
ATOM 2934 O O . TYR B 1 76 ? 4.777 27.656 15.477 1 86.69 76 TYR B O 1
ATOM 2942 N N . VAL B 1 77 ? 6.836 27.375 14.508 1 84.75 77 VAL B N 1
ATOM 2943 C CA . VAL B 1 77 ? 7.383 26.75 15.703 1 84.75 77 VAL B CA 1
ATOM 2944 C C . VAL B 1 77 ? 8.32 27.719 16.406 1 84.75 77 VAL B C 1
ATOM 2946 O O . VAL B 1 77 ? 9.289 28.203 15.82 1 84.75 77 VAL B O 1
ATOM 2949 N N . SER B 1 78 ? 7.996 28.047 17.594 1 78.44 78 SER B N 1
ATOM 2950 C CA . SER B 1 78 ? 8.805 29.016 18.328 1 78.44 78 SER B CA 1
ATOM 2951 C C . SER B 1 78 ? 10.125 28.391 18.781 1 78.44 78 SER B C 1
ATOM 2953 O O . SER B 1 78 ? 10.164 27.203 19.125 1 78.44 78 SER B O 1
ATOM 2955 N N . GLN B 1 79 ? 11.25 29 18.391 1 64.81 79 GLN B N 1
ATOM 2956 C CA . GLN B 1 79 ? 12.609 28.547 18.703 1 64.81 79 GLN B CA 1
ATOM 2957 C C . GLN B 1 79 ? 12.992 28.938 20.141 1 64.81 79 GLN B C 1
ATOM 2959 O O . GLN B 1 79 ? 12.656 30.031 20.594 1 64.81 79 GLN B O 1
ATOM 2964 N N . ILE B 1 80 ? 13.086 27.922 21.016 1 55.88 80 ILE B N 1
ATOM 2965 C CA . ILE B 1 80 ? 13.805 28.391 22.203 1 55.88 80 ILE B CA 1
ATOM 2966 C C . ILE B 1 80 ? 15.305 28.141 22.016 1 55.88 80 ILE B C 1
ATOM 2968 O O . ILE B 1 80 ? 15.711 27.125 21.453 1 55.88 80 ILE B O 1
ATOM 2972 N N . SER B 1 81 ? 16.078 29.156 22.25 1 55.84 81 SER B N 1
ATOM 2973 C CA . SER B 1 81 ? 17.531 29.141 22.25 1 55.84 81 SER B CA 1
ATOM 2974 C C . SER B 1 81 ? 18.078 27.859 22.875 1 55.84 81 SER B C 1
ATOM 2976 O O . SER B 1 81 ? 17.531 27.359 23.859 1 55.84 81 SER B O 1
ATOM 2978 N N . LYS B 1 82 ? 19.172 27.203 22.328 1 59.62 82 LYS B N 1
ATOM 2979 C CA . LYS B 1 82 ? 20.188 26.234 22.75 1 59.62 82 LYS B CA 1
ATOM 2980 C C . LYS B 1 82 ? 19.625 24.828 22.859 1 59.62 82 LYS B C 1
ATOM 2982 O O . LYS B 1 82 ? 20.297 23.906 23.312 1 59.62 82 LYS B O 1
ATOM 2987 N N . MET B 1 83 ? 18.188 24.703 22.5 1 61.09 83 MET B N 1
ATOM 2988 C CA . MET B 1 83 ? 17.75 23.344 22.781 1 61.09 83 MET B CA 1
ATOM 2989 C C . MET B 1 83 ? 17.703 22.5 21.516 1 61.09 83 MET B C 1
ATOM 2991 O O . MET B 1 83 ? 17.453 23.031 20.438 1 61.09 83 MET B O 1
ATOM 2995 N N . ILE B 1 84 ? 18.219 21.359 21.656 1 68.88 84 ILE B N 1
ATOM 2996 C CA . ILE B 1 84 ? 18.078 20.328 20.641 1 68.88 84 ILE B CA 1
ATOM 2997 C C . ILE B 1 84 ? 16.609 20.188 20.234 1 68.88 84 ILE B C 1
ATOM 2999 O O . ILE B 1 84 ? 15.734 20.078 21.109 1 68.88 84 ILE B O 1
ATOM 3003 N N . HIS B 1 85 ? 16.25 20.438 19.031 1 83.38 85 HIS B N 1
ATOM 3004 C CA . HIS B 1 85 ? 14.914 20.281 18.484 1 83.38 85 HIS B CA 1
ATOM 3005 C C . HIS B 1 85 ? 14.883 19.203 17.406 1 83.38 85 HIS B C 1
ATOM 3007 O O . HIS B 1 85 ? 14.961 19.516 16.219 1 83.38 85 HIS B O 1
ATOM 3013 N N . GLU B 1 86 ? 14.82 17.938 17.906 1 88.88 86 GLU B N 1
ATOM 3014 C CA . GLU B 1 86 ? 14.781 16.812 16.984 1 88.88 86 GLU B CA 1
ATOM 3015 C C . GLU B 1 86 ? 13.352 16.469 16.594 1 88.88 86 GLU B C 1
ATOM 3017 O O . GLU B 1 86 ? 12.477 16.344 17.453 1 88.88 86 GLU B O 1
ATOM 3022 N N . ARG B 1 87 ? 13.133 16.344 15.312 1 92.44 87 ARG B N 1
ATOM 3023 C CA . ARG B 1 87 ? 11.781 16.078 14.82 1 92.44 87 ARG B CA 1
ATOM 3024 C C . ARG B 1 87 ? 11.82 15.383 13.461 1 92.44 87 ARG B C 1
ATOM 3026 O O . ARG B 1 87 ? 12.852 15.383 12.789 1 92.44 87 ARG B O 1
ATOM 3033 N N . ILE B 1 88 ? 10.773 14.734 13.133 1 94.62 88 ILE B N 1
ATOM 3034 C CA . ILE B 1 88 ? 10.539 14.156 11.82 1 94.62 88 ILE B CA 1
ATOM 3035 C C . ILE B 1 88 ? 9.383 14.891 11.141 1 94.62 88 ILE B C 1
ATOM 3037 O O . ILE B 1 88 ? 8.336 15.117 11.75 1 94.62 88 ILE B O 1
ATOM 3041 N N . VAL B 1 89 ? 9.617 15.297 9.906 1 94 89 VAL B N 1
ATOM 3042 C CA . VAL B 1 89 ? 8.586 15.984 9.133 1 94 89 VAL B CA 1
ATOM 3043 C C . VAL B 1 89 ? 8.281 15.188 7.867 1 94 89 VAL B C 1
ATOM 3045 O O . VAL B 1 89 ? 9.188 14.836 7.109 1 94 89 VAL B O 1
ATOM 3048 N N . ILE B 1 90 ? 7.051 14.883 7.684 1 95.94 90 ILE B N 1
ATOM 3049 C CA . ILE B 1 90 ? 6.598 14.234 6.457 1 95.94 90 ILE B CA 1
ATOM 3050 C C . ILE B 1 90 ? 5.805 15.234 5.613 1 95.94 90 ILE B C 1
ATOM 3052 O O . ILE B 1 90 ? 4.793 15.773 6.07 1 95.94 90 ILE B O 1
ATOM 3056 N N . SER B 1 91 ? 6.262 15.5 4.441 1 94.94 91 SER B N 1
ATOM 3057 C CA . SER B 1 91 ? 5.539 16.297 3.465 1 94.94 91 SER B CA 1
ATOM 3058 C C . SER B 1 91 ? 4.789 15.422 2.473 1 94.94 91 SER B C 1
ATOM 3060 O O . SER B 1 91 ? 5.352 14.477 1.926 1 94.94 91 SER B O 1
ATOM 3062 N N . ILE B 1 92 ? 3.545 15.75 2.24 1 96.62 92 ILE B N 1
ATOM 3063 C CA . ILE B 1 92 ? 2.717 14.883 1.408 1 96.62 92 ILE B CA 1
ATOM 3064 C C . ILE B 1 92 ? 1.981 15.719 0.364 1 96.62 92 ILE B C 1
ATOM 3066 O O . ILE B 1 92 ? 1.237 16.641 0.709 1 96.62 92 ILE B O 1
ATOM 3070 N N . HIS B 1 93 ? 2.184 15.383 -0.819 1 94.75 93 HIS B N 1
ATOM 3071 C CA . HIS B 1 93 ? 1.43 16.062 -1.867 1 94.75 93 HIS B CA 1
ATOM 3072 C C . HIS B 1 93 ? -0.057 15.734 -1.778 1 94.75 93 HIS B C 1
ATOM 3074 O O . HIS B 1 93 ? -0.436 14.562 -1.733 1 94.75 93 HIS B O 1
ATOM 3080 N N . PRO B 1 94 ? -0.926 16.719 -1.829 1 93.69 94 PRO B N 1
ATOM 3081 C CA . PRO B 1 94 ? -2.357 16.469 -1.646 1 93.69 94 PRO B CA 1
ATOM 3082 C C . PRO B 1 94 ? -2.936 15.547 -2.713 1 93.69 94 PRO B C 1
ATOM 3084 O O . PRO B 1 94 ? -3.74 14.664 -2.398 1 93.69 94 PRO B O 1
ATOM 3087 N N . ASP B 1 95 ? -2.527 15.68 -3.92 1 93.31 95 ASP B N 1
ATOM 3088 C CA . ASP B 1 95 ? -3.027 14.836 -5 1 93.31 95 ASP B CA 1
ATOM 3089 C C . ASP B 1 95 ? -2.625 13.375 -4.781 1 93.31 95 ASP B C 1
ATOM 3091 O O . ASP B 1 95 ? -3.393 12.461 -5.086 1 93.31 95 ASP B O 1
ATOM 3095 N N . PHE B 1 96 ? -1.447 13.227 -4.312 1 96.25 96 PHE B N 1
ATOM 3096 C CA . PHE B 1 96 ? -0.987 11.875 -4.031 1 96.25 96 PHE B CA 1
ATOM 3097 C C . PHE B 1 96 ? -1.855 11.219 -2.965 1 96.25 96 PHE B C 1
ATOM 3099 O O . PHE B 1 96 ? -2.328 10.094 -3.146 1 96.25 96 PHE B O 1
ATOM 3106 N N . LEU B 1 97 ? -2.035 11.93 -1.872 1 96.44 97 LEU B N 1
ATOM 3107 C CA . LEU B 1 97 ? -2.832 11.383 -0.779 1 96.44 97 LEU B CA 1
ATOM 3108 C C . LEU B 1 97 ? -4.258 11.094 -1.236 1 96.44 97 LEU B C 1
ATOM 3110 O O . LEU B 1 97 ? -4.844 10.078 -0.851 1 96.44 97 LEU B O 1
ATOM 3114 N N . LYS B 1 98 ? -4.793 11.977 -2.018 1 94.5 98 LYS B N 1
ATOM 3115 C CA . LYS B 1 98 ? -6.121 11.773 -2.586 1 94.5 98 LYS B CA 1
ATOM 3116 C C . LYS B 1 98 ? -6.16 10.523 -3.459 1 94.5 98 LYS B C 1
ATOM 3118 O O . LYS B 1 98 ? -7.125 9.758 -3.414 1 94.5 98 LYS B O 1
ATOM 3123 N N . SER B 1 99 ? -5.148 10.312 -4.219 1 94.81 99 SER B N 1
ATOM 3124 C CA . SER B 1 99 ? -5.094 9.195 -5.152 1 94.81 99 SER B CA 1
ATOM 3125 C C . SER B 1 99 ? -5.082 7.859 -4.418 1 94.81 99 SER B C 1
ATOM 3127 O O . SER B 1 99 ? -5.531 6.844 -4.957 1 94.81 99 SER B O 1
ATOM 3129 N N . ILE B 1 100 ? -4.551 7.848 -3.268 1 94.62 100 ILE B N 1
ATOM 3130 C CA . ILE B 1 100 ? -4.449 6.57 -2.57 1 94.62 100 ILE B CA 1
ATOM 3131 C C . ILE B 1 100 ? -5.625 6.41 -1.613 1 94.62 100 ILE B C 1
ATOM 3133 O O . ILE B 1 100 ? -5.809 5.344 -1.018 1 94.62 100 ILE B O 1
ATOM 3137 N N . SER B 1 101 ? -6.402 7.469 -1.402 1 96.06 101 SER B N 1
ATOM 3138 C CA . SER B 1 101 ? -7.625 7.371 -0.608 1 96.06 101 SER B CA 1
ATOM 3139 C C . SER B 1 101 ? -8.703 6.586 -1.346 1 96.06 101 SER B C 1
ATOM 3141 O O . SER B 1 101 ? -8.625 6.414 -2.564 1 96.06 101 SER B O 1
ATOM 3143 N N . THR B 1 102 ? -9.633 6.051 -0.556 1 95.5 102 THR B N 1
ATOM 3144 C CA . THR B 1 102 ? -10.766 5.324 -1.127 1 95.5 102 THR B CA 1
ATOM 3145 C C . THR B 1 102 ? -12.086 5.926 -0.657 1 95.5 102 THR B C 1
ATOM 3147 O O . THR B 1 102 ? -12.102 6.836 0.173 1 95.5 102 THR B O 1
ATOM 3150 N N . THR B 1 103 ? -13.18 5.465 -1.192 1 93.25 103 THR B N 1
ATOM 3151 C CA . THR B 1 103 ? -14.5 5.93 -0.781 1 93.25 103 THR B CA 1
ATOM 3152 C C . THR B 1 103 ? -14.781 5.559 0.673 1 93.25 103 THR B C 1
ATOM 3154 O O . THR B 1 103 ? -15.508 6.266 1.372 1 93.25 103 THR B O 1
ATOM 3157 N N . LYS B 1 104 ? -14.141 4.523 1.1 1 93.31 104 LYS B N 1
ATOM 3158 C CA . LYS B 1 104 ? -14.352 4.035 2.459 1 93.31 104 LYS B CA 1
ATOM 3159 C C . LYS B 1 104 ? -13.406 4.723 3.443 1 93.31 104 LYS B C 1
ATOM 3161 O O . LYS B 1 104 ? -13.758 4.922 4.609 1 93.31 104 LYS B O 1
ATOM 3166 N N . THR B 1 105 ? -12.242 5.02 2.934 1 96.25 105 THR B N 1
ATOM 3167 C CA . THR B 1 105 ? -11.219 5.562 3.816 1 96.25 105 THR B CA 1
ATOM 3168 C C . THR B 1 105 ? -10.617 6.832 3.223 1 96.25 105 THR B C 1
ATOM 3170 O O . THR B 1 105 ? -9.805 6.762 2.297 1 96.25 105 THR B O 1
ATOM 3173 N N . ASP B 1 106 ? -10.953 7.957 3.811 1 96.62 106 ASP B N 1
ATOM 3174 C CA . ASP B 1 106 ? -10.367 9.242 3.428 1 96.62 106 ASP B CA 1
ATOM 3175 C C . ASP B 1 106 ? -9.117 9.547 4.254 1 96.62 106 ASP B C 1
ATOM 3177 O O . ASP B 1 106 ? -9.219 10.008 5.391 1 96.62 106 ASP B O 1
ATOM 3181 N N . LEU B 1 107 ? -7.965 9.359 3.662 1 96.88 107 LEU B N 1
ATOM 3182 C CA . LEU B 1 107 ? -6.707 9.539 4.375 1 96.88 107 LEU B CA 1
ATOM 3183 C C . LEU B 1 107 ? -6.406 11.023 4.582 1 96.88 107 LEU B C 1
ATOM 3185 O O . LEU B 1 107 ? -5.523 11.375 5.367 1 96.88 107 LEU B O 1
ATOM 3189 N N . SER B 1 108 ? -7.121 11.906 3.926 1 96.12 108 SER B N 1
ATOM 3190 C CA . SER B 1 108 ? -6.895 13.336 4.074 1 96.12 108 SER B CA 1
ATOM 3191 C C . SER B 1 108 ? -7.711 13.914 5.23 1 96.12 108 SER B C 1
ATOM 3193 O O . SER B 1 108 ? -7.598 15.094 5.547 1 96.12 108 SER B O 1
ATOM 3195 N N . TYR B 1 109 ? -8.492 13.07 5.895 1 95.38 109 TYR B N 1
ATOM 3196 C CA . TYR B 1 109 ? -9.391 13.508 6.953 1 95.38 109 TYR B CA 1
ATOM 3197 C C . TYR B 1 109 ? -8.656 14.344 7.992 1 95.38 109 TYR B C 1
ATOM 3199 O O . TYR B 1 109 ? -9.109 15.422 8.367 1 95.38 109 TYR B O 1
ATOM 3207 N N . CYS B 1 110 ? -7.52 13.875 8.422 1 94.56 110 CYS B N 1
ATOM 3208 C CA . CYS B 1 110 ? -6.805 14.531 9.508 1 94.56 110 CYS B CA 1
ATOM 3209 C C . CYS B 1 110 ? -6.266 15.883 9.062 1 94.56 110 CYS B C 1
ATOM 3211 O O . CYS B 1 110 ? -5.918 16.719 9.898 1 94.56 110 CYS B O 1
ATOM 3213 N N . PHE B 1 111 ? -6.215 16.156 7.785 1 95.88 111 PHE B N 1
ATOM 3214 C CA . PHE B 1 111 ? -5.738 17.438 7.27 1 95.88 111 PHE B CA 1
ATOM 3215 C C . PHE B 1 111 ? -6.906 18.344 6.91 1 95.88 111 PHE B C 1
ATOM 3217 O O . PHE B 1 111 ? -6.766 19.562 6.895 1 95.88 111 PHE B O 1
ATOM 3224 N N . THR B 1 112 ? -8.039 17.781 6.688 1 92.75 112 THR B N 1
ATOM 3225 C CA . THR B 1 112 ? -9.094 18.578 6.074 1 92.75 112 THR B CA 1
ATOM 3226 C C . THR B 1 112 ? -10.242 18.797 7.051 1 92.75 112 THR B C 1
ATOM 3228 O O . THR B 1 112 ? -11.031 19.734 6.895 1 92.75 112 THR B O 1
ATOM 3231 N N . HIS B 1 113 ? -10.398 17.875 7.949 1 91.31 113 HIS B N 1
ATOM 3232 C CA . HIS B 1 113 ? -11.43 18.062 8.961 1 91.31 113 HIS B CA 1
ATOM 3233 C C . HIS B 1 113 ? -11.047 19.172 9.938 1 91.31 113 HIS B C 1
ATOM 3235 O O . HIS B 1 113 ? -10.078 19.031 10.688 1 91.31 113 HIS B O 1
ATOM 3241 N N . ARG B 1 114 ? -11.836 20.25 9.969 1 88.88 114 ARG B N 1
ATOM 3242 C CA . ARG B 1 114 ? -11.539 21.406 10.789 1 88.88 114 ARG B CA 1
ATOM 3243 C C . ARG B 1 114 ? -12.805 21.953 11.453 1 88.88 114 ARG B C 1
ATOM 3245 O O . ARG B 1 114 ? -13.109 23.141 11.344 1 88.88 114 ARG B O 1
ATOM 3252 N N . ASP B 1 115 ? -13.383 21.109 12.133 1 86.19 115 ASP B N 1
ATOM 3253 C CA . ASP B 1 115 ? -14.562 21.578 12.859 1 86.19 115 ASP B CA 1
ATOM 3254 C C . ASP B 1 115 ? -14.164 22.406 14.086 1 86.19 115 ASP B C 1
ATOM 3256 O O . ASP B 1 115 ? -12.977 22.641 14.312 1 86.19 115 ASP B O 1
ATOM 3260 N N . GLU B 1 116 ? -15.039 22.969 14.812 1 78.88 116 GLU B N 1
ATOM 3261 C CA . GLU B 1 116 ? -14.773 23.875 15.922 1 78.88 116 GLU B CA 1
ATOM 3262 C C . GLU B 1 116 ? -13.938 23.203 17 1 78.88 116 GLU B C 1
ATOM 3264 O O . GLU B 1 116 ? -13.117 23.859 17.656 1 78.88 116 GLU B O 1
ATOM 3269 N N . ASN B 1 117 ? -14.062 21.906 17.141 1 80.94 117 ASN B N 1
ATOM 3270 C CA . ASN B 1 117 ? -13.375 21.188 18.203 1 80.94 117 ASN B CA 1
ATOM 3271 C C . ASN B 1 117 ? -12.156 20.438 17.672 1 80.94 117 ASN B C 1
ATOM 3273 O O . ASN B 1 117 ? -11.547 19.641 18.406 1 80.94 117 ASN B O 1
ATOM 3277 N N . PHE B 1 118 ? -11.758 20.812 16.562 1 88.06 118 PHE B N 1
ATOM 3278 C CA . PHE B 1 118 ? -10.664 20.062 15.961 1 88.06 118 PHE B CA 1
ATOM 3279 C C . PHE B 1 118 ? -9.336 20.391 16.641 1 88.06 118 PHE B C 1
ATOM 3281 O O . PHE B 1 118 ? -9.141 21.5 17.125 1 88.06 118 PHE B O 1
ATOM 3288 N N . SER B 1 119 ? -8.438 19.438 16.703 1 91.69 119 SER B N 1
ATOM 3289 C CA . SER B 1 119 ? -7.062 19.609 17.172 1 91.69 119 SER B CA 1
ATOM 3290 C C . SER B 1 119 ? -6.062 19.125 16.125 1 91.69 119 SER B C 1
ATOM 3292 O O . SER B 1 119 ? -6.273 18.078 15.492 1 91.69 119 SER B O 1
ATOM 3294 N N . HIS B 1 120 ? -5.047 19.891 15.961 1 94.75 120 HIS B N 1
ATOM 3295 C CA . HIS B 1 120 ? -3.967 19.484 15.078 1 94.75 120 HIS B CA 1
ATOM 3296 C C . HIS B 1 120 ? -3.07 18.438 15.742 1 94.75 120 HIS B C 1
ATOM 3298 O O . HIS B 1 120 ? -2.227 17.828 15.086 1 94.75 120 HIS B O 1
ATOM 3304 N N . LYS B 1 121 ? -3.287 18.203 17 1 94.69 121 LYS B N 1
ATOM 3305 C CA . LYS B 1 121 ? -2.295 17.5 17.812 1 94.69 121 LYS B CA 1
ATOM 3306 C C . LYS B 1 121 ? -2.818 16.141 18.266 1 94.69 121 LYS B C 1
ATOM 3308 O O . LYS B 1 121 ? -3.977 16.031 18.672 1 94.69 121 LYS B O 1
ATOM 3313 N N . LEU B 1 122 ? -1.99 15.164 18.172 1 94.25 122 LEU B N 1
ATOM 3314 C CA . LEU B 1 122 ? -2.148 13.883 18.859 1 94.25 122 LEU B CA 1
ATOM 3315 C C . LEU B 1 122 ? -1.002 13.641 19.828 1 94.25 122 LEU B C 1
ATOM 3317 O O . LEU B 1 122 ? 0.159 13.898 19.516 1 94.25 122 LEU B O 1
ATOM 3321 N N . GLU B 1 123 ? -1.359 13.242 20.969 1 93.75 123 GLU B N 1
ATOM 3322 C CA . GLU B 1 123 ? -0.362 12.797 21.938 1 93.75 123 GLU B CA 1
ATOM 3323 C C . GLU B 1 123 ? -0.169 11.281 21.875 1 93.75 123 GLU B C 1
ATOM 3325 O O . GLU B 1 123 ? -1.028 10.523 22.328 1 93.75 123 GLU B O 1
ATOM 3330 N N . PHE B 1 124 ? 0.964 10.922 21.422 1 93.94 124 PHE B N 1
ATOM 3331 C CA . PHE B 1 124 ? 1.237 9.492 21.281 1 93.94 124 PHE B CA 1
ATOM 3332 C C . PHE B 1 124 ? 1.712 8.906 22.59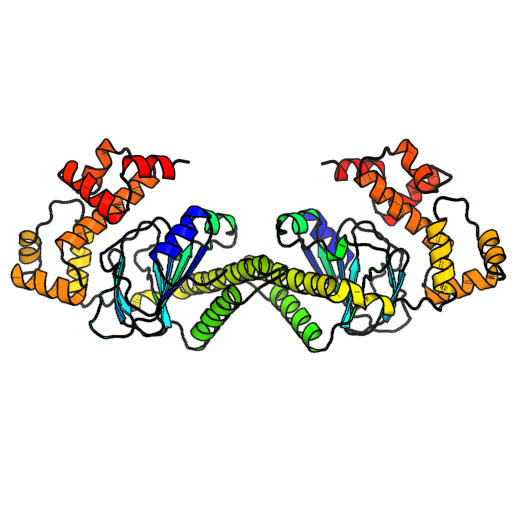4 1 93.94 124 PHE B C 1
ATOM 3334 O O . PHE B 1 124 ? 2.551 9.492 23.281 1 93.94 124 PHE B O 1
ATOM 3341 N N . ASP B 1 125 ? 1.139 7.789 22.906 1 93.06 125 ASP B N 1
ATOM 3342 C CA . ASP B 1 125 ? 1.737 7.02 24 1 93.06 125 ASP B CA 1
ATOM 3343 C C . ASP B 1 125 ? 2.984 6.277 23.516 1 93.06 125 ASP B C 1
ATOM 3345 O O . ASP B 1 125 ? 3.383 6.398 22.359 1 93.06 125 ASP B O 1
ATOM 3349 N N . LYS B 1 126 ? 3.59 5.559 24.375 1 94.94 126 LYS B N 1
ATOM 3350 C CA . LYS B 1 126 ? 4.871 4.93 24.062 1 94.94 126 LYS B CA 1
ATOM 3351 C C . LYS B 1 126 ? 4.734 3.932 22.922 1 94.94 126 LYS B C 1
ATOM 3353 O O . LYS B 1 126 ? 5.598 3.861 22.047 1 94.94 126 LYS B O 1
ATOM 3358 N N . GLU B 1 127 ? 3.738 3.172 22.922 1 94.94 127 GLU B N 1
ATOM 3359 C CA . GLU B 1 127 ? 3.514 2.188 21.859 1 94.94 127 GLU B CA 1
ATOM 3360 C C . GLU B 1 127 ? 3.318 2.861 20.516 1 94.94 127 GLU B C 1
ATOM 3362 O O . GLU B 1 127 ? 3.877 2.42 19.5 1 94.94 127 GLU B O 1
ATOM 3367 N N . GLN B 1 128 ? 2.533 3.846 20.516 1 94.88 128 GLN B N 1
ATOM 3368 C CA . GLN B 1 128 ? 2.283 4.598 19.297 1 94.88 128 GLN B CA 1
ATOM 3369 C C . GLN B 1 128 ? 3.561 5.25 18.781 1 94.88 128 GLN B C 1
ATOM 3371 O O . GLN B 1 128 ? 3.803 5.289 17.562 1 94.88 128 GLN B O 1
ATOM 3376 N N . GLN B 1 129 ? 4.328 5.746 19.703 1 96.38 129 GLN B N 1
ATOM 3377 C CA . GLN B 1 129 ? 5.609 6.332 19.328 1 96.38 129 GLN B CA 1
ATOM 3378 C C . GLN B 1 129 ? 6.516 5.297 18.672 1 96.38 129 GLN B C 1
ATOM 3380 O O . GLN B 1 129 ? 7.105 5.562 17.609 1 96.38 129 GLN B O 1
ATOM 3385 N N . ASN B 1 130 ? 6.574 4.18 19.25 1 96.25 130 ASN B N 1
ATOM 3386 C CA . ASN B 1 130 ? 7.402 3.111 18.703 1 96.25 130 ASN B CA 1
ATOM 3387 C C . ASN B 1 130 ? 6.922 2.674 17.328 1 96.25 130 ASN B C 1
ATOM 3389 O O . ASN B 1 130 ? 7.73 2.432 16.422 1 96.25 130 ASN B O 1
ATOM 3393 N N . ARG B 1 131 ? 5.688 2.539 17.203 1 95.69 131 ARG B N 1
ATOM 3394 C CA . ARG B 1 131 ? 5.105 2.137 15.922 1 95.69 131 ARG B CA 1
ATOM 3395 C C . ARG B 1 131 ? 5.398 3.166 14.836 1 95.69 131 ARG B C 1
ATOM 3397 O O . ARG B 1 131 ? 5.719 2.805 13.703 1 95.69 131 ARG B O 1
ATOM 3404 N N . PHE B 1 132 ? 5.219 4.414 15.195 1 96.94 132 PHE B N 1
ATOM 3405 C CA . PHE B 1 132 ? 5.523 5.484 14.258 1 96.94 132 PHE B CA 1
ATOM 3406 C C . PHE B 1 132 ? 6.965 5.383 13.773 1 96.94 132 PHE B C 1
ATOM 3408 O O . PHE B 1 132 ? 7.223 5.398 12.562 1 96.94 132 PHE B O 1
ATOM 3415 N N . MET B 1 133 ? 7.844 5.234 14.68 1 95.56 133 MET B N 1
ATOM 3416 C CA . MET B 1 133 ? 9.266 5.184 14.344 1 95.56 133 MET B CA 1
ATOM 3417 C C . MET B 1 133 ? 9.586 3.932 13.539 1 95.56 133 MET B C 1
ATOM 3419 O O . MET B 1 133 ? 10.453 3.955 12.664 1 95.56 133 MET B O 1
ATOM 3423 N N . TYR B 1 134 ? 8.898 2.898 13.883 1 95.94 134 TYR B N 1
ATOM 3424 C CA . TYR B 1 134 ? 9.062 1.668 13.117 1 95.94 134 TYR B CA 1
ATOM 3425 C C . TYR B 1 134 ? 8.789 1.903 11.641 1 95.94 134 TYR B C 1
ATOM 3427 O O . TYR B 1 134 ? 9.578 1.504 10.781 1 95.94 134 TYR B O 1
ATOM 3435 N N . PHE B 1 135 ? 7.719 2.518 11.312 1 96.25 135 PHE B N 1
ATOM 3436 C CA . PHE B 1 135 ? 7.352 2.754 9.922 1 96.25 135 PHE B CA 1
ATOM 3437 C C . PHE B 1 135 ? 8.328 3.713 9.258 1 96.25 135 PHE B C 1
ATOM 3439 O O . PHE B 1 135 ? 8.695 3.531 8.094 1 96.25 135 PHE B O 1
ATOM 3446 N N . ILE B 1 136 ? 8.75 4.707 10.023 1 95.88 136 ILE B N 1
ATOM 3447 C CA . ILE B 1 136 ? 9.711 5.656 9.477 1 95.88 136 ILE B CA 1
ATOM 3448 C C . ILE B 1 136 ? 11 4.926 9.102 1 95.88 136 ILE B C 1
ATOM 3450 O O . ILE B 1 136 ? 11.539 5.117 8.008 1 95.88 136 ILE B O 1
ATOM 3454 N N . ASN B 1 137 ? 11.438 4.16 9.969 1 94.56 137 ASN B N 1
ATOM 3455 C CA . ASN B 1 137 ? 12.664 3.404 9.719 1 94.56 137 ASN B CA 1
ATOM 3456 C C . ASN B 1 137 ? 12.484 2.42 8.562 1 94.56 137 ASN B C 1
ATOM 3458 O O . ASN B 1 137 ? 13.391 2.236 7.75 1 94.56 137 ASN B O 1
ATOM 3462 N N . LYS B 1 138 ? 11.391 1.785 8.594 1 94 138 LYS B N 1
ATOM 3463 C CA . LYS B 1 138 ? 11.078 0.836 7.527 1 94 138 LYS B CA 1
ATOM 3464 C C . LYS B 1 138 ? 11.109 1.516 6.16 1 94 138 LYS B C 1
ATOM 3466 O O . LYS B 1 138 ? 11.648 0.965 5.199 1 94 138 LYS B O 1
ATOM 3471 N N . ILE B 1 139 ? 10.539 2.648 6.016 1 94 139 ILE B N 1
ATOM 3472 C CA . ILE B 1 139 ? 10.492 3.422 4.781 1 94 139 ILE B CA 1
ATOM 3473 C C . ILE B 1 139 ? 11.906 3.838 4.375 1 94 139 ILE B C 1
ATOM 3475 O O . ILE B 1 139 ? 12.258 3.779 3.193 1 94 139 ILE B O 1
ATOM 3479 N N . ALA B 1 140 ? 12.703 4.125 5.348 1 89.56 140 ALA B N 1
ATOM 3480 C CA . ALA B 1 140 ? 14.016 4.707 5.09 1 89.56 140 ALA B CA 1
ATOM 3481 C C . ALA B 1 140 ? 15.055 3.623 4.809 1 89.56 140 ALA B C 1
ATOM 3483 O O . ALA B 1 140 ? 16.062 3.879 4.156 1 89.56 140 ALA B O 1
ATOM 3484 N N . SER B 1 141 ? 14.891 2.48 5.23 1 86.56 141 SER B N 1
ATOM 3485 C CA . SER B 1 141 ? 15.969 1.496 5.258 1 86.56 141 SER B CA 1
ATOM 3486 C C . SER B 1 141 ? 15.867 0.538 4.074 1 86.56 141 SER B C 1
ATOM 3488 O O . SER B 1 141 ? 16.812 -0.21 3.797 1 86.56 141 SER B O 1
ATOM 3490 N N . CYS B 1 142 ? 14.93 0.542 3.361 1 80.69 142 CYS B N 1
ATOM 3491 C CA . CYS B 1 142 ? 14.758 -0.51 2.365 1 80.69 142 CYS B CA 1
ATOM 3492 C C . CYS B 1 142 ? 15.492 -0.166 1.074 1 80.69 142 CYS B C 1
ATOM 3494 O O . CYS B 1 142 ? 15.445 0.978 0.616 1 80.69 142 CYS B O 1
ATOM 3496 N N . GLU B 1 143 ? 16.234 -1.152 0.655 1 85.81 143 GLU B N 1
ATOM 3497 C CA . GLU B 1 143 ? 16.938 -1.023 -0.614 1 85.81 143 GLU B CA 1
ATOM 3498 C C . GLU B 1 143 ? 16.75 -2.266 -1.479 1 85.81 143 GLU B C 1
ATOM 3500 O O . GLU B 1 143 ? 16.359 -3.322 -0.982 1 85.81 143 GLU B O 1
ATOM 3505 N N . GLY B 1 144 ? 16.984 -2.045 -2.857 1 89.38 144 GLY B N 1
ATOM 3506 C CA . GLY B 1 144 ? 16.938 -3.172 -3.773 1 89.38 144 GLY B CA 1
ATOM 3507 C C . GLY B 1 144 ? 15.531 -3.463 -4.273 1 89.38 144 GLY B C 1
ATOM 3508 O O . GLY B 1 144 ? 14.68 -2.568 -4.316 1 89.38 144 GLY B O 1
ATOM 3509 N N . PHE B 1 145 ? 15.273 -4.707 -4.695 1 91.5 145 PHE B N 1
ATOM 3510 C CA . PHE B 1 145 ? 14 -5.125 -5.266 1 91.5 145 PHE B CA 1
ATOM 3511 C C . PHE B 1 145 ? 12.867 -4.941 -4.258 1 91.5 145 PHE B C 1
ATOM 3513 O O . PHE B 1 145 ? 12.969 -5.398 -3.117 1 91.5 145 PHE B O 1
ATOM 3520 N N . GLY B 1 146 ? 11.891 -4.211 -4.676 1 94.5 146 GLY B N 1
ATOM 3521 C CA . GLY B 1 146 ? 10.688 -4.082 -3.877 1 94.5 146 GLY B CA 1
ATOM 3522 C C . GLY B 1 146 ? 10.734 -2.91 -2.914 1 94.5 146 GLY B C 1
ATOM 3523 O O . GLY B 1 146 ? 9.758 -2.639 -2.209 1 94.5 146 GLY B O 1
ATOM 3524 N N . SER B 1 147 ? 11.898 -2.275 -2.818 1 94 147 SER B N 1
ATOM 3525 C CA . SER B 1 147 ? 12.047 -1.185 -1.86 1 94 147 SER B CA 1
ATOM 3526 C C . SER B 1 147 ? 10.984 -0.111 -2.072 1 94 147 SER B C 1
ATOM 3528 O O . SER B 1 147 ? 10.438 0.424 -1.107 1 94 147 SER B O 1
ATOM 3530 N N . ASP B 1 148 ? 10.719 0.184 -3.293 1 94.69 148 ASP B N 1
ATOM 3531 C CA . ASP B 1 148 ? 9.695 1.183 -3.596 1 94.69 148 ASP B CA 1
ATOM 3532 C C . ASP B 1 148 ? 8.312 0.71 -3.146 1 94.69 148 ASP B C 1
ATOM 3534 O O . ASP B 1 148 ? 7.512 1.504 -2.65 1 94.69 148 ASP B O 1
ATOM 3538 N N . MET B 1 149 ? 8.062 -0.538 -3.248 1 95.38 149 MET B N 1
ATOM 3539 C CA . MET B 1 149 ? 6.781 -1.106 -2.838 1 95.38 149 MET B CA 1
ATOM 3540 C C . MET B 1 149 ? 6.637 -1.091 -1.32 1 95.38 149 MET B C 1
ATOM 3542 O O . MET B 1 149 ? 5.559 -0.814 -0.796 1 95.38 149 MET B O 1
ATOM 3546 N N . ILE B 1 150 ? 7.699 -1.434 -0.69 1 95.31 150 ILE B N 1
ATOM 3547 C CA . ILE B 1 150 ? 7.695 -1.427 0.769 1 95.31 150 ILE B CA 1
ATOM 3548 C C . ILE B 1 150 ? 7.512 0 1.277 1 95.31 150 ILE B C 1
ATOM 3550 O O . ILE B 1 150 ? 6.742 0.237 2.213 1 95.31 150 ILE B O 1
ATOM 3554 N N . GLU B 1 151 ? 8.227 0.902 0.679 1 95.38 151 GLU B N 1
ATOM 3555 C CA . GLU B 1 151 ? 8.062 2.318 0.995 1 95.38 151 GLU B CA 1
ATOM 3556 C C . GLU B 1 151 ? 6.602 2.746 0.853 1 95.38 151 GLU B C 1
ATOM 3558 O O . GLU B 1 151 ? 6.027 3.33 1.774 1 95.38 151 GLU B O 1
ATOM 3563 N N . TYR B 1 152 ? 6.016 2.404 -0.228 1 96.19 152 TYR B N 1
ATOM 3564 C CA . TYR B 1 152 ? 4.648 2.77 -0.576 1 96.19 152 TYR B CA 1
ATOM 3565 C C . TYR B 1 152 ? 3.652 2.15 0.399 1 96.19 152 TYR B C 1
ATOM 3567 O O . TYR B 1 152 ? 2.816 2.852 0.971 1 96.19 152 TYR B O 1
ATOM 3575 N N . SER B 1 153 ? 3.748 0.92 0.622 1 96.38 153 SER B N 1
ATOM 3576 C CA . SER B 1 153 ? 2.812 0.217 1.494 1 96.38 153 SER B CA 1
ATOM 3577 C C . SER B 1 153 ? 2.969 0.661 2.945 1 96.38 153 SER B C 1
ATOM 3579 O O . SER B 1 153 ? 1.981 0.78 3.672 1 96.38 153 SER B O 1
ATOM 3581 N N . SER B 1 154 ? 4.207 0.845 3.361 1 96.75 154 SER B N 1
ATOM 3582 C CA . SER B 1 154 ? 4.469 1.32 4.715 1 96.75 154 SER B CA 1
ATOM 3583 C C . SER B 1 154 ? 3.861 2.701 4.941 1 96.75 154 SER B C 1
ATOM 3585 O O . SER B 1 154 ? 3.299 2.973 6.004 1 96.75 154 SER B O 1
ATOM 3587 N N . PHE B 1 155 ? 3.957 3.523 3.938 1 97.62 155 PHE B N 1
ATOM 3588 C CA . PHE B 1 155 ? 3.367 4.855 4.031 1 97.62 155 PHE B CA 1
ATOM 3589 C C . PHE B 1 155 ? 1.854 4.766 4.18 1 97.62 155 PHE B C 1
ATOM 3591 O O . PHE B 1 155 ? 1.265 5.469 5.004 1 97.62 155 PHE B O 1
ATOM 3598 N N . ILE B 1 156 ? 1.267 3.947 3.41 1 97.19 156 ILE B N 1
ATOM 3599 C CA . ILE B 1 156 ? -0.183 3.797 3.465 1 97.19 156 ILE B CA 1
ATOM 3600 C C . ILE B 1 156 ? -0.604 3.348 4.863 1 97.19 156 ILE B C 1
ATOM 3602 O O . ILE B 1 156 ? -1.549 3.893 5.438 1 97.19 156 ILE B O 1
ATOM 3606 N N . GLU B 1 157 ? 0.066 2.402 5.363 1 96.25 157 GLU B N 1
ATOM 3607 C CA . GLU B 1 157 ? -0.281 1.908 6.695 1 96.25 157 GLU B CA 1
ATOM 3608 C C . GLU B 1 157 ? -0.061 2.98 7.758 1 96.25 157 GLU B C 1
ATOM 3610 O O . GLU B 1 157 ? -0.893 3.156 8.648 1 96.25 157 GLU B O 1
ATOM 3615 N N . LEU B 1 158 ? 1.047 3.639 7.648 1 97.38 158 LEU B N 1
ATOM 3616 C CA . LEU B 1 158 ? 1.344 4.727 8.57 1 97.38 158 LEU B CA 1
ATOM 3617 C C . LEU B 1 158 ? 0.231 5.773 8.555 1 97.38 158 LEU B C 1
ATOM 3619 O O . LEU B 1 158 ? -0.312 6.121 9.609 1 97.38 158 LEU B O 1
ATOM 3623 N N . MET B 1 159 ? -0.136 6.238 7.406 1 97.81 159 MET B N 1
ATOM 3624 C CA . MET B 1 159 ? -1.146 7.285 7.262 1 97.81 159 MET B CA 1
ATOM 3625 C C . MET B 1 159 ? -2.512 6.785 7.723 1 97.81 159 MET B C 1
ATOM 3627 O O . MET B 1 159 ? -3.299 7.551 8.281 1 97.81 159 MET B O 1
ATOM 3631 N N . THR B 1 160 ? -2.779 5.531 7.434 1 97.25 160 THR B N 1
ATOM 3632 C CA . THR B 1 160 ? -4.039 4.945 7.879 1 97.25 160 THR B CA 1
ATOM 3633 C C . THR B 1 160 ? -4.137 4.961 9.398 1 97.25 160 THR B C 1
ATOM 3635 O O . THR B 1 160 ? -5.156 5.363 9.961 1 97.25 160 THR B O 1
ATOM 3638 N N . ASN B 1 161 ? -3.074 4.531 10.023 1 95.31 161 ASN B N 1
ATOM 3639 C CA . ASN B 1 161 ? -3.055 4.512 11.484 1 95.31 161 ASN B CA 1
ATOM 3640 C C . ASN B 1 161 ? -3.178 5.918 12.07 1 95.31 161 ASN B C 1
ATOM 3642 O O . ASN B 1 161 ? -3.896 6.129 13.047 1 95.31 161 ASN B O 1
ATOM 3646 N N . LEU B 1 162 ? -2.521 6.844 11.492 1 96.31 162 LEU B N 1
ATOM 3647 C CA . LEU B 1 162 ? -2.566 8.234 11.945 1 96.31 162 LEU B CA 1
ATOM 3648 C C . LEU B 1 162 ? -3.971 8.805 11.789 1 96.31 162 LEU B C 1
ATOM 3650 O O . LEU B 1 162 ? -4.516 9.383 12.734 1 96.31 162 LEU B O 1
ATOM 3654 N N . THR B 1 163 ? -4.516 8.648 10.648 1 96.69 163 THR B N 1
ATOM 3655 C CA . THR B 1 163 ? -5.84 9.195 10.367 1 96.69 163 THR B CA 1
ATOM 3656 C C . THR B 1 163 ? -6.891 8.547 11.266 1 96.69 163 THR B C 1
ATOM 3658 O O . THR B 1 163 ? -7.785 9.227 11.781 1 96.69 163 THR B O 1
ATOM 3661 N N . LYS B 1 164 ? -6.73 7.262 11.445 1 94.94 164 LYS B N 1
ATOM 3662 C CA . LYS B 1 164 ? -7.645 6.559 12.336 1 94.94 164 LYS B CA 1
ATOM 3663 C C . LYS B 1 164 ? -7.602 7.148 13.742 1 94.94 164 LYS B C 1
ATOM 3665 O O . LYS B 1 164 ? -8.633 7.293 14.398 1 94.94 164 LYS B O 1
ATOM 3670 N N . ALA B 1 165 ? -6.434 7.426 14.242 1 93.56 165 ALA B N 1
ATOM 3671 C CA . ALA B 1 165 ? -6.277 8.016 15.57 1 93.56 165 ALA B CA 1
ATOM 3672 C C . ALA B 1 165 ? -7.008 9.344 15.672 1 93.56 165 ALA B C 1
ATOM 3674 O O . ALA B 1 165 ? -7.609 9.656 16.703 1 93.56 165 ALA B O 1
ATOM 3675 N N . PHE B 1 166 ? -6.988 10.156 14.648 1 93.56 166 PHE B N 1
ATOM 3676 C CA . PHE B 1 166 ? -7.699 11.43 14.633 1 93.56 166 PHE B CA 1
ATOM 3677 C C . PHE B 1 166 ? -9.211 11.203 14.609 1 93.56 166 PHE B C 1
ATOM 3679 O O . PHE B 1 166 ? -9.953 11.898 15.305 1 93.56 166 PHE B O 1
ATOM 3686 N N . VAL B 1 167 ? -9.586 10.242 13.805 1 91.81 167 VAL B N 1
ATOM 3687 C CA . VAL B 1 167 ? -11.008 9.938 13.68 1 91.81 167 VAL B CA 1
ATOM 3688 C C . VAL B 1 167 ? -11.539 9.43 15.023 1 91.81 167 VAL B C 1
ATOM 3690 O O . VAL B 1 167 ? -12.609 9.852 15.469 1 91.81 167 VAL B O 1
ATOM 3693 N N . ASP B 1 168 ? -10.805 8.57 15.625 1 89.19 168 ASP B N 1
ATOM 3694 C CA . ASP B 1 168 ? -11.227 7.961 16.875 1 89.19 168 ASP B CA 1
ATOM 3695 C C . ASP B 1 168 ? -11.25 8.984 18.016 1 89.19 168 ASP B C 1
ATOM 3697 O O . ASP B 1 168 ? -12.016 8.85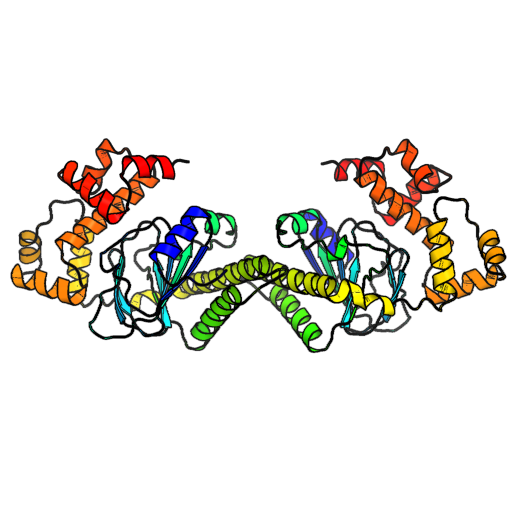2 18.969 1 89.19 168 ASP B O 1
ATOM 3701 N N . ASN B 1 169 ? -10.477 10.023 17.938 1 84.94 169 ASN B N 1
ATOM 3702 C CA . ASN B 1 169 ? -10.359 11 19.016 1 84.94 169 ASN B CA 1
ATOM 3703 C C . ASN B 1 169 ? -11.109 12.289 18.688 1 84.94 169 ASN B C 1
ATOM 3705 O O . ASN B 1 169 ? -10.906 13.312 19.344 1 84.94 169 ASN B O 1
ATOM 3709 N N . LYS B 1 170 ? -11.914 12.312 17.781 1 78.38 170 LYS B N 1
ATOM 3710 C CA . LYS B 1 170 ? -12.594 13.516 17.312 1 78.38 170 LYS B CA 1
ATOM 3711 C C . LYS B 1 170 ? -13.344 14.211 18.438 1 78.38 170 LYS B C 1
ATOM 3713 O O . LYS B 1 170 ? -13.352 15.438 18.531 1 78.38 170 LYS B O 1
ATOM 3718 N N . ASP B 1 171 ? -13.828 13.438 19.328 1 68.38 171 ASP B N 1
ATOM 3719 C CA . ASP B 1 171 ? -14.641 14.031 20.391 1 68.38 171 ASP B CA 1
ATOM 3720 C C . ASP B 1 171 ? -13.797 14.352 21.625 1 68.38 171 ASP B C 1
ATOM 3722 O O . ASP B 1 171 ? -14.219 15.109 22.5 1 68.38 171 ASP B O 1
ATOM 3726 N N . SER B 1 172 ? -12.641 13.797 21.734 1 60.88 172 SER B N 1
ATOM 3727 C CA . SER B 1 172 ? -11.867 13.922 22.969 1 60.88 172 SER B CA 1
ATOM 3728 C C . SER B 1 172 ? -10.781 14.992 22.844 1 60.88 172 SER B C 1
ATOM 3730 O O . SER B 1 172 ? -10.227 15.445 23.844 1 60.88 172 SER B O 1
ATOM 3732 N N . LEU B 1 173 ? -10.383 15.422 21.75 1 57.03 173 LEU B N 1
ATOM 3733 C CA . LEU B 1 173 ? -9.227 16.281 21.547 1 57.03 173 LEU B CA 1
ATOM 3734 C C . LEU B 1 173 ? -9.531 17.719 22 1 57.03 173 LEU B C 1
ATOM 3736 O O . LEU B 1 173 ? -8.68 18.594 21.906 1 57.03 173 LEU B O 1
ATOM 3740 N N . LEU B 1 174 ? -10.734 17.969 22.562 1 53.94 174 LEU B N 1
ATOM 3741 C CA . LEU B 1 174 ? -11.141 19.297 23.031 1 53.94 174 LEU B CA 1
ATOM 3742 C C . LEU B 1 174 ? -10.125 19.859 24.016 1 53.94 174 LEU B C 1
ATOM 3744 O O . LEU B 1 174 ? -9.953 21.078 24.125 1 53.94 174 LEU B O 1
ATOM 3748 N N . SER B 1 175 ? -9.555 18.969 24.828 1 49.97 175 SER B N 1
ATOM 3749 C CA . SER B 1 175 ? -8.969 19.516 26.062 1 49.97 175 SER B CA 1
ATOM 3750 C C . SER B 1 175 ? -7.637 20.188 25.781 1 49.97 175 SER B C 1
ATOM 3752 O O . SER B 1 175 ? -7.082 20.859 26.656 1 49.97 175 SER B O 1
ATOM 3754 N N . CYS B 1 176 ? -7.09 19.938 24.75 1 48.47 176 CYS B N 1
ATOM 3755 C CA . CYS B 1 176 ? -5.68 20.297 24.828 1 48.47 176 CYS B CA 1
ATOM 3756 C C . CYS B 1 176 ? -5.48 21.781 24.531 1 48.47 176 CYS B C 1
ATOM 3758 O O . CYS B 1 176 ? -4.375 22.312 24.672 1 48.47 176 CYS B O 1
ATOM 3760 N N . TYR B 1 177 ? -6.629 22.422 24.016 1 50.09 177 TYR B N 1
ATOM 3761 C CA . TYR B 1 177 ? -6.418 23.844 23.781 1 50.09 177 TYR B CA 1
ATOM 3762 C C . TYR B 1 177 ? -6.594 24.656 25.062 1 50.09 177 TYR B C 1
ATOM 3764 O O . TYR B 1 177 ? -7.578 24.469 25.781 1 50.09 177 TYR B O 1
ATOM 3772 N N . LYS B 1 178 ? -5.562 25 25.672 1 50.09 178 LYS B N 1
ATOM 3773 C CA . LYS B 1 178 ? -5.629 25.812 26.875 1 50.09 178 LYS B CA 1
ATOM 3774 C C . LYS B 1 178 ? -6.359 27.125 26.609 1 50.09 178 LYS B C 1
ATOM 3776 O O . LYS B 1 178 ? -5.816 28.031 25.969 1 50.09 178 LYS B O 1
ATOM 3781 N N . TYR B 1 179 ? -7.641 27.156 26.516 1 47.09 179 TYR B N 1
ATOM 3782 C CA . TYR B 1 179 ? -8.438 28.359 26.422 1 47.09 179 TYR B CA 1
ATOM 3783 C C . TYR B 1 179 ? -8.016 29.375 27.484 1 47.09 179 TYR B C 1
ATOM 3785 O O . TYR B 1 179 ? -8.078 30.594 27.25 1 47.09 179 TYR B O 1
ATOM 3793 N N . ASN B 1 180 ? -7.789 28.891 28.609 1 53.62 180 ASN B N 1
ATOM 3794 C CA . ASN B 1 180 ? -7.824 29.891 29.672 1 53.62 180 ASN B CA 1
ATOM 3795 C C . ASN B 1 180 ? -6.727 30.938 29.484 1 53.62 180 ASN B C 1
ATOM 3797 O O . ASN B 1 180 ? -6.555 31.812 30.328 1 53.62 180 ASN B O 1
ATOM 3801 N N . ASN B 1 181 ? -6.055 30.922 28.234 1 78 181 ASN B N 1
ATOM 3802 C CA . ASN B 1 181 ? -4.906 31.828 28.281 1 78 181 ASN B CA 1
ATOM 3803 C C . ASN B 1 181 ? -5.148 33.094 27.438 1 78 181 ASN B C 1
ATOM 3805 O O . ASN B 1 181 ? -5.867 33.031 26.453 1 78 181 ASN B O 1
ATOM 3809 N N . LYS B 1 182 ? -5.152 34.25 28.094 1 87.19 182 LYS B N 1
ATOM 3810 C CA . LYS B 1 182 ? -5.242 35.594 27.516 1 87.19 182 LYS B CA 1
ATOM 3811 C C . LYS B 1 182 ? -4.738 35.594 26.078 1 87.19 182 LYS B C 1
ATOM 3813 O O . LYS B 1 182 ? -5.332 36.219 25.203 1 87.19 182 LYS B O 1
ATOM 3818 N N . ILE B 1 183 ? -3.889 34.781 25.812 1 89.94 183 ILE B N 1
ATOM 3819 C CA . ILE B 1 183 ? -3.285 34.719 24.484 1 89.94 183 ILE B CA 1
ATOM 3820 C C . ILE B 1 183 ? -4.238 34.062 23.516 1 89.94 183 ILE B C 1
ATOM 3822 O O . ILE B 1 183 ? -4.398 34.5 22.375 1 89.94 183 ILE B O 1
ATOM 3826 N N . GLN B 1 184 ? -4.887 33.094 23.891 1 88.56 184 GLN B N 1
ATOM 3827 C CA . GLN B 1 184 ? -5.848 32.406 23.031 1 88.56 184 GLN B CA 1
ATOM 3828 C C . GLN B 1 184 ? -7.02 33.312 22.688 1 88.56 184 GLN B C 1
ATOM 3830 O O . GLN B 1 184 ? -7.547 33.25 21.578 1 88.56 184 GLN B O 1
ATOM 3835 N N . GLU B 1 185 ? -7.395 34.031 23.672 1 90.75 185 GLU B N 1
ATOM 3836 C CA . GLU B 1 185 ? -8.461 35 23.422 1 90.75 185 GLU B CA 1
ATOM 3837 C C . GLU B 1 185 ? -8.047 36.031 22.375 1 90.75 185 GLU B C 1
ATOM 3839 O O . GLU B 1 185 ? -8.844 36.406 21.516 1 90.75 185 GLU B O 1
ATOM 3844 N N . ILE B 1 186 ? -6.848 36.438 22.547 1 93.81 186 ILE B N 1
ATOM 3845 C CA . ILE B 1 186 ? -6.324 37.438 21.594 1 93.81 186 ILE B CA 1
ATOM 3846 C C . ILE B 1 186 ? -6.273 36.812 20.203 1 93.81 186 ILE B C 1
ATOM 3848 O O . ILE B 1 186 ? -6.75 37.438 19.234 1 93.81 186 ILE B O 1
ATOM 3852 N N . ILE B 1 187 ? -5.785 35.656 20.109 1 91.94 187 ILE B N 1
ATOM 3853 C CA . ILE B 1 187 ? -5.688 34.938 18.844 1 91.94 187 ILE B CA 1
ATOM 3854 C C . ILE B 1 187 ? -7.082 34.75 18.25 1 91.94 187 ILE B C 1
ATOM 3856 O O . ILE B 1 187 ? -7.301 35.031 17.062 1 91.94 187 ILE B O 1
ATOM 3860 N N . GLY B 1 188 ? -7.977 34.281 19.047 1 91.62 188 GLY B N 1
ATOM 3861 C CA . GLY B 1 188 ? -9.344 34.094 18.609 1 91.62 188 GLY B CA 1
ATOM 3862 C C . GLY B 1 188 ? -9.984 35.344 18.078 1 91.62 188 GLY B C 1
ATOM 3863 O O . GLY B 1 188 ? -10.633 35.344 17.016 1 91.62 188 GLY B O 1
ATOM 3864 N N . TYR B 1 189 ? -9.797 36.375 18.812 1 94.12 189 TYR B N 1
ATOM 3865 C CA . TYR B 1 189 ? -10.359 37.656 18.406 1 94.12 189 TYR B CA 1
ATOM 3866 C C . TYR B 1 189 ? -9.773 38.125 17.062 1 94.12 189 TYR B C 1
ATOM 3868 O O . TYR B 1 189 ? -10.5 38.562 16.172 1 94.12 189 TYR B O 1
ATOM 3876 N N . ILE B 1 190 ? -8.477 38 16.984 1 94.12 190 ILE B N 1
ATOM 3877 C CA . ILE B 1 190 ? -7.801 38.375 15.742 1 94.12 190 ILE B CA 1
ATOM 3878 C C . ILE B 1 190 ? -8.367 37.562 14.578 1 94.12 190 ILE B C 1
ATOM 3880 O O . ILE B 1 190 ? -8.672 38.125 13.516 1 94.12 190 ILE B O 1
ATOM 3884 N N . ASN B 1 191 ? -8.477 36.344 14.773 1 92.5 191 ASN B N 1
ATOM 3885 C CA . ASN B 1 191 ? -8.961 35.469 13.719 1 92.5 191 ASN B CA 1
ATOM 3886 C C . ASN B 1 191 ? -10.383 35.812 13.305 1 92.5 191 ASN B C 1
ATOM 3888 O O . ASN B 1 191 ? -10.711 35.812 12.117 1 92.5 191 ASN B O 1
ATOM 3892 N N . ASP B 1 192 ? -11.219 36.125 14.266 1 93.62 192 ASP B N 1
ATOM 3893 C CA . ASP B 1 192 ? -12.617 36.438 14 1 93.62 192 ASP B CA 1
ATOM 3894 C C . ASP B 1 192 ? -12.727 37.75 13.227 1 93.62 192 ASP B C 1
ATOM 3896 O O . ASP B 1 192 ? -13.734 38.031 12.562 1 93.62 192 ASP B O 1
ATOM 3900 N N . HIS B 1 193 ? -11.695 38.562 13.305 1 95.06 193 HIS B N 1
ATOM 3901 C CA . HIS B 1 193 ? -11.758 39.906 12.719 1 95.06 193 HIS B CA 1
ATOM 3902 C C . HIS B 1 193 ? -10.617 40.125 11.734 1 95.06 193 HIS B C 1
ATOM 3904 O O . HIS B 1 193 ? -10.227 41.281 11.484 1 95.06 193 HIS B O 1
ATOM 3910 N N . VAL B 1 194 ? -10.086 39.094 11.211 1 94 194 VAL B N 1
ATOM 3911 C CA . VAL B 1 194 ? -8.82 39.156 10.484 1 94 194 VAL B CA 1
ATOM 3912 C C . VAL B 1 194 ? -9 39.906 9.172 1 94 194 VAL B C 1
ATOM 3914 O O . VAL B 1 194 ? -8.055 40.5 8.664 1 94 194 VAL B O 1
ATOM 3917 N N . ILE B 1 195 ? -10.18 40 8.656 1 93.5 195 ILE B N 1
ATOM 3918 C CA . ILE B 1 195 ? -10.414 40.625 7.367 1 93.5 195 ILE B CA 1
ATOM 3919 C C . ILE B 1 195 ? -10.727 42.094 7.57 1 93.5 195 ILE B C 1
ATOM 3921 O O . ILE B 1 195 ? -10.836 42.875 6.602 1 93.5 195 ILE B O 1
ATOM 3925 N N . GLU B 1 196 ? -10.906 42.5 8.805 1 93.25 196 GLU B N 1
ATOM 3926 C CA . GLU B 1 196 ? -11.156 43.906 9.148 1 93.25 196 GLU B CA 1
ATOM 3927 C C . GLU B 1 196 ? -9.852 44.656 9.383 1 93.25 196 GLU B C 1
ATOM 3929 O O . GLU B 1 196 ? -8.766 44.062 9.297 1 93.25 196 GLU B O 1
ATOM 3934 N N . ASN B 1 197 ? -10.023 45.969 9.539 1 90.5 197 ASN B N 1
ATOM 3935 C CA . ASN B 1 197 ? -8.859 46.75 9.883 1 90.5 197 ASN B CA 1
ATOM 3936 C C . ASN B 1 197 ? -8.547 46.688 11.375 1 90.5 197 ASN B C 1
ATOM 3938 O O . ASN B 1 197 ? -8.953 47.594 12.133 1 90.5 197 ASN B O 1
ATOM 3942 N N . ILE B 1 198 ? -7.859 45.688 11.758 1 91.88 198 ILE B N 1
ATOM 3943 C CA . ILE B 1 198 ? -7.504 45.5 13.164 1 91.88 198 ILE B CA 1
ATOM 3944 C C . ILE B 1 198 ? -6.113 46.062 13.43 1 91.88 198 ILE B C 1
ATOM 3946 O O . ILE B 1 198 ? -5.164 45.781 12.703 1 91.88 198 ILE B O 1
ATOM 3950 N N . THR B 1 199 ? -6.023 46.969 14.414 1 92.94 199 THR B N 1
ATOM 3951 C CA . THR B 1 199 ? -4.754 47.594 14.812 1 92.94 199 THR B CA 1
ATOM 3952 C C . THR B 1 199 ? -4.375 47.156 16.219 1 92.94 199 THR B C 1
ATOM 3954 O O . THR B 1 199 ? -5.215 46.656 16.984 1 92.94 199 THR B O 1
ATOM 3957 N N . ILE B 1 200 ? -3.119 47.375 16.484 1 95.56 200 ILE B N 1
ATOM 3958 C CA . ILE B 1 200 ? -2.635 47.062 17.828 1 95.56 200 ILE B CA 1
ATOM 3959 C C . ILE B 1 200 ? -3.402 47.906 18.844 1 95.56 200 ILE B C 1
ATOM 3961 O O . ILE B 1 200 ? -3.74 47.438 19.922 1 95.56 200 ILE B O 1
ATOM 3965 N N . THR B 1 201 ? -3.637 49.094 18.438 1 95.5 201 THR B N 1
ATOM 3966 C CA . THR B 1 201 ? -4.379 50 19.312 1 95.5 201 THR B CA 1
ATOM 3967 C C . THR B 1 201 ? -5.766 49.438 19.625 1 95.5 201 THR B C 1
ATOM 3969 O O . THR B 1 201 ? -6.188 49.406 20.781 1 95.5 201 THR B O 1
ATOM 3972 N N . HIS B 1 202 ? -6.422 49.031 18.625 1 94.88 202 HIS B N 1
ATOM 3973 C CA . HIS B 1 202 ? -7.742 48.438 18.781 1 94.88 202 HIS B CA 1
ATOM 3974 C C . HIS B 1 202 ? -7.688 47.219 19.703 1 94.88 202 HIS B C 1
ATOM 3976 O O . HIS B 1 202 ? -8.539 47.062 20.578 1 94.88 202 HIS B O 1
ATOM 3982 N N . LEU B 1 203 ? -6.719 46.406 19.5 1 96.06 203 LEU B N 1
ATOM 3983 C CA . LEU B 1 203 ? -6.578 45.188 20.297 1 96.06 203 LEU B CA 1
ATOM 3984 C C . LEU B 1 203 ? -6.293 45.5 21.75 1 96.06 203 LEU B C 1
ATOM 3986 O O . LEU B 1 203 ? -6.875 44.906 22.656 1 96.06 203 LEU B O 1
ATOM 3990 N N . ALA B 1 204 ? -5.402 46.406 21.953 1 95.62 204 ALA B N 1
ATOM 3991 C CA . ALA B 1 204 ? -5.055 46.844 23.312 1 95.62 204 ALA B CA 1
ATOM 3992 C C . ALA B 1 204 ? -6.281 47.344 24.047 1 95.62 204 ALA B C 1
ATOM 3994 O O . ALA B 1 204 ? -6.516 47 25.203 1 95.62 204 ALA B O 1
ATOM 3995 N N . GLU B 1 205 ? -7.055 48.125 23.406 1 95.94 205 GLU B N 1
ATOM 3996 C CA . GLU B 1 205 ? -8.273 48.688 24 1 95.94 205 GLU B CA 1
ATOM 3997 C C . GLU B 1 205 ? -9.289 47.594 24.297 1 95.94 205 GLU B C 1
ATOM 3999 O O . GLU B 1 205 ? -9.875 47.562 25.375 1 95.94 205 GLU B O 1
ATOM 4004 N N . HIS B 1 206 ? -9.453 46.719 23.391 1 95.31 206 HIS B N 1
ATOM 4005 C CA . HIS B 1 206 ? -10.445 45.656 23.516 1 95.31 206 HIS B CA 1
ATOM 4006 C C . HIS B 1 206 ? -10.125 44.75 24.719 1 95.31 206 HIS B C 1
ATOM 4008 O O . HIS B 1 206 ? -11.031 44.281 25.406 1 95.31 206 HIS B O 1
ATOM 4014 N N . PHE B 1 207 ? -8.898 44.562 24.922 1 95.38 207 PHE B N 1
ATOM 4015 C CA . PHE B 1 207 ? -8.5 43.625 25.953 1 95.38 207 PHE B CA 1
ATOM 4016 C C . PHE B 1 207 ? -8.039 44.344 27.219 1 95.38 207 PHE B C 1
ATOM 4018 O O . PHE B 1 207 ? -7.535 43.719 28.156 1 95.38 207 PHE B O 1
ATOM 4025 N N . PHE B 1 208 ? -8.133 45.625 27.203 1 95.75 208 PHE B N 1
ATOM 4026 C CA . PHE B 1 208 ? -7.809 46.5 28.344 1 95.75 208 PHE B CA 1
ATOM 4027 C C . PHE B 1 208 ? -6.348 46.344 28.75 1 95.75 208 PHE B C 1
ATOM 4029 O O . PHE B 1 208 ? -6.043 46.125 29.938 1 95.75 208 PHE B O 1
ATOM 4036 N N . LEU B 1 209 ? -5.496 46.438 27.766 1 95.62 209 LEU B N 1
ATOM 4037 C CA . LEU B 1 209 ? -4.051 46.344 27.938 1 95.62 209 LEU B CA 1
ATOM 4038 C C . LEU B 1 209 ? -3.354 47.531 27.25 1 95.62 209 LEU B C 1
ATOM 4040 O O . LEU B 1 209 ? -3.951 48.219 26.422 1 95.62 209 LEU B O 1
ATOM 4044 N N . SER B 1 210 ? -2.105 47.719 27.625 1 96.38 210 SER B N 1
ATOM 4045 C CA . SER B 1 210 ? -1.311 48.688 26.875 1 96.38 210 SER B CA 1
ATOM 4046 C C . SER B 1 210 ? -0.805 48.094 25.562 1 96.38 210 SER B C 1
ATOM 4048 O O . SER B 1 210 ? -0.699 46.875 25.453 1 96.38 210 SER B O 1
ATOM 4050 N N . GLU B 1 211 ? -0.51 48.844 24.656 1 96.44 211 GLU B N 1
ATOM 4051 C CA . GLU B 1 211 ? 0.004 48.375 23.359 1 96.44 211 GLU B CA 1
ATOM 4052 C C . GLU B 1 211 ? 1.318 47.625 23.547 1 96.44 211 GLU B C 1
ATOM 4054 O O . GLU B 1 211 ? 1.523 46.594 22.938 1 96.44 211 GLU B O 1
ATOM 4059 N N . SER B 1 212 ? 2.115 48.188 24.406 1 96.31 212 SER B N 1
ATOM 4060 C CA . SER B 1 212 ? 3.41 47.562 24.641 1 96.31 212 SER B CA 1
ATOM 4061 C C . SER B 1 212 ? 3.252 46.188 25.297 1 96.31 212 SER B C 1
ATOM 4063 O O . SER B 1 212 ? 3.967 45.25 24.938 1 96.31 212 SER B O 1
ATOM 4065 N N . TYR B 1 213 ? 2.391 46.125 26.141 1 94.81 213 TYR B N 1
ATOM 4066 C CA . TYR B 1 213 ? 2.213 44.875 26.891 1 94.81 213 TYR B CA 1
ATOM 4067 C C . TYR B 1 213 ? 1.609 43.812 26.016 1 94.81 213 TYR B C 1
ATOM 4069 O O . TYR B 1 213 ? 2.062 42.656 26.031 1 94.81 213 TYR B O 1
ATOM 4077 N N . ILE B 1 214 ? 0.584 44.094 25.266 1 95.31 214 ILE B N 1
ATOM 4078 C CA . ILE B 1 214 ? -0.067 43.062 24.438 1 95.31 214 ILE B CA 1
ATOM 4079 C C . ILE B 1 214 ? 0.918 42.562 23.391 1 95.31 214 ILE B C 1
ATOM 4081 O O . ILE B 1 214 ? 0.92 41.344 23.078 1 95.31 214 ILE B O 1
ATOM 4085 N N . CYS B 1 215 ? 1.706 43.406 22.828 1 95.81 215 CYS B N 1
ATOM 4086 C CA . CYS B 1 215 ? 2.721 42.969 21.859 1 95.81 215 CYS B CA 1
ATOM 4087 C C . CYS B 1 215 ? 3.746 42.062 22.531 1 95.81 215 CYS B C 1
ATOM 4089 O O . CYS B 1 215 ? 4.121 41.031 21.953 1 95.81 215 CYS B O 1
ATOM 4091 N N . ARG B 1 216 ? 4.129 42.406 23.688 1 93.88 216 ARG B N 1
ATOM 4092 C CA . ARG B 1 216 ? 5.145 41.656 24.422 1 93.88 216 ARG B CA 1
ATOM 4093 C C . ARG B 1 216 ? 4.648 40.25 24.766 1 93.88 216 ARG B C 1
ATOM 4095 O O . ARG B 1 216 ? 5.336 39.281 24.5 1 93.88 216 ARG B O 1
ATOM 4102 N N . ILE B 1 217 ? 3.527 40.125 25.297 1 91.38 217 ILE B N 1
ATOM 4103 C CA . ILE B 1 217 ? 3.045 38.844 25.75 1 91.38 217 ILE B CA 1
ATOM 4104 C C . ILE B 1 217 ? 2.725 37.969 24.547 1 91.38 217 ILE B C 1
ATOM 4106 O O . ILE B 1 217 ? 2.893 36.75 24.609 1 91.38 217 ILE B O 1
ATOM 4110 N N . PHE B 1 218 ? 2.223 38.562 23.516 1 92.5 218 PHE B N 1
ATOM 4111 C CA . PHE B 1 218 ? 1.94 37.812 22.312 1 92.5 218 PHE B CA 1
ATOM 4112 C C . PHE B 1 218 ? 3.217 37.188 21.75 1 92.5 218 PHE B C 1
ATOM 4114 O O . PHE B 1 218 ? 3.26 36 21.453 1 92.5 218 PHE B O 1
ATOM 4121 N N . LYS B 1 219 ? 4.215 37.969 21.641 1 90.62 219 LYS B N 1
ATOM 4122 C CA . LYS B 1 219 ? 5.492 37.5 21.109 1 90.62 219 LYS B CA 1
ATOM 4123 C C . LYS B 1 219 ? 6.109 36.438 22.016 1 90.62 219 LYS B C 1
ATOM 4125 O O . LYS B 1 219 ? 6.668 35.438 21.516 1 90.62 219 LYS B O 1
ATOM 4130 N N . LEU B 1 220 ? 6.035 36.656 23.234 1 87 220 LEU B N 1
ATOM 4131 C CA . LEU B 1 220 ? 6.582 35.688 24.188 1 87 220 LEU B CA 1
ATOM 4132 C C . LEU B 1 220 ? 5.879 34.344 24.078 1 87 220 LEU B C 1
ATOM 4134 O O . LEU B 1 220 ? 6.516 33.281 24.188 1 87 220 LEU B O 1
ATOM 4138 N N . ALA B 1 221 ? 4.633 34.406 23.859 1 85.75 221 ALA B N 1
ATOM 4139 C CA . ALA B 1 221 ? 3.828 33.188 23.859 1 85.75 221 ALA B CA 1
ATOM 4140 C C . ALA B 1 221 ? 3.924 32.469 22.5 1 85.75 221 ALA B C 1
ATOM 4142 O O . ALA B 1 221 ? 3.977 31.25 22.453 1 85.75 221 ALA B O 1
ATOM 4143 N N . THR B 1 222 ? 3.93 33.219 21.391 1 86.81 222 THR B N 1
ATOM 4144 C CA . THR B 1 222 ? 3.768 32.625 20.078 1 86.81 222 THR B CA 1
ATOM 4145 C C . THR B 1 222 ? 5.094 32.625 19.328 1 86.81 222 THR B C 1
ATOM 4147 O O . THR B 1 222 ? 5.246 31.891 18.344 1 86.81 222 THR B O 1
ATOM 4150 N N . GLY B 1 223 ? 5.941 33.5 19.719 1 84.19 223 GLY B N 1
ATOM 4151 C CA . GLY B 1 223 ? 7.23 33.594 19.047 1 84.19 223 GLY B CA 1
ATOM 4152 C C . GLY B 1 223 ? 7.215 34.562 17.875 1 84.19 223 GLY B C 1
ATOM 4153 O O . GLY B 1 223 ? 8.242 34.781 17.234 1 84.19 223 GLY B O 1
ATOM 4154 N N . THR B 1 224 ? 6.102 35.156 17.625 1 88.56 224 THR B N 1
ATOM 4155 C CA . THR B 1 224 ? 5.984 36.062 16.5 1 88.56 224 THR B CA 1
ATOM 4156 C C . THR B 1 224 ? 5.199 37.312 16.891 1 88.56 224 THR B C 1
ATOM 4158 O O . THR B 1 224 ? 4.707 37.406 18.016 1 88.56 224 THR B O 1
ATOM 4161 N N . THR B 1 225 ? 5.16 38.281 16.016 1 93.12 225 THR B N 1
ATOM 4162 C CA . THR B 1 225 ? 4.453 39.531 16.312 1 93.12 225 THR B CA 1
ATOM 4163 C C . THR B 1 225 ? 3 39.469 15.852 1 93.12 225 THR B C 1
ATOM 4165 O O . THR B 1 225 ? 2.666 38.656 14.969 1 93.12 225 THR B O 1
ATOM 4168 N N . ILE B 1 226 ? 2.23 40.312 16.391 1 94.56 226 ILE B N 1
ATOM 4169 C CA . ILE B 1 226 ? 0.812 40.375 16.062 1 94.56 226 ILE B CA 1
ATOM 4170 C C . ILE B 1 226 ? 0.648 40.688 14.578 1 94.56 226 ILE B C 1
ATOM 4172 O O . ILE B 1 226 ? -0.129 40.031 13.875 1 94.56 226 ILE B O 1
ATOM 4176 N N . ASN B 1 227 ? 1.353 41.625 14.094 1 93.88 227 ASN B N 1
ATOM 4177 C CA . ASN B 1 227 ? 1.229 42 12.695 1 93.88 227 ASN B CA 1
ATOM 4178 C C . ASN B 1 227 ? 1.629 40.875 11.75 1 93.88 227 ASN B C 1
ATOM 4180 O O . ASN B 1 227 ? 0.969 40.656 10.734 1 93.88 227 ASN B O 1
ATOM 4184 N N . LYS B 1 228 ? 2.719 40.219 12.078 1 92.69 228 LYS B N 1
ATOM 4185 C CA . LYS B 1 228 ? 3.135 39.062 11.266 1 92.69 228 LYS B CA 1
ATOM 4186 C C . LYS B 1 228 ? 2.078 37.969 11.273 1 92.69 228 LYS B C 1
ATOM 4188 O O . LYS B 1 228 ? 1.827 37.344 10.25 1 92.69 228 LYS B O 1
ATOM 4193 N N . TYR B 1 229 ? 1.532 37.812 12.422 1 93.06 229 TYR B N 1
ATOM 4194 C CA . TYR B 1 229 ? 0.483 36.812 12.562 1 93.06 229 TYR B CA 1
ATOM 4195 C C . TYR B 1 229 ? -0.728 37.156 11.703 1 93.06 229 TYR B C 1
ATOM 4197 O O . TYR B 1 229 ? -1.256 36.312 10.984 1 93.06 229 TYR B O 1
ATOM 4205 N N . ILE B 1 230 ? -1.192 38.344 11.789 1 94.25 230 ILE B N 1
ATOM 4206 C CA . ILE B 1 230 ? -2.338 38.812 11.016 1 94.25 230 ILE B CA 1
ATOM 4207 C C . ILE B 1 230 ? -2.066 38.594 9.523 1 94.25 230 ILE B C 1
ATOM 4209 O O . ILE B 1 230 ? -2.908 38.062 8.805 1 94.25 230 ILE B O 1
ATOM 4213 N N . THR B 1 231 ? -0.928 39 9.102 1 93.31 231 THR B N 1
ATOM 4214 C CA . THR B 1 231 ? -0.553 38.875 7.695 1 93.31 231 THR B CA 1
ATOM 4215 C C . THR B 1 231 ? -0.579 37.406 7.266 1 93.31 231 THR B C 1
ATOM 4217 O O . THR B 1 231 ? -1.106 37.062 6.199 1 93.31 231 THR B O 1
ATOM 4220 N N . ALA B 1 232 ? -0.02 36.562 8.078 1 92.5 232 ALA B N 1
ATOM 4221 C CA . ALA B 1 232 ? 0.026 35.156 7.77 1 92.5 232 ALA B CA 1
ATOM 4222 C C . ALA B 1 232 ? -1.38 34.562 7.641 1 92.5 232 ALA B C 1
ATOM 4224 O O . ALA B 1 232 ? -1.647 33.781 6.742 1 92.5 232 ALA B O 1
ATOM 4225 N N . ARG B 1 233 ? -2.203 34.938 8.508 1 93.62 233 ARG B N 1
ATOM 4226 C CA . ARG B 1 233 ? -3.584 34.469 8.469 1 93.62 233 ARG B CA 1
ATOM 4227 C C . ARG B 1 233 ? -4.285 34.906 7.191 1 93.62 233 ARG B C 1
ATOM 4229 O O . ARG B 1 233 ? -5.012 34.156 6.566 1 93.62 233 ARG B O 1
ATOM 4236 N N . ARG B 1 234 ? -4.082 36.156 6.883 1 93.81 234 ARG B N 1
ATOM 4237 C CA . ARG B 1 234 ? -4.688 36.688 5.668 1 93.81 234 ARG B CA 1
ATOM 4238 C C . ARG B 1 234 ? -4.172 35.969 4.43 1 93.81 234 ARG B C 1
ATOM 4240 O O . ARG B 1 234 ? -4.93 35.688 3.5 1 93.81 234 ARG B O 1
ATOM 4247 N N . ILE B 1 235 ? -2.895 35.656 4.461 1 91.56 235 ILE B N 1
ATOM 4248 C CA . ILE B 1 235 ? -2.305 34.906 3.35 1 91.56 235 ILE B CA 1
ATOM 4249 C C . ILE B 1 235 ? -2.918 33.531 3.27 1 91.56 235 ILE B C 1
ATOM 4251 O O . ILE B 1 235 ? -3.176 33 2.178 1 91.56 235 ILE B O 1
ATOM 4255 N N . SER B 1 236 ? -3.096 32.906 4.387 1 93.06 236 SER B N 1
ATOM 4256 C CA . SER B 1 236 ? -3.748 31.609 4.43 1 93.06 236 SER B CA 1
ATOM 4257 C C . SER B 1 236 ? -5.117 31.641 3.764 1 93.06 236 SER B C 1
ATOM 4259 O O . SER B 1 236 ? -5.457 30.766 2.973 1 93.06 236 SER B O 1
ATOM 4261 N N . ILE B 1 237 ? -5.848 32.625 4.047 1 92.56 237 ILE B N 1
ATOM 4262 C CA . ILE B 1 237 ? -7.18 32.812 3.479 1 92.56 237 ILE B CA 1
ATOM 4263 C C . ILE B 1 237 ? -7.074 33.031 1.973 1 92.56 237 ILE B C 1
ATOM 4265 O O . ILE B 1 237 ? -7.82 32.438 1.193 1 92.56 237 ILE B O 1
ATOM 4269 N N . ALA B 1 238 ? -6.16 33.844 1.609 1 91.94 238 ALA B N 1
ATOM 4270 C CA . ALA B 1 238 ? -5.961 34.125 0.194 1 91.94 238 ALA B CA 1
ATOM 4271 C C . ALA B 1 238 ? -5.637 32.875 -0.597 1 91.94 238 ALA B C 1
ATOM 4273 O O . ALA B 1 238 ? -6.191 32.656 -1.676 1 91.94 238 ALA B O 1
ATOM 4274 N N . LYS B 1 239 ? -4.75 32.125 -0.05 1 90.44 239 LYS B N 1
ATOM 4275 C CA . LYS B 1 239 ? -4.359 30.875 -0.704 1 90.44 239 LYS B CA 1
ATOM 4276 C C . LYS B 1 239 ? -5.562 29.969 -0.921 1 90.44 239 LYS B C 1
ATOM 4278 O O . LYS B 1 239 ? -5.723 29.391 -1.997 1 90.44 239 LYS B O 1
ATOM 4283 N N . SER B 1 240 ? -6.301 29.859 0.047 1 89.94 240 SER B N 1
ATOM 4284 C CA . SER B 1 240 ? -7.496 29.016 -0.032 1 89.94 240 SER B CA 1
ATOM 4285 C C . SER B 1 240 ? -8.469 29.547 -1.085 1 89.94 240 SER B C 1
ATOM 4287 O O . SER B 1 240 ? -8.984 28.781 -1.896 1 89.94 240 SER B O 1
ATOM 4289 N N . LEU B 1 241 ? -8.68 30.812 -1.09 1 91.62 241 LEU B N 1
ATOM 4290 C CA . LEU B 1 241 ? -9.594 31.422 -2.045 1 91.62 241 LEU B CA 1
ATOM 4291 C C . LEU B 1 241 ? -9.102 31.219 -3.475 1 91.62 241 LEU B C 1
ATOM 4293 O O . LEU B 1 241 ? -9.883 30.859 -4.359 1 91.62 241 LEU B O 1
ATOM 4297 N N . LEU B 1 242 ? -7.855 31.406 -3.65 1 89.25 242 LEU B N 1
ATOM 4298 C CA . LEU B 1 242 ? -7.273 31.266 -4.98 1 89.25 242 LEU B CA 1
ATOM 4299 C C . LEU B 1 242 ? -7.371 29.828 -5.469 1 89.25 242 LEU B C 1
ATOM 4301 O O . LEU B 1 242 ? -7.656 29.578 -6.645 1 89.25 242 LEU B O 1
ATOM 4305 N N . SER B 1 243 ? -7.125 28.953 -4.555 1 86.56 243 SER B N 1
ATOM 4306 C CA . SER B 1 243 ? -7.18 27.531 -4.902 1 86.56 243 SER B CA 1
ATOM 4307 C C . SER B 1 243 ? -8.602 27.109 -5.262 1 86.56 243 SER B C 1
ATOM 4309 O O . SER B 1 243 ? -8.797 26.125 -5.973 1 86.56 243 SER B O 1
ATOM 4311 N N . ASN B 1 244 ? -9.539 27.875 -4.805 1 85.69 244 ASN B N 1
ATOM 4312 C CA . ASN B 1 244 ? -10.938 27.562 -5.062 1 85.69 244 ASN B CA 1
ATOM 4313 C C . ASN B 1 244 ? -11.5 28.391 -6.215 1 85.69 244 ASN B C 1
ATOM 4315 O O . ASN B 1 244 ? -12.719 28.484 -6.387 1 85.69 244 ASN B O 1
ATOM 4319 N N . GLY B 1 245 ? -10.625 29.125 -6.891 1 85.25 245 GLY B N 1
ATOM 4320 C CA . GLY B 1 245 ? -11.008 29.719 -8.164 1 85.25 245 GLY B CA 1
ATOM 4321 C C . GLY B 1 245 ? -11.328 31.203 -8.062 1 85.25 245 GLY B C 1
ATOM 4322 O O . GLY B 1 245 ? -11.789 31.797 -9.031 1 85.25 245 GLY B O 1
ATOM 4323 N N . SER B 1 246 ? -11.109 31.828 -6.938 1 87.44 246 SER B N 1
ATOM 4324 C CA . SER B 1 246 ? -11.367 33.25 -6.805 1 87.44 246 SER B CA 1
ATOM 4325 C C . SER B 1 246 ? -10.445 34.062 -7.703 1 87.44 246 SER B C 1
ATOM 4327 O O . SER B 1 246 ? -9.328 33.625 -8 1 87.44 246 SER B O 1
ATOM 4329 N N . SER B 1 247 ? -10.992 35.25 -8.031 1 86.69 247 SER B N 1
ATOM 4330 C CA . SER B 1 247 ? -10.203 36.125 -8.883 1 86.69 247 SER B CA 1
ATOM 4331 C C . SER B 1 247 ? -9.07 36.781 -8.109 1 86.69 247 SER B C 1
ATOM 4333 O O . SER B 1 247 ? -9.25 37.156 -6.949 1 86.69 247 SER B O 1
ATOM 4335 N N . ILE B 1 248 ? -8.016 37.031 -8.797 1 83.44 248 ILE B N 1
ATOM 4336 C CA . ILE B 1 248 ? -6.816 37.625 -8.203 1 83.44 248 ILE B CA 1
ATOM 4337 C C . ILE B 1 248 ? -7.086 39.094 -7.84 1 83.44 248 ILE B C 1
ATOM 4339 O O . ILE B 1 248 ? -6.539 39.594 -6.863 1 83.44 248 ILE B O 1
ATOM 4343 N N . SER B 1 249 ? -7.961 39.625 -8.633 1 84.06 249 SER B N 1
ATOM 4344 C CA . SER B 1 249 ? -8.195 41.062 -8.484 1 84.06 249 SER B CA 1
ATOM 4345 C C . SER B 1 249 ? -8.93 41.375 -7.188 1 84.06 249 SER B C 1
ATOM 4347 O O . SER B 1 249 ? -8.727 42.438 -6.59 1 84.06 249 SER B O 1
ATOM 4349 N N . ASP B 1 250 ? -9.672 40.438 -6.723 1 88.19 250 ASP B N 1
ATOM 4350 C CA . ASP B 1 250 ? -10.531 40.781 -5.586 1 88.19 250 ASP B CA 1
ATOM 4351 C C . ASP B 1 250 ? -10.062 40.062 -4.324 1 88.19 250 ASP B C 1
ATOM 4353 O O . ASP B 1 250 ? -10.523 40.344 -3.221 1 88.19 250 ASP B O 1
ATOM 4357 N N . VAL B 1 251 ? -9.086 39.219 -4.441 1 93.12 251 VAL B N 1
ATOM 4358 C CA . VAL B 1 251 ? -8.727 38.312 -3.348 1 93.12 251 VAL B CA 1
ATOM 4359 C C . VAL B 1 251 ? -8.062 39.094 -2.227 1 93.12 251 VAL B C 1
ATOM 4361 O O . VAL B 1 251 ? -8.266 38.812 -1.045 1 93.12 251 VAL B O 1
ATOM 4364 N N . TYR B 1 252 ? -7.285 40.125 -2.58 1 91.94 252 TYR B N 1
ATOM 4365 C CA . TYR B 1 252 ? -6.539 40.812 -1.541 1 91.94 252 TYR B CA 1
ATOM 4366 C C . TYR B 1 252 ? -7.48 41.562 -0.613 1 91.94 252 TYR B C 1
ATOM 4368 O O . TYR B 1 252 ? -7.234 41.656 0.591 1 91.94 252 TYR B O 1
ATOM 4376 N N . ILE B 1 253 ? -8.641 42.031 -1.107 1 91.56 253 ILE B N 1
ATOM 4377 C CA . ILE B 1 253 ? -9.641 42.688 -0.294 1 91.56 253 ILE B CA 1
ATOM 4378 C C . ILE B 1 253 ? -10.414 41.688 0.542 1 91.56 253 ILE B C 1
ATOM 4380 O O . ILE B 1 253 ? -10.648 41.906 1.731 1 91.56 253 ILE B O 1
ATOM 4384 N N . GLU B 1 254 ? -10.68 40.656 -0.088 1 92.75 254 GLU B N 1
ATOM 4385 C CA . GLU B 1 254 ? -11.469 39.625 0.56 1 92.75 254 GLU B CA 1
ATOM 4386 C C . GLU B 1 254 ? -10.727 39 1.748 1 92.75 254 GLU B C 1
ATOM 4388 O O . GLU B 1 254 ? -11.352 38.531 2.707 1 92.75 254 GLU B O 1
ATOM 4393 N N . CYS B 1 255 ? -9.445 39.094 1.645 1 93.44 255 CYS B N 1
ATOM 4394 C CA . CYS B 1 255 ? -8.68 38.469 2.717 1 93.44 255 CYS B CA 1
ATOM 4395 C C . CYS B 1 255 ? -8.219 39.5 3.736 1 93.44 255 CYS B C 1
ATOM 4397 O O . CYS B 1 255 ? -7.59 39.156 4.738 1 93.44 255 CYS B O 1
ATOM 4399 N N . GLY B 1 256 ? -8.461 40.781 3.502 1 92.75 256 GLY B N 1
ATOM 4400 C CA . GLY B 1 256 ? -8.281 41.781 4.543 1 92.75 256 GLY B CA 1
ATOM 4401 C C . GLY B 1 256 ? -7.129 42.719 4.27 1 92.75 256 GLY B C 1
ATOM 4402 O O . GLY B 1 256 ? -6.777 43.562 5.117 1 92.75 256 GLY B O 1
ATOM 4403 N N . PHE B 1 257 ? -6.52 42.625 3.1 1 93.5 257 PHE B N 1
ATOM 4404 C CA . PHE B 1 257 ? -5.465 43.562 2.746 1 93.5 257 PHE B CA 1
ATOM 4405 C C . PHE B 1 257 ? -6.055 44.875 2.232 1 93.5 257 PHE B C 1
ATOM 4407 O O . PHE B 1 257 ? -7.066 44.844 1.527 1 93.5 257 PHE B O 1
ATOM 4414 N N . ASN B 1 258 ? -5.43 45.906 2.605 1 87.75 258 ASN B N 1
ATOM 4415 C CA . ASN B 1 258 ? -5.898 47.188 2.143 1 87.75 258 ASN B CA 1
ATOM 4416 C C . ASN B 1 258 ? -5.039 47.719 0.999 1 87.75 258 ASN B C 1
ATOM 4418 O O . ASN B 1 258 ? -5.379 48.75 0.376 1 87.75 258 ASN B O 1
ATOM 4422 N N . ASP B 1 259 ? -3.988 47.094 0.745 1 90 259 ASP B N 1
ATOM 4423 C CA . ASP B 1 259 ? -3.01 47.531 -0.247 1 90 259 ASP B CA 1
ATOM 4424 C C . ASP B 1 259 ? -2.549 46.344 -1.111 1 90 259 ASP B C 1
ATOM 4426 O O . ASP B 1 259 ? -1.981 45.375 -0.602 1 90 259 ASP B O 1
ATOM 4430 N N . TYR B 1 260 ? -2.744 46.531 -2.414 1 91.75 260 TYR B N 1
ATOM 4431 C CA . TYR B 1 260 ? -2.424 45.469 -3.354 1 91.75 260 TYR B CA 1
ATOM 4432 C C . TYR B 1 260 ? -0.925 45.188 -3.377 1 91.75 260 TYR B C 1
ATOM 4434 O O . TYR B 1 260 ? -0.5 44.031 -3.428 1 91.75 260 TYR B O 1
ATOM 4442 N N . SER B 1 261 ? -0.179 46.188 -3.322 1 93.31 261 SER B N 1
ATOM 4443 C CA . SER B 1 261 ? 1.271 46.031 -3.35 1 93.31 261 SER B CA 1
ATOM 4444 C C . SER B 1 261 ? 1.77 45.281 -2.131 1 93.31 261 SER B C 1
ATOM 4446 O O . SER B 1 261 ? 2.633 44.406 -2.25 1 93.31 261 SER B O 1
ATOM 4448 N N . ASN B 1 262 ? 1.189 45.625 -1.043 1 93.19 262 ASN B N 1
ATOM 4449 C CA . ASN B 1 262 ? 1.552 44.938 0.183 1 93.19 262 ASN B CA 1
ATOM 4450 C C . ASN B 1 262 ? 1.124 43.469 0.135 1 93.19 262 ASN B C 1
ATOM 4452 O O . ASN B 1 262 ? 1.843 42.594 0.616 1 93.19 262 ASN B O 1
ATOM 4456 N N . PHE B 1 263 ? -0.003 43.281 -0.449 1 94.38 263 PHE B N 1
ATOM 4457 C CA . PHE B 1 263 ? -0.497 41.906 -0.614 1 94.38 263 PHE B CA 1
ATOM 4458 C C . PHE B 1 263 ? 0.456 41.094 -1.476 1 94.38 263 PHE B C 1
ATOM 4460 O O . PHE B 1 263 ? 0.861 40 -1.088 1 94.38 263 PHE B O 1
ATOM 4467 N N . LEU B 1 264 ? 0.832 41.594 -2.543 1 92.88 264 LEU B N 1
ATOM 4468 C CA . LEU B 1 264 ? 1.7 40.875 -3.473 1 92.88 264 LEU B CA 1
ATOM 4469 C C . LEU B 1 264 ? 3.027 40.5 -2.811 1 92.88 264 LEU B C 1
ATOM 4471 O O . LEU B 1 264 ? 3.502 39.375 -2.936 1 92.88 264 LEU B O 1
ATOM 4475 N N . LYS B 1 265 ? 3.559 41.438 -2.117 1 93.38 265 LYS B N 1
ATOM 4476 C CA . LYS B 1 265 ? 4.848 41.25 -1.462 1 93.38 265 LYS B CA 1
ATOM 4477 C C . LYS B 1 265 ? 4.75 40.188 -0.371 1 93.38 265 LYS B C 1
ATOM 4479 O O . LYS B 1 265 ? 5.598 39.281 -0.287 1 93.38 265 LYS B O 1
ATOM 4484 N N . SER B 1 266 ? 3.752 40.312 0.413 1 91.62 266 SER B N 1
ATOM 4485 C CA . SER B 1 266 ? 3.57 39.406 1.534 1 91.62 266 SER B CA 1
ATOM 4486 C C . SER B 1 266 ? 3.287 37.969 1.049 1 91.62 266 SER B C 1
ATOM 4488 O O . SER B 1 266 ? 3.787 37 1.621 1 91.62 266 SER B O 1
ATOM 4490 N N . PHE B 1 267 ? 2.48 37.906 0.02 1 91.62 267 PHE B N 1
ATOM 4491 C CA . PHE B 1 267 ? 2.133 36.625 -0.54 1 91.62 267 PHE B CA 1
ATOM 4492 C C . PHE B 1 267 ? 3.365 35.938 -1.111 1 91.62 267 PHE B C 1
ATOM 4494 O O . PHE B 1 267 ? 3.625 34.75 -0.813 1 91.62 267 PHE B O 1
ATOM 4501 N N . LYS B 1 268 ? 4.094 36.594 -1.781 1 88.75 268 LYS B N 1
ATOM 4502 C CA . LYS B 1 268 ? 5.301 36.031 -2.377 1 88.75 268 LYS B CA 1
ATOM 4503 C C . LYS B 1 268 ? 6.285 35.562 -1.302 1 88.75 268 LYS B C 1
ATOM 4505 O O . LYS B 1 268 ? 6.918 34.531 -1.432 1 88.75 268 LYS B O 1
ATOM 4510 N N . LYS B 1 269 ? 6.406 36.344 -0.327 1 86.81 269 LYS B N 1
ATOM 4511 C CA . LYS B 1 269 ? 7.328 36 0.759 1 86.81 269 LYS B CA 1
ATOM 4512 C C . LYS B 1 269 ? 6.891 34.75 1.493 1 86.81 269 LYS B C 1
ATOM 4514 O O . LYS B 1 269 ? 7.723 33.906 1.818 1 86.81 269 LYS B O 1
ATOM 4519 N N . ALA B 1 270 ? 5.66 34.625 1.743 1 83.94 270 ALA B N 1
ATOM 4520 C CA . ALA B 1 270 ? 5.137 33.5 2.555 1 83.94 270 ALA B CA 1
ATOM 4521 C C . ALA B 1 270 ? 5.02 32.219 1.736 1 83.94 270 ALA B C 1
ATOM 4523 O O . ALA B 1 270 ? 5.293 31.141 2.24 1 83.94 270 ALA B O 1
ATOM 4524 N N . VAL B 1 271 ? 4.609 32.375 0.476 1 82.44 271 VAL B N 1
ATOM 4525 C CA . VAL B 1 271 ? 4.254 31.203 -0.34 1 82.44 271 VAL B CA 1
ATOM 4526 C C . VAL B 1 271 ? 5.402 30.859 -1.285 1 82.44 271 VAL B C 1
ATOM 4528 O O . VAL B 1 271 ? 5.551 29.719 -1.702 1 82.44 271 VAL B O 1
ATOM 4531 N N . GLY B 1 272 ? 6.141 31.828 -1.648 1 79.88 272 GLY B N 1
ATOM 4532 C CA . GLY B 1 272 ? 7.285 31.609 -2.52 1 79.88 272 GLY B CA 1
ATOM 4533 C C . GLY B 1 272 ? 7 31.953 -3.973 1 79.88 272 GLY B C 1
ATOM 4534 O O . GLY B 1 272 ? 7.922 32.062 -4.777 1 79.88 272 GLY B O 1
ATOM 4535 N N . VAL B 1 273 ? 5.746 32.094 -4.344 1 81.44 273 VAL B N 1
ATOM 4536 C CA . VAL B 1 273 ? 5.355 32.469 -5.699 1 81.44 273 VAL B CA 1
ATOM 4537 C C . VAL B 1 273 ? 4.285 33.562 -5.656 1 81.44 273 VAL B C 1
ATOM 4539 O O . VAL B 1 273 ? 3.664 33.781 -4.613 1 81.44 273 VAL B O 1
ATOM 4542 N N . SER B 1 274 ? 4.066 34.156 -6.789 1 87.69 274 SER B N 1
ATOM 4543 C CA . SER B 1 274 ? 3.047 35.219 -6.852 1 87.69 274 SER B CA 1
ATOM 4544 C C . SER B 1 274 ? 1.644 34.625 -6.852 1 87.69 274 SER B C 1
ATOM 4546 O O . SER B 1 274 ? 1.455 33.438 -7.223 1 87.69 274 SER B O 1
ATOM 4548 N N . PRO B 1 275 ? 0.686 35.469 -6.445 1 89.06 275 PRO B N 1
ATOM 4549 C CA . PRO B 1 275 ? -0.7 34.969 -6.484 1 89.06 275 PRO B CA 1
ATOM 4550 C C . PRO B 1 275 ? -1.134 34.531 -7.879 1 89.06 275 PRO B C 1
ATOM 4552 O O . PRO B 1 275 ? -1.862 33.562 -8.016 1 89.06 275 PRO B O 1
ATOM 4555 N N . LYS B 1 276 ? -0.728 35.25 -8.844 1 85.69 276 LYS B N 1
ATOM 4556 C CA . LYS B 1 276 ? -1.078 34.906 -10.219 1 85.69 276 LYS B CA 1
ATOM 4557 C C . LYS B 1 276 ? -0.539 33.531 -10.594 1 85.69 276 LYS B C 1
ATOM 4559 O O . LYS B 1 276 ? -1.277 32.688 -11.102 1 85.69 276 LYS B O 1
ATOM 4564 N N . LYS B 1 277 ? 0.645 33.312 -10.367 1 81.62 277 LYS B N 1
ATOM 4565 C CA . LYS B 1 277 ? 1.272 32.031 -10.664 1 81.62 277 LYS B CA 1
ATOM 4566 C C . LYS B 1 277 ? 0.627 30.906 -9.859 1 81.62 277 LYS B C 1
ATOM 4568 O O . LYS B 1 277 ? 0.447 29.812 -10.367 1 81.62 277 LYS B O 1
ATOM 4573 N N . TYR B 1 278 ? 0.311 31.281 -8.656 1 83.62 278 TYR B N 1
ATOM 4574 C CA . TYR B 1 278 ? -0.295 30.297 -7.777 1 83.62 278 TYR B CA 1
ATOM 4575 C C . TYR B 1 278 ? -1.666 29.875 -8.297 1 83.62 278 TYR B C 1
ATOM 4577 O O . TYR B 1 278 ? -2.014 28.688 -8.258 1 83.62 278 TYR B O 1
ATOM 4585 N N . SER B 1 279 ? -2.436 30.781 -8.727 1 81.69 279 SER B N 1
ATOM 4586 C CA . SER B 1 279 ? -3.791 30.516 -9.195 1 81.69 279 SER B CA 1
ATOM 4587 C C . SER B 1 279 ? -3.781 29.656 -10.453 1 81.69 279 SER B C 1
ATOM 4589 O O . SER B 1 279 ? -4.715 28.891 -10.703 1 81.69 279 SER B O 1
ATOM 4591 N N . THR B 1 280 ? -2.816 29.766 -11.281 1 72.31 280 THR B N 1
ATOM 4592 C CA . THR B 1 280 ? -2.736 29 -12.516 1 72.31 280 THR B CA 1
ATOM 4593 C C . THR B 1 280 ? -2.326 27.562 -12.242 1 72.31 280 THR B C 1
ATOM 4595 O O . THR B 1 280 ? -2.762 26.641 -12.938 1 72.31 280 THR B O 1
ATOM 4598 N N . PHE B 1 281 ? -1.544 27.391 -11.305 1 62.5 281 PHE B N 1
ATOM 4599 C CA . PHE B 1 281 ? -1.07 26.047 -10.969 1 62.5 281 PHE B CA 1
ATOM 4600 C C . PHE B 1 281 ? -2.16 25.25 -10.266 1 62.5 281 PHE B C 1
ATOM 4602 O O . PHE B 1 281 ? -2.26 24.031 -10.445 1 62.5 281 PHE B O 1
ATOM 4609 N N . SER B 1 282 ? -2.953 25.859 -9.445 1 57.19 282 SER B N 1
ATOM 4610 C CA . SER B 1 282 ? -3.986 25.203 -8.664 1 57.19 282 SER B CA 1
ATOM 4611 C C . SER B 1 282 ? -5.148 24.75 -9.547 1 57.19 282 SER B C 1
ATOM 4613 O O . SER B 1 282 ? -5.879 23.828 -9.195 1 57.19 282 SER B O 1
ATOM 4615 N N . MET B 1 283 ? -5.422 25.453 -10.664 1 50.44 283 MET B N 1
ATOM 4616 C CA . MET B 1 283 ? -6.508 25.109 -11.578 1 50.44 283 MET B CA 1
ATOM 4617 C C . MET B 1 283 ? -6.121 23.938 -12.477 1 50.44 283 MET B C 1
ATOM 4619 O O . MET B 1 283 ? -6.988 23.281 -13.055 1 50.44 283 MET B O 1
ATOM 4623 N N . ASN B 1 284 ? -4.891 23.547 -12.664 1 45.62 284 ASN B N 1
ATOM 4624 C CA . ASN B 1 284 ? -4.57 22.438 -13.555 1 45.62 284 ASN B CA 1
ATOM 4625 C C . ASN B 1 284 ? -4.484 21.109 -12.789 1 45.62 284 ASN B C 1
ATOM 4627 O O . ASN B 1 284 ? -3.918 21.062 -11.703 1 45.62 284 ASN B O 1
#

Nearest PDB structures (foldseek):
  3mkl-assembly2_B  TM=8.440E-01  e=3.152E-05  Escherichia coli K-12
  6xiu-assembly1_A  TM=4.165E-01  e=9.333E-09  Escherichia coli
  6xiv-assembly1_B-2  TM=3.924E-01  e=5.556E-09  Escherichia coli
  6xiu-assembly1_B-2  TM=4.133E-01  e=2.955E-08  Escherichia coli
  6xiv-assembly1_A  TM=3.930E-01  e=8.810E-09  Escherichia coli

pLDDT: mean 87.57, std 11.4, range [45.62, 97.81]

InterPro domains:
  IPR003313 AraC-type arabinose-binding/dimerisation domain [PF02311] (23-122)
  IPR009057 Homedomain-like superfamily [SSF46689] (180-231)
  IPR009057 Homedomain-like superfamily [SSF46689] (233-278)
  IPR014710 RmlC-like jelly roll fold [G3DSA:2.60.120.10] (8-107)
  IPR018060 AraC-like, DNA binding HTH domain [PF12833] (203-278)
  IPR018060 AraC-like, DNA binding HTH domain [PS01124] (184-281)
  IPR018060 AraC-like, DNA binding HTH domain [SM00342] (197-279)
  IPR020449 Transcription regulator HTH, AraC- type, HTH domain [PR00032] (248-263)
  IPR020449 Transcription regulator HTH, AraC- type, HTH domain [PR00032] (263-279)
  IPR037923 Transcription regulator HTH-like [SSF51215] (26-115)

Secondary structure (DSSP, 8-state):
-PPBS-HHHHHHHHHHHTSEEEEEE-S--S--S-B--SSEEEEEESS--SEEEETTEEEE--TTEEEEE-TT--EEE---TT----EEEEEE-HHHHHHH--SS--TTHHHH---TT--SEEE--HHHHHHHHHHHHHHHH--STTHHHHHHHHHHHHHHHHHHHHHHTTTTGGGGS-TTSHHHHHHHHHHHTTTS---HHHHHHHTT--HHHHHHHHHHHHSS-HHHHHHHHHHHHHHHHHHTT--HHHHHHHTT-S-HHHHHHHHHHHHSS-HHHHHHHHH-/-PPBS-HHHHHHHHHHHTSEEEEEE-S--S--S-B--SSEEEEEESS--SEEEETTEEEE--TTEEEEE-TT--EEE---TT----EEEEEE-HHHHHHH--SS--TTHHHH---TT--SEEE--HHHHHHHHHHHHHHHH--STTHHHHHHHHHHHHHHHHHHHHHHTTTTGGGGS-TTSHHHHHHHHHHHTTTS---HHHHHHHTT--HHHHHHHHHHHHSS-HHHHHHHHHHHHHHHHHHTT--HHHHHHHTT-S-HHHHHHHHHHHHSS-HHHHHHHHH-

Foldseek 3Di:
DAAAADPVVQLVVCVVVVFKHKHKYFDDDPPQAWFAEQWKKKKAWQCFAQWKDKQLFIAGTDHQKIFIEARLIIMGGADDPPDTTIIMMMTHRPVHQCVVADPVGRLCCLHPPDDPQAGRIDRDDPVRSVLLVVLVCQLNPDDDPCNVVSNVVSVVVNSRVVNVRRVVCVPPSNPRGPVVDPLSVLSVVCLVQLQEPDDLVNSCVVSVHDSVVNQVVNCVRRVDGPVSSSLSNLLSQLLVCLLVPDDPVCSCNVSRHPDPVVNQVSNCVRHVDGSVVSSVVSVD/DAAAADPVVQLVVCVVVVFKHKHKYFDDDPPQAWFAEQWKKKKAWQCFAQWKDKQLAIAGTDHQKIFIEARLIIMGGADDPPDTTTIMMMTHRPVHQCVVADPVGRLCCLHPPDDPQADRIDRDDPVRSVLLVVLVCQLNPDDDPCNVVSNVVSVVVNSRVVNVRRVVCVPPSNPRGPVVDPLSVLSVVCLVQLQEPDDLVNSCVVSVHDSVVVQVVNCVRRVDGPVSSSLSNLLSQLLVCLLVPDDPVCSCNVSRHPDSVVNQVSNCVRHVDGSVVSSVVSVD

Radius of gyration: 31.91 Å; Cα contacts (8 Å, |Δi|>4): 970; chains: 2; bounding box: 36×102×66 Å

Solvent-accessible surface area (backbone atoms only — not comparable to full-atom values): 29749 Å² total; per-residue (Å²): 85,73,67,30,73,36,65,68,58,18,44,50,51,6,62,75,65,52,31,65,29,41,17,53,31,60,58,82,62,84,75,65,58,66,37,40,48,86,32,32,35,40,42,36,28,62,60,24,58,54,30,38,32,46,67,76,43,65,34,78,39,46,57,40,28,33,36,44,39,32,40,48,40,30,36,33,61,29,80,63,84,98,56,72,39,30,33,39,39,36,26,32,18,57,68,40,50,57,68,73,32,49,97,81,31,62,56,55,45,58,48,65,63,72,56,96,51,55,59,52,64,44,81,46,51,73,67,53,43,49,52,52,49,49,42,53,48,54,28,43,65,45,66,70,79,34,22,70,52,42,29,51,23,40,48,48,41,50,45,38,54,53,30,43,53,45,63,74,34,55,84,64,44,55,70,70,54,65,61,90,37,72,60,44,52,50,42,46,51,46,62,77,40,49,52,44,95,74,44,62,64,56,50,13,60,75,69,71,46,51,55,69,54,52,50,48,55,42,24,70,64,52,60,46,49,68,67,60,48,52,52,43,51,26,45,24,47,33,51,48,41,31,57,71,67,50,55,78,86,54,35,45,54,70,24,30,43,90,41,68,69,58,40,51,54,52,37,24,69,40,59,68,48,44,68,69,60,48,37,58,56,54,74,103,83,75,68,30,74,36,65,68,57,19,44,50,51,5,60,74,64,51,31,65,29,42,16,53,29,60,59,81,63,83,76,59,58,66,34,39,52,86,32,32,37,40,41,35,28,61,60,24,58,54,30,38,34,46,67,79,42,66,36,76,37,46,57,38,28,33,36,43,40,32,42,48,40,28,36,30,59,30,79,60,86,96,56,70,40,29,33,39,38,37,26,33,17,57,67,40,50,56,68,73,32,48,95,82,31,63,58,55,45,56,48,66,63,71,57,96,52,56,58,53,63,44,80,46,52,72,66,54,43,49,52,52,50,48,42,53,47,55,28,42,65,44,67,71,78,32,23,68,51,43,27,51,23,41,48,50,41,50,45,38,54,53,29,43,53,48,63,73,35,54,82,63,44,56,69,72,56,64,62,89,38,73,60,45,52,50,42,45,51,45,62,76,41,47,52,46,94,75,45,64,64,57,52,14,59,74,68,72,46,50,55,69,52,52,50,49,54,44,24,71,65,52,59,44,50,68,66,57,50,51,51,43,52,27,44,23,48,35,50,47,42,30,57,72,65,49,54,77,87,53,35,46,55,70,24,30,44,91,42,69,67,59,41,51,52,51,38,25,69,39,60,69,46,44,68,69,61,48,38,59,56,55,73,104

Organism: NCBI:txid704125

Sequence (568 aa):
MKELTSCKKSINNCIENKYFSIAHLHSEEETMAIHIHDCYEVYYSISGGKQFLIDNKLYDINPGDLFVINQFESHYVSQISKMIHERIVISIHPDFLKSISTTKTDLSYCFTHRDENFSHKLEFDKEQQNRFMYFINKIASCEGFGSDMIEYSSFIELMTNLTKAFVDNKDSLLSCYKYNNKIQEIIGYINDHVIENITITHLAEHFFLSESYICRIFKLATGTTINKYITARRISIAKSLLSNGSSISDVYIECGFNDYSNFLKSFKKAVGVSPKKYSTFSMNMKELTSCKKSINNCIENKYFSIAHLHSEEETMAIHIHDCYEVYYSISGGKQFLIDNKLYDINPGDLFVINQFESHYVSQISKMIHERIVISIHPDFLKSISTTKTDLSYCFTHRDENFSHKLEFDKEQQNRFMYFINKIASCEGFGSDMIEYSSFIELMTNLTKAFVDNKDSLLSCYKYNNKIQEIIGYINDHVIENITITHLAEHFFLSESYICRIFKLATGTTINKYITARRISIAKSLLSNGSSISDVYIECGFNDYSNFLKSFKKAVGVSPKKYSTFSMN